Protein AF-0000000067174927 (afdb_homodimer)

Foldseek 3Di:
DDPCVVVLVVLLVLLLVLLLVQCLVPNLVPDDLVSSCVNSVHDSVSVCVPPVDSLRSPLVSVLVQADDPDAQDDPPALLVSLLVLLVRLQVRCVPPSNVRRVVRLVVVCVVPVSSVVSCCVRHVVVSLVSQLVSLVVCVVVVLADVQQPSVVLSCLSNPPSCCCCRVVVHHDDSVNSSVSSVVSSVSRRDHDD/DDPCVVVLVVLLVLLLVLLLVQCLVPNLVPDDLVSSCVNSVHDSVSVCVPPVDSLRSPLVSVLVLADDPDAQDDPPALLVSLLVLLVRLQVRCVPPSNVRRVVRLVVVCVVPVVSVVSCCVRHVVVSLVSQLVSLVVCVVVVLADVQQPSVVLSCLSNPPSCCCCRVVVHHDDSVNSSVSSVVSSVSRRDHDD

Solvent-accessible surface area (backbone atoms only — not comparable to full-atom values): 20349 Å² total; per-residue (Å²): 130,75,73,62,56,58,54,46,47,50,52,49,51,41,40,33,50,22,44,50,51,37,30,50,74,57,28,69,88,67,47,46,69,66,57,30,18,62,68,39,72,45,57,61,65,65,47,47,72,73,27,87,40,73,59,53,43,49,34,53,34,45,43,75,68,50,63,73,90,76,77,58,56,79,69,86,42,57,53,53,20,46,37,50,46,39,49,50,48,44,55,51,52,65,30,72,62,41,43,38,28,48,40,38,50,42,19,52,21,64,81,28,66,68,48,38,51,40,45,34,63,46,39,46,50,57,56,48,49,34,45,48,51,42,51,53,51,19,43,76,71,64,58,40,28,75,64,31,60,62,67,59,53,43,47,50,62,51,19,53,58,48,30,37,49,57,75,64,67,38,85,84,46,72,66,53,47,50,54,51,26,50,51,52,46,52,47,30,53,39,40,68,123,132,76,73,63,57,59,55,46,49,50,51,49,52,42,38,34,52,23,44,49,50,40,30,48,75,57,27,69,88,66,47,45,69,67,57,29,19,62,68,39,72,46,55,63,66,65,48,45,74,75,27,87,38,72,59,52,41,49,35,53,33,46,43,75,66,50,62,72,89,73,76,58,57,81,68,85,42,58,52,54,19,46,37,50,46,39,51,50,48,44,55,50,51,64,30,71,62,41,44,39,28,48,38,36,50,41,19,53,24,65,81,28,67,69,48,36,50,39,44,34,63,42,39,46,49,56,56,48,48,35,44,46,51,41,51,54,52,20,43,76,71,63,59,40,28,74,64,31,58,60,68,59,53,45,47,51,61,50,19,52,59,48,31,37,48,56,76,63,68,38,86,84,45,73,66,54,47,49,52,51,25,49,49,53,48,53,47,31,52,38,41,69,124

Structure (mmCIF, N/CA/C/O backbone):
data_AF-0000000067174927-model_v1
#
loop_
_entity.id
_entity.type
_entity.pdbx_description
1 polymer 'TetR-family protein transcriptional regulator'
#
loop_
_atom_site.group_PDB
_atom_site.id
_atom_site.type_symbol
_atom_site.label_atom_id
_atom_site.label_alt_id
_atom_site.label_comp_id
_atom_site.label_asym_id
_atom_site.label_entity_id
_atom_site.label_seq_id
_atom_site.pdbx_PDB_ins_code
_atom_site.Cartn_x
_atom_site.Cartn_y
_atom_site.Cartn_z
_atom_site.occupancy
_atom_site.B_iso_or_equiv
_atom_site.auth_seq_id
_atom_site.auth_comp_id
_atom_site.auth_asym_id
_atom_site.auth_atom_id
_atom_site.pdbx_PDB_model_num
ATOM 1 N N . MET A 1 1 ? -46.875 7.043 7.574 1 36.62 1 MET A N 1
ATOM 2 C CA . MET A 1 1 ? -45.625 6.684 6.906 1 36.62 1 MET A CA 1
ATOM 3 C C . MET A 1 1 ? -44.531 7.645 7.285 1 36.62 1 MET A C 1
ATOM 5 O O . MET A 1 1 ? -44.625 8.852 7.07 1 36.62 1 MET A O 1
ATOM 9 N N . THR A 1 2 ? -43.719 7.602 8.398 1 40.84 2 THR A N 1
ATOM 10 C CA . THR A 1 2 ? -43.094 8.562 9.305 1 40.84 2 THR A CA 1
ATOM 11 C C . THR A 1 2 ? -42.062 9.406 8.562 1 40.84 2 THR A C 1
ATOM 13 O O . THR A 1 2 ? -41.094 8.875 8 1 40.84 2 THR A O 1
ATOM 16 N N . ALA A 1 3 ? -42.375 10.508 8.039 1 46.25 3 ALA A N 1
ATOM 17 C CA . ALA A 1 3 ? -41.75 11.633 7.348 1 46.25 3 ALA A CA 1
ATOM 18 C C . ALA A 1 3 ? -40.312 11.828 7.797 1 46.25 3 ALA A C 1
ATOM 20 O O . ALA A 1 3 ? -39.5 12.453 7.094 1 46.25 3 ALA A O 1
ATOM 21 N N . GLY A 1 4 ? -39.812 11.5 9.008 1 48.56 4 GLY A N 1
ATOM 22 C CA . GLY A 1 4 ? -38.594 11.648 9.781 1 48.56 4 GLY A CA 1
ATOM 23 C C . GLY A 1 4 ? -37.438 10.828 9.242 1 48.56 4 GLY A C 1
ATOM 24 O O . GLY A 1 4 ? -36.312 11.281 9.25 1 48.56 4 GLY A O 1
ATOM 25 N N . ARG A 1 5 ? -37.812 9.633 8.734 1 55.19 5 ARG A N 1
ATOM 26 C CA . ARG A 1 5 ? -36.875 8.617 8.289 1 55.19 5 ARG A CA 1
ATOM 27 C C . ARG A 1 5 ? -36.156 9.055 7.012 1 55.19 5 ARG A C 1
ATOM 29 O O . ARG A 1 5 ? -34.938 8.984 6.918 1 55.19 5 ARG A O 1
ATOM 36 N N . PRO A 1 6 ? -36.938 9.516 6.168 1 54.03 6 PRO A N 1
ATOM 37 C CA . PRO A 1 6 ? -36.312 9.938 4.918 1 54.03 6 PRO A CA 1
ATOM 38 C C . PRO A 1 6 ? -35.406 11.164 5.098 1 54.03 6 PRO A C 1
ATOM 40 O O . PRO A 1 6 ? -34.344 11.258 4.48 1 54.03 6 PRO A O 1
ATOM 43 N N . GLN A 1 7 ? -35.938 12.125 5.785 1 55.72 7 GLN A N 1
ATOM 44 C CA . GLN A 1 7 ? -35.156 13.32 6.051 1 55.72 7 GLN A CA 1
ATOM 45 C C . GLN A 1 7 ? -33.875 12.984 6.801 1 55.72 7 GLN A C 1
ATOM 47 O O . GLN A 1 7 ? -32.812 13.531 6.508 1 55.72 7 GLN A O 1
ATOM 52 N N . GLU A 1 8 ? -34.062 11.977 7.598 1 72.69 8 GLU A N 1
ATOM 53 C CA . GLU A 1 8 ? -32.906 11.547 8.367 1 72.69 8 GLU A CA 1
ATOM 54 C C . GLU A 1 8 ? -31.875 10.875 7.473 1 72.69 8 GLU A C 1
ATOM 56 O O . GLU A 1 8 ? -30.672 11.086 7.645 1 72.69 8 GLU A O 1
ATOM 61 N N . ALA A 1 9 ? -32.531 10.25 6.543 1 78 9 ALA A N 1
ATOM 62 C CA . ALA A 1 9 ? -31.609 9.57 5.617 1 78 9 ALA A CA 1
ATOM 63 C C . ALA A 1 9 ? -30.906 10.57 4.715 1 78 9 ALA A C 1
ATOM 65 O O . ALA A 1 9 ? -29.719 10.414 4.414 1 78 9 ALA A O 1
ATOM 66 N N . ARG A 1 10 ? -31.562 11.57 4.383 1 86.38 10 ARG A N 1
ATOM 67 C CA . ARG A 1 10 ? -30.969 12.594 3.527 1 86.38 10 ARG A CA 1
ATOM 68 C C . ARG A 1 10 ? -29.875 13.352 4.266 1 86.38 10 ARG A C 1
ATOM 70 O O . ARG A 1 10 ? -28.797 13.586 3.719 1 86.38 10 ARG A O 1
ATOM 77 N N . VAL A 1 11 ? -30.156 13.695 5.484 1 89.88 11 VAL A N 1
ATOM 78 C CA . VAL A 1 11 ? -29.188 14.43 6.289 1 89.88 11 VAL A CA 1
ATOM 79 C C . VAL A 1 11 ? -27.953 13.562 6.527 1 89.88 11 VAL A C 1
ATOM 81 O O . VAL A 1 11 ? -26.828 14.055 6.461 1 89.88 11 VAL A O 1
ATOM 84 N N . THR A 1 12 ? -28.203 12.336 6.734 1 94 12 THR A N 1
ATOM 85 C CA . THR A 1 12 ? -27.109 11.406 6.957 1 94 12 THR A CA 1
ATOM 86 C C . THR A 1 12 ? -26.203 11.336 5.73 1 94 12 THR A C 1
ATOM 88 O O . THR A 1 12 ? -24.969 11.406 5.852 1 94 12 THR A O 1
ATOM 91 N N . THR A 1 13 ? -26.828 11.266 4.582 1 94.31 13 THR A N 1
ATOM 92 C CA . THR A 1 13 ? -26.078 11.18 3.336 1 94.31 13 THR A CA 1
ATOM 93 C C . THR A 1 13 ? -25.266 12.453 3.107 1 94.31 13 THR A C 1
ATOM 95 O O . THR A 1 13 ? -24.094 12.391 2.711 1 94.31 13 THR A O 1
ATOM 98 N N . VAL A 1 14 ? -25.828 13.516 3.416 1 95.19 14 VAL A N 1
ATOM 99 C CA . VAL A 1 14 ? -25.172 14.805 3.225 1 95.19 14 VAL A CA 1
ATOM 100 C C . VAL A 1 14 ? -23.984 14.93 4.164 1 95.19 14 VAL A C 1
ATOM 102 O O . VAL A 1 14 ? -22.906 15.391 3.76 1 95.19 14 VAL A O 1
ATOM 105 N N . ILE A 1 15 ? -24.156 14.477 5.316 1 96.25 15 ILE A N 1
ATOM 106 C CA . ILE A 1 15 ? -23.094 14.547 6.305 1 96.25 15 ILE A CA 1
ATOM 107 C C . ILE A 1 15 ? -21.953 13.609 5.898 1 96.25 15 ILE A C 1
ATOM 109 O O . ILE A 1 15 ? -20.781 14 5.926 1 96.25 15 ILE A O 1
ATOM 113 N N . LEU A 1 16 ? -22.312 12.461 5.5 1 96 16 LEU A N 1
ATOM 114 C CA . LEU A 1 16 ? -21.281 11.5 5.117 1 96 16 LEU A CA 1
ATOM 115 C C . LEU A 1 16 ? -20.531 11.977 3.883 1 96 16 LEU A C 1
ATOM 117 O O . LEU A 1 16 ? -19.312 11.781 3.781 1 96 16 LEU A O 1
ATOM 121 N N . ASP A 1 17 ? -21.234 12.617 3.006 1 95.69 17 ASP A N 1
ATOM 122 C CA . ASP A 1 17 ? -20.578 13.195 1.838 1 95.69 17 ASP A CA 1
ATOM 123 C C . ASP A 1 17 ? -19.609 14.312 2.244 1 95.69 17 ASP A C 1
ATOM 125 O O . ASP A 1 17 ? -18.531 14.438 1.68 1 95.69 17 ASP A O 1
ATOM 129 N N . ALA A 1 18 ? -20.016 15.055 3.174 1 96.69 18 ALA A N 1
ATOM 130 C CA . ALA A 1 18 ? -19.156 16.125 3.699 1 96.69 18 ALA A CA 1
ATOM 131 C C . ALA A 1 18 ? -17.906 15.539 4.359 1 96.69 18 ALA A C 1
ATOM 133 O O . ALA A 1 18 ? -16.812 16.078 4.211 1 96.69 18 ALA A O 1
ATOM 134 N N . VAL A 1 19 ? -18.078 14.461 5.113 1 96.38 19 VAL A N 1
ATOM 135 C CA . VAL A 1 19 ? -16.953 13.781 5.738 1 96.38 19 VAL A CA 1
ATOM 136 C C . VAL A 1 19 ? -15.945 13.367 4.672 1 96.38 19 VAL A C 1
ATOM 138 O O . VAL A 1 19 ? -14.75 13.648 4.789 1 96.38 19 VAL A O 1
ATOM 141 N N . LEU A 1 20 ? -16.422 12.758 3.639 1 94.88 20 LEU A N 1
ATOM 142 C CA . LEU A 1 20 ? -15.57 12.273 2.564 1 94.88 20 LEU A CA 1
ATOM 143 C C . LEU A 1 20 ? -14.844 13.422 1.879 1 94.88 20 LEU A C 1
ATOM 145 O O . LEU A 1 20 ? -13.656 13.312 1.567 1 94.88 20 LEU A O 1
ATOM 149 N N . SER A 1 21 ? -15.531 14.492 1.697 1 94.06 21 SER A N 1
ATOM 150 C CA . SER A 1 21 ? -14.93 15.664 1.065 1 94.06 21 SER A CA 1
ATOM 151 C C . SER A 1 21 ? -13.852 16.281 1.955 1 94.06 21 SER A C 1
ATOM 153 O O . SER A 1 21 ? -12.773 16.641 1.477 1 94.06 21 SER A O 1
ATOM 155 N N . GLU A 1 22 ? -14.156 16.359 3.252 1 93.38 22 GLU A N 1
ATOM 156 C CA . GLU A 1 22 ? -13.18 16.875 4.199 1 93.38 22 GLU A CA 1
ATOM 157 C C . GLU A 1 22 ? -11.945 15.992 4.262 1 93.38 22 GLU A C 1
ATOM 159 O O . GLU A 1 22 ? -10.812 16.484 4.297 1 93.38 22 GLU A O 1
ATOM 164 N N . LEU A 1 23 ? -12.156 14.75 4.258 1 93 23 LEU A N 1
ATOM 165 C CA . LEU A 1 23 ? -11.055 13.789 4.285 1 93 23 LEU A CA 1
ATOM 166 C C . LEU A 1 23 ? -10.195 13.914 3.025 1 93 23 LEU A C 1
ATOM 168 O O . LEU A 1 23 ? -8.969 13.922 3.104 1 93 23 LEU A O 1
ATOM 172 N N . ALA A 1 24 ? -10.812 14.016 1.896 1 89.19 24 ALA A N 1
ATOM 173 C CA . ALA A 1 24 ? -10.117 14.094 0.616 1 89.19 24 ALA A CA 1
ATOM 174 C C . ALA A 1 24 ? -9.297 15.375 0.516 1 89.19 24 ALA A C 1
ATOM 176 O O . ALA A 1 24 ? -8.195 15.375 -0.045 1 89.19 24 ALA A O 1
ATOM 177 N N . GLU A 1 25 ? -9.797 16.406 1.052 1 87.38 25 GLU A N 1
ATOM 178 C CA . GLU A 1 25 ? -9.18 17.719 0.904 1 87.38 25 GLU A CA 1
ATOM 179 C C . GLU A 1 25 ? -8.133 17.969 1.989 1 87.38 25 GLU A C 1
ATOM 181 O O . GLU A 1 25 ? -7.074 18.547 1.72 1 87.38 25 GLU A O 1
ATOM 186 N N . HIS A 1 26 ? -8.445 17.469 3.234 1 85.31 26 HIS A N 1
ATOM 187 C CA . HIS A 1 26 ? -7.625 17.906 4.355 1 85.31 26 HIS A CA 1
ATOM 188 C C . HIS A 1 26 ? -6.941 16.719 5.035 1 85.31 26 HIS A C 1
ATOM 190 O O . HIS A 1 26 ? -5.961 16.906 5.762 1 85.31 26 HIS A O 1
ATOM 196 N N . GLY A 1 27 ? -7.41 15.57 4.793 1 87.88 27 GLY A N 1
ATOM 197 C CA . GLY A 1 27 ? -6.906 14.406 5.508 1 87.88 27 GLY A CA 1
ATOM 198 C C . GLY A 1 27 ? -7.578 14.195 6.852 1 87.88 27 GLY A C 1
ATOM 199 O O . GLY A 1 27 ? -8.273 15.078 7.352 1 87.88 27 GLY A O 1
ATOM 200 N N . PHE A 1 28 ? -7.406 13.094 7.434 1 91.19 28 PHE A N 1
ATOM 201 C CA . PHE A 1 28 ? -8.055 12.695 8.68 1 91.19 28 PHE A CA 1
ATOM 202 C C . PHE A 1 28 ? -7.578 13.578 9.836 1 91.19 28 PHE A C 1
ATOM 204 O O . PHE A 1 28 ? -8.383 13.984 10.672 1 91.19 28 PHE A O 1
ATOM 211 N N . GLY A 1 29 ? -6.277 13.742 9.898 1 86 29 GLY A N 1
ATOM 212 C CA . GLY A 1 29 ? -5.715 14.523 10.992 1 86 29 GLY A CA 1
ATOM 213 C C . GLY A 1 29 ? -6.301 15.922 11.094 1 86 29 GLY A C 1
ATOM 214 O O . GLY A 1 29 ? -6.578 16.406 12.188 1 86 29 GLY A O 1
ATOM 215 N N . SER A 1 30 ? -6.559 16.531 10.023 1 87.31 30 SER A N 1
ATOM 216 C CA . SER A 1 30 ? -6.984 17.922 9.984 1 87.31 30 SER A CA 1
ATOM 217 C C . SER A 1 30 ? -8.508 18.031 9.953 1 87.31 30 SER A C 1
ATOM 219 O O . SER A 1 30 ? -9.062 19.109 10.18 1 87.31 30 SER A O 1
ATOM 221 N N . MET A 1 31 ? -9.156 16.984 9.648 1 92.5 31 MET A N 1
ATOM 222 C CA . MET A 1 31 ? -10.617 17.016 9.625 1 92.5 31 MET A CA 1
ATOM 223 C C . MET A 1 31 ? -11.18 17.234 11.023 1 92.5 31 MET A C 1
ATOM 225 O O . MET A 1 31 ? -10.695 16.641 11.992 1 92.5 31 MET A O 1
ATOM 229 N N . THR A 1 32 ? -12.211 18.125 11.102 1 93.5 32 THR A N 1
ATOM 230 C CA . THR A 1 32 ? -12.898 18.375 12.359 1 93.5 32 THR A CA 1
ATOM 231 C C . THR A 1 32 ? -14.406 18.219 12.203 1 93.5 32 THR A C 1
ATOM 233 O O . THR A 1 32 ? -14.93 18.344 11.094 1 93.5 32 THR A O 1
ATOM 236 N N . VAL A 1 33 ? -14.992 17.938 13.344 1 94.56 33 VAL A N 1
ATOM 237 C CA . VAL A 1 33 ? -16.453 17.859 13.344 1 94.56 33 VAL A CA 1
ATOM 238 C C . VAL A 1 33 ? -17.047 19.203 12.93 1 94.56 33 VAL A C 1
ATOM 240 O O . VAL A 1 33 ? -18.031 19.25 12.188 1 94.56 33 VAL A O 1
ATOM 243 N N . ASP A 1 34 ? -16.438 20.281 13.336 1 95.12 34 ASP A N 1
ATOM 244 C CA . ASP A 1 34 ? -16.875 21.625 12.953 1 95.12 34 ASP A CA 1
ATOM 245 C C . ASP A 1 34 ? -16.797 21.812 11.445 1 95.12 34 ASP A C 1
ATOM 247 O O . ASP A 1 34 ? -17.719 22.375 10.828 1 95.12 34 ASP A O 1
ATOM 251 N N . GLY A 1 35 ? -15.711 21.391 10.906 1 95.69 35 GLY A N 1
ATOM 252 C CA . GLY A 1 35 ? -15.555 21.484 9.461 1 95.69 35 GLY A CA 1
ATOM 253 C C . GLY A 1 35 ? -16.594 20.688 8.695 1 95.69 35 GLY A C 1
ATOM 254 O O . GLY A 1 35 ? -17.141 21.172 7.703 1 95.69 35 GLY A O 1
ATOM 255 N N . VAL A 1 36 ? -16.875 19.5 9.133 1 97.25 36 VAL A N 1
ATOM 256 C CA . VAL A 1 36 ? -17.891 18.641 8.523 1 97.25 36 VAL A CA 1
ATOM 257 C C . VAL A 1 36 ? -19.266 19.281 8.656 1 97.25 36 VAL A C 1
ATOM 259 O O . VAL A 1 36 ? -20.031 19.328 7.691 1 97.25 36 VAL A O 1
ATOM 262 N N . ALA A 1 37 ? -19.547 19.812 9.828 1 96.94 37 ALA A N 1
ATOM 263 C CA . ALA A 1 37 ? -20.828 20.469 10.086 1 96.94 37 ALA A CA 1
ATOM 264 C C . ALA A 1 37 ? -21.031 21.656 9.148 1 96.94 37 ALA A C 1
ATOM 266 O O . ALA A 1 37 ? -22.094 21.781 8.531 1 96.94 37 ALA A O 1
ATOM 267 N N . LYS A 1 38 ? -20.062 22.422 9.047 1 97.5 38 LYS A N 1
ATOM 268 C CA . LYS A 1 38 ? -20.125 23.594 8.172 1 97.5 38 LYS A CA 1
ATOM 269 C C . LYS A 1 38 ? -20.344 23.188 6.723 1 97.5 38 LYS A C 1
ATOM 271 O O . LYS A 1 38 ? -21.219 23.734 6.047 1 97.5 38 LYS A O 1
ATOM 276 N N . ARG A 1 39 ? -19.656 22.219 6.281 1 96.75 39 ARG A N 1
ATOM 277 C CA . ARG A 1 39 ? -19.75 21.781 4.898 1 96.75 39 ARG A CA 1
ATOM 278 C C . ARG A 1 39 ? -21.125 21.156 4.625 1 96.75 39 ARG A C 1
ATOM 280 O O . ARG A 1 39 ? -21.672 21.312 3.537 1 96.75 39 ARG A O 1
ATOM 287 N N . ALA A 1 40 ? -21.594 20.422 5.551 1 96.44 40 ALA A N 1
ATOM 288 C CA . ALA A 1 40 ? -22.844 19.703 5.391 1 96.44 40 ALA A CA 1
ATOM 289 C C . ALA A 1 40 ? -24.047 20.625 5.613 1 96.44 40 ALA A C 1
ATOM 291 O O . ALA A 1 40 ? -25.172 20.266 5.277 1 96.44 40 ALA A O 1
ATOM 292 N N . GLY A 1 41 ? -23.766 21.75 6.188 1 96.62 41 GLY A N 1
ATOM 293 C CA . GLY A 1 41 ? -24.875 22.578 6.598 1 96.62 41 GLY A CA 1
ATOM 294 C C . GLY A 1 41 ? -25.734 21.953 7.684 1 96.62 41 GLY A C 1
ATOM 295 O O . GLY A 1 41 ? -26.953 22.047 7.648 1 96.62 41 GLY A O 1
ATOM 296 N N . ALA A 1 42 ? -25.125 21.219 8.523 1 94.56 42 ALA A N 1
ATOM 297 C CA . ALA A 1 42 ? -25.797 20.547 9.625 1 94.56 42 ALA A CA 1
ATOM 298 C C . ALA A 1 42 ? -25.219 20.969 10.969 1 94.56 42 ALA A C 1
ATOM 300 O O . ALA A 1 42 ? -24.078 21.438 11.039 1 94.56 42 ALA A O 1
ATOM 301 N N . GLY A 1 43 ? -26.016 20.859 11.953 1 93.5 43 GLY A N 1
ATOM 302 C CA . GLY A 1 43 ? -25.516 21.141 13.297 1 93.5 43 GLY A CA 1
ATOM 303 C C . GLY A 1 43 ? -24.625 20.031 13.836 1 93.5 43 GLY A C 1
ATOM 304 O O . GLY A 1 43 ? -24.797 18.859 13.484 1 93.5 43 GLY A O 1
ATOM 305 N N . LYS A 1 44 ? -23.734 20.469 14.734 1 94.06 44 LYS A N 1
ATOM 306 C CA . LYS A 1 44 ? -22.859 19.484 15.383 1 94.06 44 LYS A CA 1
ATOM 307 C C . LYS A 1 44 ? -23.672 18.453 16.141 1 94.06 44 LYS A C 1
ATOM 309 O O . LYS A 1 44 ? -23.297 17.281 16.203 1 94.06 44 LYS A O 1
ATOM 314 N N . GLY A 1 45 ? -24.719 18.891 16.734 1 93.75 45 GLY A N 1
ATOM 315 C CA . GLY A 1 45 ? -25.578 17.969 17.453 1 93.75 45 GLY A CA 1
ATOM 316 C C . GLY A 1 45 ? -26.109 16.844 16.594 1 93.75 45 GLY A C 1
ATOM 317 O O . GLY A 1 45 ? -26.156 15.695 17.031 1 93.75 45 GLY A O 1
ATOM 318 N N . ALA A 1 46 ? -26.453 17.141 15.414 1 94.06 46 ALA A N 1
ATOM 319 C CA . ALA A 1 46 ? -26.953 16.141 14.469 1 94.06 46 ALA A CA 1
ATOM 320 C C . ALA A 1 46 ? -25.875 15.109 14.148 1 94.06 46 ALA A C 1
ATOM 322 O O . ALA A 1 46 ? -26.172 13.93 13.969 1 94.06 46 ALA A O 1
ATOM 323 N N . ILE A 1 47 ? -24.625 15.531 14.117 1 95.31 47 ILE A N 1
ATOM 324 C CA . ILE A 1 47 ? -23.5 14.656 13.82 1 95.31 47 ILE A CA 1
ATOM 325 C C . ILE A 1 47 ? -23.219 13.75 15.023 1 95.31 47 ILE A C 1
ATOM 327 O O . ILE A 1 47 ? -23.109 12.531 14.875 1 95.31 47 ILE A O 1
ATOM 331 N N . TYR A 1 48 ? -23.25 14.312 16.203 1 94.56 48 TYR A N 1
ATOM 332 C CA . TYR A 1 48 ? -22.891 13.57 17.406 1 94.56 48 TYR A CA 1
ATOM 333 C C . TYR A 1 48 ? -23.984 12.586 17.797 1 94.56 48 TYR A C 1
ATOM 335 O O . TYR A 1 48 ? -23.719 11.555 18.422 1 94.56 48 TYR A O 1
ATOM 343 N N . ARG A 1 49 ? -25.172 12.93 17.406 1 94.94 49 ARG A N 1
ATOM 344 C CA . ARG A 1 49 ? -26.266 11.984 17.625 1 94.94 49 ARG A CA 1
ATOM 345 C C . ARG A 1 49 ? -26.062 10.711 16.812 1 94.94 49 ARG A C 1
ATOM 347 O O . ARG A 1 49 ? -26.469 9.625 17.234 1 94.94 49 ARG A O 1
ATOM 354 N N . ARG A 1 50 ? -25.406 10.852 15.727 1 94.88 50 ARG A N 1
ATOM 355 C CA . ARG A 1 50 ? -25.219 9.734 14.82 1 94.88 50 ARG A CA 1
ATOM 356 C C . ARG A 1 50 ? -23.906 9.016 15.094 1 94.88 50 ARG A C 1
ATOM 358 O O . ARG A 1 50 ? -23.828 7.785 15.047 1 94.88 50 ARG A O 1
ATOM 365 N N . TRP A 1 51 ? -22.859 9.828 15.289 1 95.69 51 TRP A N 1
ATOM 366 C CA . TRP A 1 51 ? -21.516 9.297 15.492 1 95.69 51 TRP A CA 1
ATOM 367 C C . TRP A 1 51 ? -20.828 10.008 16.656 1 95.69 51 TRP A C 1
ATOM 369 O O . TRP A 1 51 ? -20.547 11.203 16.578 1 95.69 51 TRP A O 1
ATOM 379 N N . PRO A 1 52 ? -20.5 9.258 17.609 1 93 52 PRO A N 1
ATOM 380 C CA . PRO A 1 52 ? -19.953 9.867 18.828 1 93 52 PRO A CA 1
ATOM 381 C C . PRO A 1 52 ? -18.484 10.297 18.656 1 93 52 PRO A C 1
ATOM 383 O O . PRO A 1 52 ? -17.938 10.961 19.547 1 93 52 PRO A O 1
ATOM 386 N N . SER A 1 53 ? -17.906 9.875 17.5 1 93.06 53 SER A N 1
ATOM 387 C CA . SER A 1 53 ? -16.5 10.234 17.344 1 93.06 53 SER A CA 1
ATOM 388 C C . SER A 1 53 ? -16.156 10.445 15.875 1 93.06 53 SER A C 1
ATOM 390 O O . SER A 1 53 ? -16.875 9.984 14.984 1 93.06 53 SER A O 1
ATOM 392 N N . LYS A 1 54 ? -15.062 11.102 15.68 1 94.38 54 LYS A N 1
ATOM 393 C CA . LYS A 1 54 ? -14.477 11.328 14.359 1 94.38 54 LYS A CA 1
ATOM 394 C C . LYS A 1 54 ? -14.203 10.008 13.648 1 94.38 54 LYS A C 1
ATOM 396 O O . LYS A 1 54 ? -14.438 9.883 12.445 1 94.38 54 LYS A O 1
ATOM 401 N N . ILE A 1 55 ? -13.805 9 14.438 1 95.31 55 ILE A N 1
ATOM 402 C CA . ILE A 1 55 ? -13.477 7.688 13.891 1 95.31 55 ILE A CA 1
ATOM 403 C C . ILE A 1 55 ? -14.75 6.988 13.43 1 95.31 55 ILE A C 1
ATOM 405 O O . ILE A 1 55 ? -14.805 6.453 12.32 1 95.31 55 ILE A O 1
ATOM 409 N N . GLU A 1 56 ? -15.734 7.047 14.219 1 95.19 56 GLU A N 1
ATOM 410 C CA . GLU A 1 56 ? -16.984 6.398 13.859 1 95.19 56 GLU A CA 1
ATOM 411 C C . GLU A 1 56 ? -17.625 7.055 12.633 1 95.19 56 GLU A C 1
ATOM 413 O O . GLU A 1 56 ? -18.172 6.371 11.766 1 95.19 56 GLU A O 1
ATOM 418 N N . MET A 1 57 ? -17.5 8.312 12.625 1 95.75 57 MET A N 1
ATOM 419 C CA . MET A 1 57 ? -18.016 9.047 11.477 1 95.75 57 MET A CA 1
ATOM 420 C C . MET A 1 57 ? -17.25 8.695 10.211 1 95.75 57 MET A C 1
ATOM 422 O O . MET A 1 57 ? -17.844 8.477 9.156 1 95.75 57 MET A O 1
ATOM 426 N N . THR A 1 58 ? -15.984 8.641 10.328 1 96.5 58 THR A N 1
ATOM 427 C CA . THR A 1 58 ? -15.125 8.281 9.203 1 96.5 58 THR A CA 1
ATOM 428 C C . THR A 1 58 ? -15.422 6.863 8.734 1 96.5 58 THR A C 1
ATOM 430 O O . THR A 1 58 ? -15.57 6.621 7.531 1 96.5 58 THR A O 1
ATOM 433 N N . ALA A 1 59 ? -15.539 5.988 9.664 1 94.69 59 ALA A N 1
ATOM 434 C CA . ALA A 1 59 ? -15.852 4.602 9.336 1 94.69 59 ALA A CA 1
ATOM 435 C C . ALA A 1 59 ? -17.188 4.496 8.602 1 94.69 59 ALA A C 1
ATOM 437 O O . ALA A 1 59 ? -17.312 3.77 7.617 1 94.69 59 ALA A O 1
ATOM 438 N N . ALA A 1 60 ? -18.094 5.227 9.055 1 94.31 60 ALA A N 1
ATOM 439 C CA . ALA A 1 60 ? -19.422 5.234 8.422 1 94.31 60 ALA A CA 1
ATOM 440 C C . ALA A 1 60 ? -19.328 5.773 6.996 1 94.31 60 ALA A C 1
ATOM 442 O O . ALA A 1 60 ? -19.953 5.23 6.082 1 94.31 60 ALA A O 1
ATOM 443 N N . ALA A 1 61 ? -18.625 6.82 6.832 1 95.44 61 ALA A N 1
ATOM 444 C CA . ALA A 1 61 ? -18.453 7.398 5.504 1 95.44 61 ALA A CA 1
ATOM 445 C C . ALA A 1 61 ? -17.766 6.406 4.562 1 95.44 61 ALA A C 1
ATOM 447 O O . ALA A 1 61 ? -18.188 6.242 3.414 1 95.44 61 ALA A O 1
ATOM 448 N N . MET A 1 62 ? -16.797 5.684 5.066 1 94.31 62 MET A N 1
ATOM 449 C CA . MET A 1 62 ? -16.062 4.723 4.262 1 94.31 62 MET A CA 1
ATOM 450 C C . MET A 1 62 ? -16.938 3.545 3.863 1 94.31 62 MET A C 1
ATOM 452 O O . MET A 1 62 ? -16.797 2.99 2.773 1 94.31 62 MET A O 1
ATOM 456 N N . ARG A 1 63 ? -17.812 3.197 4.723 1 91.38 63 ARG A N 1
ATOM 457 C CA . ARG A 1 63 ? -18.734 2.102 4.438 1 91.38 63 ARG A CA 1
ATOM 458 C C . ARG A 1 63 ? -19.578 2.398 3.203 1 91.38 63 ARG A C 1
ATOM 460 O O . ARG A 1 63 ? -19.891 1.493 2.43 1 91.38 63 ARG A O 1
ATOM 467 N N . THR A 1 64 ? -19.828 3.66 3 1 89.5 64 THR A N 1
ATOM 468 C CA . THR A 1 64 ? -20.656 4.039 1.858 1 89.5 64 THR A CA 1
ATOM 469 C C . THR A 1 64 ? -19.891 3.85 0.551 1 89.5 64 THR A C 1
ATOM 471 O O . THR A 1 64 ? -20.5 3.766 -0.521 1 89.5 64 THR A O 1
ATOM 474 N N . LEU A 1 65 ? -18.594 3.736 0.598 1 88.44 65 LEU A N 1
ATOM 475 C CA . LEU A 1 65 ? -17.75 3.65 -0.591 1 88.44 65 LEU A CA 1
ATOM 476 C C . LEU A 1 65 ? -17.203 2.238 -0.765 1 88.44 65 LEU A C 1
ATOM 478 O O . LEU A 1 65 ? -16.688 1.893 -1.835 1 88.44 65 LEU A O 1
ATOM 482 N N . ALA A 1 66 ? -17.188 1.456 0.231 1 79.69 66 ALA A N 1
ATOM 483 C CA . ALA A 1 66 ? -16.344 0.269 0.328 1 79.69 66 ALA A CA 1
ATOM 484 C C . ALA A 1 66 ? -16.781 -0.799 -0.67 1 79.69 66 ALA A C 1
ATOM 486 O O . ALA A 1 66 ? -15.945 -1.454 -1.295 1 79.69 66 ALA A O 1
ATOM 487 N N . LEU A 1 67 ? -17.953 -1.289 -0.676 1 78 67 LEU A N 1
ATOM 488 C CA . LEU A 1 67 ? -18.266 -2.451 -1.496 1 78 67 LEU A CA 1
ATOM 489 C C . LEU A 1 67 ? -19.297 -2.098 -2.564 1 78 67 LEU A C 1
ATOM 491 O O . LEU A 1 67 ? -20.188 -1.273 -2.328 1 78 67 LEU A O 1
ATOM 495 N N . PRO A 1 68 ? -18.844 -2.664 -3.809 1 73.25 68 PRO A N 1
ATOM 496 C CA . PRO A 1 68 ? -19.969 -2.631 -4.758 1 73.25 68 PRO A CA 1
ATOM 497 C C . PRO A 1 68 ? -21.219 -3.314 -4.219 1 73.25 68 PRO A C 1
ATOM 499 O O . PRO A 1 68 ? -21.125 -4.152 -3.316 1 73.25 68 PRO A O 1
ATOM 502 N N . GLU A 1 69 ? -22.203 -2.764 -4.746 1 69.56 69 GLU A N 1
ATOM 503 C CA . GLU A 1 69 ? -23.469 -3.395 -4.391 1 69.56 69 GLU A CA 1
ATOM 504 C C . GLU A 1 69 ? -23.547 -4.816 -4.941 1 69.56 69 GLU A C 1
ATOM 506 O O . GLU A 1 69 ? -23.188 -5.062 -6.094 1 69.56 69 GLU A O 1
ATOM 511 N N . GLY A 1 70 ? -23.734 -5.789 -3.99 1 78.06 70 GLY A N 1
ATOM 512 C CA . GLY A 1 70 ? -24.016 -7.133 -4.465 1 78.06 70 GLY A CA 1
ATOM 513 C C . GLY A 1 70 ? -23.016 -8.164 -3.965 1 78.06 70 GLY A C 1
ATOM 514 O O . GLY A 1 70 ? -22.125 -7.84 -3.174 1 78.06 70 GLY A O 1
ATOM 515 N N . ALA A 1 71 ? -23.219 -9.406 -4.496 1 89.88 71 ALA A N 1
ATOM 516 C CA . ALA A 1 71 ? -22.438 -10.586 -4.137 1 89.88 71 ALA A CA 1
ATOM 517 C C . ALA A 1 71 ? -21.094 -10.586 -4.863 1 89.88 71 ALA A C 1
ATOM 519 O O . ALA A 1 71 ? -20.906 -9.859 -5.836 1 89.88 71 ALA A O 1
ATOM 520 N N . ALA A 1 72 ? -20.141 -11.383 -4.352 1 95.69 72 ALA A N 1
ATOM 521 C CA . ALA A 1 72 ? -18.875 -11.625 -5.062 1 95.69 72 ALA A CA 1
ATOM 522 C C . ALA A 1 72 ? -19.141 -12.094 -6.492 1 95.69 72 ALA A C 1
ATOM 524 O O . ALA A 1 72 ? -20.125 -12.789 -6.754 1 95.69 72 ALA A O 1
ATOM 525 N N . PRO A 1 73 ? -18.312 -11.656 -7.395 1 96.5 73 PRO A N 1
ATOM 526 C CA . PRO A 1 73 ? -18.5 -12.094 -8.773 1 96.5 73 PRO A CA 1
ATOM 527 C C . PRO A 1 73 ? -18.641 -13.617 -8.898 1 96.5 73 PRO A C 1
ATOM 529 O O . PRO A 1 73 ? -17.969 -14.352 -8.18 1 96.5 73 PRO A O 1
ATOM 532 N N . ASP A 1 74 ? -19.516 -14.023 -9.742 1 97.31 74 ASP A N 1
ATOM 533 C CA . ASP A 1 74 ? -19.734 -15.438 -10.062 1 97.31 74 ASP A CA 1
ATOM 534 C C . ASP A 1 74 ? -19.906 -15.641 -11.562 1 97.31 74 ASP A C 1
ATOM 536 O O . ASP A 1 74 ? -21.031 -15.578 -12.07 1 97.31 74 ASP A O 1
ATOM 540 N N . THR A 1 75 ? -18.828 -15.859 -12.25 1 98.06 75 THR A N 1
ATOM 541 C CA . THR A 1 75 ? -18.844 -16 -13.703 1 98.06 75 THR A CA 1
ATOM 542 C C . THR A 1 75 ? -18.781 -17.469 -14.102 1 98.06 75 THR A C 1
ATOM 544 O O . THR A 1 75 ? -18.828 -17.797 -15.289 1 98.06 75 THR A O 1
ATOM 547 N N . GLY A 1 76 ? -18.594 -18.297 -13.156 1 97.75 76 GLY A N 1
ATOM 548 C CA . GLY A 1 76 ? -18.547 -19.734 -13.422 1 97.75 76 GLY A CA 1
ATOM 549 C C . GLY A 1 76 ? -17.141 -20.266 -13.531 1 97.75 76 GLY A C 1
ATOM 550 O O . GLY A 1 76 ? -16.938 -21.453 -13.797 1 97.75 76 GLY A O 1
ATOM 551 N N . SER A 1 77 ? -16.109 -19.484 -13.328 1 98.31 77 SER A N 1
ATOM 552 C CA . SER A 1 77 ? -14.719 -19.906 -13.352 1 98.31 77 SER A CA 1
ATOM 553 C C . SER A 1 77 ? -13.875 -19.062 -12.398 1 98.31 77 SER A C 1
ATOM 555 O O . SER A 1 77 ? -14.18 -17.891 -12.148 1 98.31 77 SER A O 1
ATOM 557 N N . LEU A 1 78 ? -12.844 -19.672 -11.875 1 97.88 78 LEU A N 1
ATOM 558 C CA . LEU A 1 78 ? -11.938 -18.953 -10.992 1 97.88 78 LEU A CA 1
ATOM 559 C C . LEU A 1 78 ? -11.352 -17.734 -11.695 1 97.88 78 LEU A C 1
ATOM 561 O O . LEU A 1 78 ? -11.352 -16.625 -11.148 1 97.88 78 LEU A O 1
ATOM 565 N N . TYR A 1 79 ? -10.906 -17.953 -12.922 1 97.88 79 TYR A N 1
ATOM 566 C CA . TYR A 1 79 ? -10.32 -16.859 -13.68 1 97.88 79 TYR A CA 1
ATOM 567 C C . TYR A 1 79 ? -11.312 -15.711 -13.844 1 97.88 79 TYR A C 1
ATOM 569 O O . TYR A 1 79 ? -10.984 -14.555 -13.555 1 97.88 79 TYR A O 1
ATOM 577 N N . GLY A 1 80 ? -12.469 -16.047 -14.305 1 98.56 80 GLY A N 1
ATOM 578 C CA . GLY A 1 80 ? -13.477 -15.008 -14.5 1 98.56 80 GLY A CA 1
ATOM 579 C C . GLY A 1 80 ? -13.836 -14.281 -13.227 1 98.56 80 GLY A C 1
ATOM 580 O O . GLY A 1 80 ? -13.992 -13.055 -13.227 1 98.56 80 GLY A O 1
ATOM 581 N N . ASP A 1 81 ? -14.008 -15 -12.117 1 98.5 81 ASP A N 1
ATOM 582 C CA . ASP A 1 81 ? -14.352 -14.406 -10.82 1 98.5 81 ASP A CA 1
ATOM 583 C C . ASP A 1 81 ? -13.227 -13.492 -10.328 1 98.5 81 ASP A C 1
ATOM 585 O O . ASP A 1 81 ? -13.492 -12.383 -9.867 1 98.5 81 ASP A O 1
ATOM 589 N N . VAL A 1 82 ? -11.977 -13.984 -10.445 1 98.44 82 VAL A N 1
ATOM 590 C CA . VAL A 1 82 ? -10.82 -13.219 -9.992 1 98.44 82 VAL A CA 1
ATOM 591 C C . VAL A 1 82 ? -10.68 -11.945 -10.828 1 98.44 82 VAL A C 1
ATOM 593 O O . VAL A 1 82 ? -10.492 -10.859 -10.289 1 98.44 82 VAL A O 1
ATOM 596 N N . LEU A 1 83 ? -10.828 -12.094 -12.117 1 98.69 83 LEU A N 1
ATOM 597 C CA . LEU A 1 83 ? -10.703 -10.945 -13.016 1 98.69 83 LEU A CA 1
ATOM 598 C C . LEU A 1 83 ? -11.75 -9.883 -12.68 1 98.69 83 LEU A C 1
ATOM 600 O O . LEU A 1 83 ? -11.438 -8.695 -12.617 1 98.69 83 LEU A O 1
ATOM 604 N N . ALA A 1 84 ? -12.945 -10.297 -12.484 1 97.94 84 ALA A N 1
ATOM 605 C CA . ALA A 1 84 ? -14.023 -9.375 -12.141 1 97.94 84 ALA A CA 1
ATOM 606 C C . ALA A 1 84 ? -13.75 -8.688 -10.805 1 97.94 84 ALA A C 1
ATOM 608 O O . ALA A 1 84 ? -14.008 -7.492 -10.648 1 97.94 84 ALA A O 1
ATOM 609 N N . LEU A 1 85 ? -13.281 -9.453 -9.867 1 97.75 85 LEU A N 1
ATOM 610 C CA . LEU A 1 85 ? -12.961 -8.883 -8.562 1 97.75 85 LEU A CA 1
ATOM 611 C C . LEU A 1 85 ? -11.844 -7.848 -8.68 1 97.75 85 LEU A C 1
ATOM 613 O O . LEU A 1 85 ? -11.922 -6.773 -8.078 1 97.75 85 LEU A O 1
ATOM 617 N N . LEU A 1 86 ? -10.812 -8.203 -9.438 1 98.12 86 LEU A N 1
ATOM 618 C CA . LEU A 1 86 ? -9.703 -7.277 -9.648 1 98.12 86 LEU A CA 1
ATOM 619 C C . LEU A 1 86 ? -10.188 -5.984 -10.297 1 98.12 86 LEU A C 1
ATOM 621 O O . LEU A 1 86 ? -9.727 -4.898 -9.945 1 98.12 86 LEU A O 1
ATOM 625 N N . ALA A 1 87 ? -11.078 -6.102 -11.227 1 97.25 87 ALA A N 1
ATOM 626 C CA . ALA A 1 87 ? -11.656 -4.926 -11.883 1 97.25 87 ALA A CA 1
ATOM 627 C C . ALA A 1 87 ? -12.414 -4.059 -10.875 1 97.25 87 ALA A C 1
ATOM 629 O O . ALA A 1 87 ? -12.352 -2.828 -10.945 1 97.25 87 ALA A O 1
ATOM 630 N N . ASP A 1 88 ? -13.109 -4.684 -10 1 95.5 88 ASP A N 1
ATOM 631 C CA . ASP A 1 88 ? -13.805 -3.965 -8.938 1 95.5 88 ASP A CA 1
ATOM 632 C C . ASP A 1 88 ? -12.82 -3.209 -8.047 1 95.5 88 ASP A C 1
ATOM 634 O O . ASP A 1 88 ? -13.062 -2.053 -7.691 1 95.5 88 ASP A O 1
ATOM 638 N N . VAL A 1 89 ? -11.75 -3.863 -7.664 1 95.75 89 VAL A N 1
ATOM 639 C CA . VAL A 1 89 ? -10.719 -3.246 -6.84 1 95.75 89 VAL A CA 1
ATOM 640 C C . VAL A 1 89 ? -10.117 -2.049 -7.574 1 95.75 89 VAL A C 1
ATOM 642 O O . VAL A 1 89 ? -9.969 -0.968 -6.996 1 95.75 89 VAL A O 1
ATOM 645 N N . ASN A 1 90 ? -9.82 -2.281 -8.828 1 96.56 90 ASN A N 1
ATOM 646 C CA . ASN A 1 90 ? -9.25 -1.219 -9.648 1 96.56 90 ASN A CA 1
ATOM 647 C C . ASN A 1 90 ? -10.18 -0.014 -9.734 1 96.56 90 ASN A C 1
ATOM 649 O O . ASN A 1 90 ? -9.742 1.129 -9.609 1 96.56 90 ASN A O 1
ATOM 653 N N . ARG A 1 91 ? -11.438 -0.245 -9.938 1 94.38 91 ARG A N 1
ATOM 654 C CA . ARG A 1 91 ? -12.414 0.835 -10.023 1 94.38 91 ARG A CA 1
ATOM 655 C C . ARG A 1 91 ? -12.508 1.596 -8.703 1 94.38 91 ARG A C 1
ATOM 657 O O . ARG A 1 91 ? -12.578 2.826 -8.695 1 94.38 91 ARG A O 1
ATOM 664 N N . TRP A 1 92 ? -12.453 0.906 -7.695 1 93.5 92 TRP A N 1
ATOM 665 C CA . TRP A 1 92 ? -12.609 1.495 -6.367 1 93.5 92 TRP A CA 1
ATOM 666 C C . TRP A 1 92 ? -11.383 2.318 -5.992 1 93.5 92 TRP A C 1
ATOM 668 O O . TRP A 1 92 ? -11.492 3.516 -5.715 1 93.5 92 TRP A O 1
ATOM 678 N N . ILE A 1 93 ? -10.188 1.735 -6.004 1 93.31 93 ILE A N 1
ATOM 679 C CA . ILE A 1 93 ? -8.969 2.432 -5.594 1 93.31 93 ILE A CA 1
ATOM 680 C C . ILE A 1 93 ? -8.57 3.447 -6.664 1 93.31 93 ILE A C 1
ATOM 682 O O . ILE A 1 93 ? -7.945 4.465 -6.359 1 93.31 93 ILE A O 1
ATOM 686 N N . GLY A 1 94 ? -8.945 3.182 -7.883 1 92.5 94 GLY A N 1
ATOM 687 C CA . GLY A 1 94 ? -8.602 4.059 -8.992 1 92.5 94 GLY A CA 1
ATOM 688 C C . GLY A 1 94 ? -9.438 5.324 -9.039 1 92.5 94 GLY A C 1
ATOM 689 O O . GLY A 1 94 ? -9.102 6.273 -9.742 1 92.5 94 GLY A O 1
ATOM 690 N N . ASP A 1 95 ? -10.555 5.258 -8.336 1 91.06 95 ASP A N 1
ATOM 691 C CA . ASP A 1 95 ? -11.359 6.469 -8.195 1 91.06 95 ASP A CA 1
ATOM 692 C C . ASP A 1 95 ? -10.531 7.609 -7.605 1 91.06 95 ASP A C 1
ATOM 694 O O . ASP A 1 95 ? -9.781 7.406 -6.648 1 91.06 95 ASP A O 1
ATOM 698 N N . GLU A 1 96 ? -10.719 8.797 -8.141 1 86.5 96 GLU A N 1
ATOM 699 C CA . GLU A 1 96 ? -9.898 9.945 -7.777 1 86.5 96 GLU A CA 1
ATOM 700 C C . GLU A 1 96 ? -9.992 10.234 -6.281 1 86.5 96 GLU A C 1
ATOM 702 O O . GLU A 1 96 ? -8.977 10.5 -5.633 1 86.5 96 GLU A O 1
ATOM 707 N N . ARG A 1 97 ? -11.188 10.234 -5.809 1 87.12 97 ARG A N 1
ATOM 708 C CA . ARG A 1 97 ? -11.398 10.516 -4.391 1 87.12 97 ARG A CA 1
ATOM 709 C C . ARG A 1 97 ? -10.758 9.445 -3.514 1 87.12 97 ARG A C 1
ATOM 711 O O . ARG A 1 97 ? -10.047 9.766 -2.555 1 87.12 97 ARG A O 1
ATOM 718 N N . MET A 1 98 ? -10.945 8.188 -3.873 1 91.19 98 MET A N 1
ATOM 719 C CA . MET A 1 98 ? -10.43 7.082 -3.07 1 91.19 98 MET A CA 1
ATOM 720 C C . MET A 1 98 ? -8.906 7.031 -3.129 1 91.19 98 MET A C 1
ATOM 722 O O . MET A 1 98 ? -8.25 6.715 -2.133 1 91.19 98 MET A O 1
ATOM 726 N N . ARG A 1 99 ? -8.367 7.352 -4.227 1 88.94 99 ARG A N 1
ATOM 727 C CA . ARG A 1 99 ? -6.918 7.305 -4.426 1 88.94 99 ARG A CA 1
ATOM 728 C C . ARG A 1 99 ? -6.207 8.297 -3.51 1 88.94 99 ARG A C 1
ATOM 730 O O . ARG A 1 99 ? -5.062 8.07 -3.113 1 88.94 99 ARG A O 1
ATOM 737 N N . ARG A 1 100 ? -6.938 9.344 -3.16 1 84.69 100 ARG A N 1
ATOM 738 C CA . ARG A 1 100 ? -6.375 10.367 -2.287 1 84.69 100 ARG A CA 1
ATOM 739 C C . ARG A 1 100 ? -6.656 10.055 -0.822 1 84.69 100 ARG A C 1
ATOM 741 O O . ARG A 1 100 ? -5.773 10.18 0.027 1 84.69 100 ARG A O 1
ATOM 748 N N . LEU A 1 101 ? -7.824 9.602 -0.647 1 90.5 101 LEU A N 1
ATOM 749 C CA . LEU A 1 101 ? -8.352 9.492 0.708 1 90.5 101 LEU A CA 1
ATOM 750 C C . LEU A 1 101 ? -7.848 8.219 1.385 1 90.5 101 LEU A C 1
ATOM 752 O O . LEU A 1 101 ? -7.461 8.242 2.557 1 90.5 101 LEU A O 1
ATOM 756 N N . TYR A 1 102 ? -7.77 7.16 0.723 1 93.94 102 TYR A N 1
ATOM 757 C CA . TYR A 1 102 ? -7.59 5.875 1.387 1 93.94 102 TYR A CA 1
ATOM 758 C C . TYR A 1 102 ? -6.152 5.711 1.873 1 93.94 102 TYR A C 1
ATOM 760 O O . TYR A 1 102 ? -5.922 5.348 3.029 1 93.94 102 TYR A O 1
ATOM 768 N N . PRO A 1 103 ? -5.125 6.059 1.058 1 93.12 103 PRO A N 1
ATOM 769 C CA . PRO A 1 103 ? -3.76 5.984 1.58 1 93.12 103 PRO A CA 1
ATOM 770 C C . PRO A 1 103 ? -3.543 6.879 2.797 1 93.12 103 PRO A C 1
ATOM 772 O O . PRO A 1 103 ? -2.785 6.527 3.701 1 93.12 103 PRO A O 1
ATOM 775 N N . ASP A 1 104 ? -4.207 7.977 2.762 1 91.5 104 ASP A N 1
ATOM 776 C CA . ASP A 1 104 ? -4.117 8.883 3.9 1 91.5 104 ASP A CA 1
ATOM 777 C C . ASP A 1 104 ? -4.676 8.242 5.164 1 91.5 104 ASP A C 1
ATOM 779 O O . ASP A 1 104 ? -4.078 8.344 6.238 1 91.5 104 ASP A O 1
ATOM 783 N N . LEU A 1 105 ? -5.766 7.582 5.043 1 95 105 LEU A N 1
ATOM 784 C CA . LEU A 1 105 ? -6.375 6.914 6.188 1 95 105 LEU A CA 1
ATOM 785 C C . LEU A 1 105 ? -5.504 5.754 6.668 1 95 105 LEU A C 1
ATOM 787 O O . LEU A 1 105 ? -5.383 5.523 7.871 1 95 105 LEU A O 1
ATOM 791 N N . LEU A 1 106 ? -4.906 5.051 5.766 1 95.06 106 LEU A N 1
ATOM 792 C CA . LEU A 1 106 ? -4.012 3.957 6.133 1 95.06 106 LEU A CA 1
ATOM 793 C C . LEU A 1 106 ? -2.801 4.48 6.898 1 95.06 106 LEU A C 1
ATOM 795 O O . LEU A 1 106 ? -2.369 3.869 7.875 1 95.06 106 LEU A O 1
ATOM 799 N N . ALA A 1 107 ? -2.309 5.613 6.434 1 91.88 107 ALA A N 1
ATOM 800 C CA . ALA A 1 107 ? -1.189 6.238 7.129 1 91.88 107 ALA A CA 1
ATOM 801 C C . ALA A 1 107 ? -1.572 6.609 8.562 1 91.88 107 ALA A C 1
ATOM 803 O O . ALA A 1 107 ? -0.837 6.309 9.5 1 91.88 107 ALA A O 1
ATOM 804 N N . GLU A 1 108 ? -2.682 7.199 8.695 1 91.31 108 GLU A N 1
ATOM 805 C CA . GLU A 1 108 ? -3.156 7.598 10.016 1 91.31 108 GLU A CA 1
ATOM 806 C C . GLU A 1 108 ? -3.4 6.383 10.906 1 91.31 108 GLU A C 1
ATOM 808 O O . GLU A 1 108 ? -3.119 6.422 12.109 1 91.31 108 GLU A O 1
ATOM 813 N N . ALA A 1 109 ? -3.881 5.371 10.367 1 94.69 109 ALA A N 1
ATOM 814 C CA . ALA A 1 109 ? -4.25 4.16 11.102 1 94.69 109 ALA A CA 1
ATOM 815 C C . ALA A 1 109 ? -3.014 3.475 11.68 1 94.69 109 ALA A C 1
ATOM 817 O O . ALA A 1 109 ? -3.121 2.682 12.617 1 94.69 109 ALA A O 1
ATOM 818 N N . GLN A 1 110 ? -1.822 3.764 11.109 1 92.25 110 GLN A N 1
ATOM 819 C CA . GLN A 1 110 ? -0.596 3.176 11.633 1 92.25 110 GLN A CA 1
ATOM 820 C C . GLN A 1 110 ? -0.324 3.656 13.055 1 92.25 110 GLN A C 1
ATOM 822 O O . GLN A 1 110 ? 0.326 2.959 13.836 1 92.25 110 GLN A O 1
ATOM 827 N N . ARG A 1 111 ? -0.875 4.797 13.43 1 87.88 111 ARG A N 1
ATOM 828 C CA . ARG A 1 111 ? -0.65 5.344 14.766 1 87.88 111 ARG A CA 1
ATOM 829 C C . ARG A 1 111 ? -1.939 5.344 15.578 1 87.88 111 ARG A C 1
ATOM 831 O O . ARG A 1 111 ? -1.978 5.879 16.688 1 87.88 111 ARG A O 1
ATOM 838 N N . ASN A 1 112 ? -2.959 4.816 15.039 1 92.19 112 ASN A N 1
ATOM 839 C CA . ASN A 1 112 ? -4.273 4.805 15.672 1 92.19 112 ASN A CA 1
ATOM 840 C C . ASN A 1 112 ? -4.953 3.445 15.523 1 92.19 112 ASN A C 1
ATOM 842 O O . ASN A 1 112 ? -5.719 3.225 14.586 1 92.19 112 ASN A O 1
ATOM 846 N N . PRO A 1 113 ? -4.77 2.604 16.484 1 94.88 113 PRO A N 1
ATOM 847 C CA . PRO A 1 113 ? -5.297 1.243 16.375 1 94.88 113 PRO A CA 1
ATOM 848 C C . PRO A 1 113 ? -6.82 1.209 16.266 1 94.88 113 PRO A C 1
ATOM 850 O O . PRO A 1 113 ? -7.379 0.302 15.648 1 94.88 113 PRO A O 1
ATOM 853 N N . VAL A 1 114 ? -7.449 2.15 16.875 1 96.25 114 VAL A N 1
ATOM 854 C CA . VAL A 1 114 ? -8.906 2.197 16.797 1 96.25 114 VAL A CA 1
ATOM 855 C C . VAL A 1 114 ? -9.344 2.475 15.367 1 96.25 114 VAL A C 1
ATOM 857 O O . VAL A 1 114 ? -10.273 1.845 14.859 1 96.25 114 VAL A O 1
ATOM 860 N N . LEU A 1 115 ? -8.703 3.377 14.711 1 95.94 115 LEU A N 1
ATOM 861 C CA . LEU A 1 115 ? -8.992 3.654 13.305 1 95.94 115 LEU A CA 1
ATOM 862 C C . LEU A 1 115 ? -8.656 2.449 12.43 1 95.94 115 LEU A C 1
ATOM 864 O O . LEU A 1 115 ? -9.398 2.125 11.508 1 95.94 115 LEU A O 1
ATOM 868 N N . ALA A 1 116 ? -7.547 1.808 12.75 1 96.88 116 ALA A N 1
ATOM 869 C CA . ALA A 1 116 ? -7.156 0.611 12.008 1 96.88 116 ALA A CA 1
ATOM 870 C C . ALA A 1 116 ? -8.242 -0.456 12.078 1 96.88 116 ALA A C 1
ATOM 872 O O . ALA A 1 116 ? -8.625 -1.026 11.055 1 96.88 116 ALA A O 1
ATOM 873 N N . GLU A 1 117 ? -8.734 -0.68 13.211 1 97.44 117 GLU A N 1
ATOM 874 C CA . GLU A 1 117 ? -9.789 -1.669 13.414 1 97.44 117 GLU A CA 1
ATOM 875 C C . GLU A 1 117 ? -11.062 -1.271 12.68 1 97.44 117 GLU A C 1
ATOM 877 O O . GLU A 1 117 ? -11.719 -2.115 12.062 1 97.44 117 GLU A O 1
ATOM 882 N N . ALA A 1 118 ? -11.375 -0.032 12.758 1 96.25 118 ALA A N 1
ATOM 883 C CA . ALA A 1 118 ? -12.57 0.462 12.086 1 96.25 118 ALA A CA 1
ATOM 884 C C . ALA A 1 118 ? -12.469 0.281 10.57 1 96.25 118 ALA A C 1
ATOM 886 O O . ALA A 1 118 ? -13.43 -0.139 9.922 1 96.25 118 ALA A O 1
ATOM 887 N N . LEU A 1 119 ? -11.336 0.589 10.008 1 96.38 119 LEU A N 1
ATOM 888 C CA . LEU A 1 119 ? -11.125 0.435 8.578 1 96.38 119 LEU A CA 1
ATOM 889 C C . LEU A 1 119 ? -11.164 -1.036 8.172 1 96.38 119 LEU A C 1
ATOM 891 O O . LEU A 1 119 ? -11.727 -1.385 7.133 1 96.38 119 LEU A O 1
ATOM 895 N N . MET A 1 120 ? -10.562 -1.888 9 1 96.94 120 MET A N 1
ATOM 896 C CA . MET A 1 120 ? -10.617 -3.32 8.727 1 96.94 120 MET A CA 1
ATOM 897 C C . MET A 1 120 ? -12.062 -3.818 8.734 1 96.94 120 MET A C 1
ATOM 899 O O . MET A 1 120 ? -12.469 -4.551 7.832 1 96.94 120 MET A O 1
ATOM 903 N N . ASP A 1 121 ? -12.781 -3.402 9.656 1 95.62 121 ASP A N 1
ATOM 904 C CA . ASP A 1 121 ? -14.156 -3.863 9.812 1 95.62 121 ASP A CA 1
ATOM 905 C C . ASP A 1 121 ? -15.039 -3.363 8.664 1 95.62 121 ASP A C 1
ATOM 907 O O . ASP A 1 121 ? -15.922 -4.078 8.195 1 95.62 121 ASP A O 1
ATOM 911 N N . THR A 1 122 ? -14.758 -2.18 8.242 1 93.31 122 THR A N 1
ATOM 912 C CA . THR A 1 122 ? -15.664 -1.533 7.297 1 93.31 122 THR A CA 1
ATOM 913 C C . THR A 1 122 ? -15.219 -1.792 5.859 1 93.31 122 THR A C 1
ATOM 915 O O . THR A 1 122 ? -16.062 -1.876 4.953 1 93.31 122 THR A O 1
ATOM 918 N N . VAL A 1 123 ? -13.953 -1.935 5.645 1 94.56 123 VAL A N 1
ATOM 919 C CA . VAL A 1 123 ? -13.445 -2.064 4.285 1 94.56 123 VAL A CA 1
ATOM 920 C C . VAL A 1 123 ? -12.75 -3.414 4.121 1 94.56 123 VAL A C 1
ATOM 922 O O . VAL A 1 123 ? -13.164 -4.238 3.299 1 94.56 123 VAL A O 1
ATOM 925 N N . GLY A 1 124 ? -11.781 -3.699 5.012 1 95.44 124 GLY A N 1
ATOM 926 C CA . GLY A 1 124 ? -10.906 -4.852 4.867 1 95.44 124 GLY A CA 1
ATOM 927 C C . GLY A 1 124 ? -11.648 -6.176 4.91 1 95.44 124 GLY A C 1
ATOM 928 O O . GLY A 1 124 ? -11.609 -6.945 3.945 1 95.44 124 GLY A O 1
ATOM 929 N N . THR A 1 125 ? -12.367 -6.371 5.957 1 95.81 125 THR A N 1
ATOM 930 C CA . THR A 1 125 ? -13.008 -7.66 6.219 1 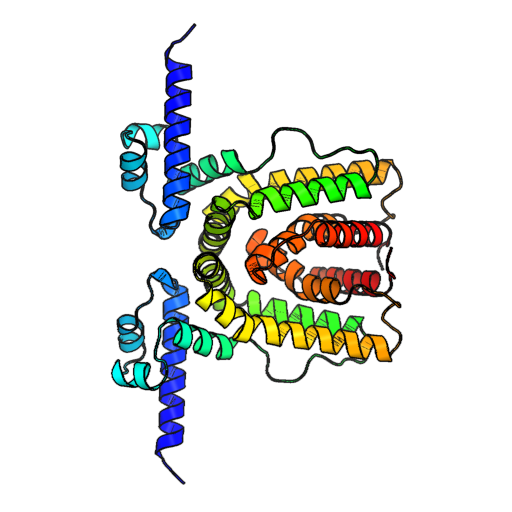95.81 125 THR A CA 1
ATOM 931 C C . THR A 1 125 ? -14.055 -7.965 5.156 1 95.81 125 THR A C 1
ATOM 933 O O . THR A 1 125 ? -14.055 -9.055 4.57 1 95.81 125 THR A O 1
ATOM 936 N N . PRO A 1 126 ? -14.883 -7.008 4.812 1 94.75 126 PRO A N 1
ATOM 937 C CA . PRO A 1 126 ? -15.883 -7.324 3.791 1 94.75 126 PRO A CA 1
ATOM 938 C C . PRO A 1 126 ? -15.266 -7.602 2.424 1 94.75 126 PRO A C 1
ATOM 940 O O . PRO A 1 126 ? -15.727 -8.484 1.7 1 94.75 126 PRO A O 1
ATOM 943 N N . ARG A 1 127 ? -14.289 -6.895 2.02 1 94.94 127 ARG A N 1
ATOM 944 C CA . ARG A 1 127 ? -13.656 -7.117 0.725 1 94.94 127 ARG A CA 1
ATOM 945 C C . ARG A 1 127 ? -12.938 -8.461 0.692 1 94.94 127 ARG A C 1
ATOM 947 O O . ARG A 1 127 ? -13 -9.18 -0.309 1 94.94 127 ARG A O 1
ATOM 954 N N . ARG A 1 128 ? -12.336 -8.82 1.769 1 96.62 128 ARG A N 1
ATOM 955 C CA . ARG A 1 128 ? -11.664 -10.117 1.856 1 96.62 128 ARG A CA 1
ATOM 956 C C . ARG A 1 128 ? -12.672 -11.258 1.839 1 96.62 128 ARG A C 1
ATOM 958 O O . ARG A 1 128 ? -12.406 -12.32 1.277 1 96.62 128 ARG A O 1
ATOM 965 N N . ALA A 1 129 ? -13.781 -11.031 2.451 1 96.25 129 ALA A N 1
ATOM 966 C CA . ALA A 1 129 ? -14.828 -12.047 2.447 1 96.25 129 ALA A CA 1
ATOM 967 C C . ALA A 1 129 ? -15.289 -12.359 1.025 1 96.25 129 ALA A C 1
ATOM 969 O O . ALA A 1 129 ? -15.539 -13.516 0.687 1 96.25 129 ALA A O 1
ATOM 970 N N . ARG A 1 130 ? -15.367 -11.336 0.219 1 96.75 130 ARG A N 1
ATOM 971 C CA . ARG A 1 130 ? -15.734 -11.539 -1.178 1 96.75 130 ARG A CA 1
ATOM 972 C C . ARG A 1 130 ? -14.703 -12.406 -1.896 1 96.75 130 ARG A C 1
ATOM 974 O O . ARG A 1 130 ? -15.07 -13.297 -2.666 1 96.75 130 ARG A O 1
ATOM 981 N N . ALA A 1 131 ? -13.492 -12.141 -1.666 1 97.69 131 ALA A N 1
ATOM 982 C CA . ALA A 1 131 ? -12.422 -12.938 -2.26 1 97.69 131 ALA A CA 1
ATOM 983 C C . ALA A 1 131 ? -12.484 -14.383 -1.777 1 97.69 131 ALA A C 1
ATOM 985 O O . ALA A 1 131 ? -12.281 -15.312 -2.561 1 97.69 131 ALA A O 1
ATOM 986 N N . ARG A 1 132 ? -12.742 -14.547 -0.505 1 97.5 132 ARG A N 1
ATOM 987 C CA . ARG A 1 132 ? -12.844 -15.883 0.057 1 97.5 132 ARG A CA 1
ATOM 988 C C . ARG A 1 132 ? -14.016 -16.656 -0.549 1 97.5 132 ARG A C 1
ATOM 990 O O . ARG A 1 132 ? -13.922 -17.859 -0.791 1 97.5 132 ARG A O 1
ATOM 997 N N . ASP A 1 133 ? -15.086 -15.938 -0.75 1 97.75 133 ASP A N 1
ATOM 998 C CA . ASP A 1 133 ? -16.234 -16.562 -1.403 1 97.75 133 ASP A CA 1
ATOM 999 C C . ASP A 1 133 ? -15.859 -17.109 -2.779 1 97.75 133 ASP A C 1
ATOM 1001 O O . ASP A 1 133 ? -16.281 -18.203 -3.154 1 97.75 133 ASP A O 1
ATOM 1005 N N . ILE A 1 134 ? -15.125 -16.328 -3.496 1 98 134 ILE A N 1
ATOM 1006 C CA . ILE A 1 134 ? -14.656 -16.719 -4.82 1 98 134 ILE A CA 1
ATOM 1007 C C . ILE A 1 134 ? -13.812 -18 -4.715 1 98 134 ILE A C 1
ATOM 1009 O O . ILE A 1 134 ? -13.992 -18.938 -5.496 1 98 134 ILE A O 1
ATOM 1013 N N . LEU A 1 135 ? -12.922 -18.062 -3.729 1 97.69 135 LEU A N 1
ATOM 1014 C CA . LEU A 1 135 ? -12.031 -19.203 -3.57 1 97.69 135 LEU A CA 1
ATOM 1015 C C . LEU A 1 135 ? -12.812 -20.438 -3.109 1 97.69 135 LEU A C 1
ATOM 1017 O O . LEU A 1 135 ? -12.508 -21.547 -3.516 1 97.69 135 LEU A O 1
ATOM 1021 N N . ASP A 1 136 ? -13.766 -20.219 -2.234 1 97 136 ASP A N 1
ATOM 1022 C CA . ASP A 1 136 ? -14.609 -21.312 -1.789 1 97 136 ASP A CA 1
ATOM 1023 C C . ASP A 1 136 ? -15.344 -21.953 -2.965 1 97 136 ASP A C 1
ATOM 1025 O O . ASP A 1 136 ? -15.406 -23.188 -3.076 1 97 136 ASP A O 1
ATOM 1029 N N . ARG A 1 137 ? -15.906 -21.188 -3.852 1 97.25 137 ARG A N 1
ATOM 1030 C CA . ARG A 1 137 ? -16.578 -21.688 -5.043 1 97.25 137 ARG A CA 1
ATOM 1031 C C . ARG A 1 137 ? -15.594 -22.406 -5.961 1 97.25 137 ARG A C 1
ATOM 1033 O O . ARG A 1 137 ? -15.93 -23.453 -6.531 1 97.25 137 ARG A O 1
ATOM 1040 N N . ALA A 1 138 ? -14.461 -21.812 -6.137 1 97.44 138 ALA A N 1
ATOM 1041 C CA . ALA A 1 138 ? -13.422 -22.422 -6.957 1 97.44 138 ALA A CA 1
ATOM 1042 C C . ALA A 1 138 ? -13.055 -23.812 -6.418 1 97.44 138 ALA A C 1
ATOM 1044 O O . ALA A 1 138 ? -12.805 -24.734 -7.195 1 97.44 138 ALA A O 1
ATOM 1045 N N . ALA A 1 139 ? -12.93 -23.891 -5.098 1 96.38 139 ALA A N 1
ATOM 1046 C CA . ALA A 1 139 ? -12.648 -25.188 -4.473 1 96.38 139 ALA A CA 1
ATOM 1047 C C . ALA A 1 139 ? -13.727 -26.203 -4.816 1 96.38 139 ALA A C 1
ATOM 1049 O O . ALA A 1 139 ? -13.422 -27.344 -5.156 1 96.38 139 ALA A O 1
ATOM 1050 N N . THR A 1 140 ? -14.938 -25.781 -4.762 1 96.19 140 THR A N 1
ATOM 1051 C CA . THR A 1 140 ? -16.078 -26.656 -5.074 1 96.19 140 THR A CA 1
ATOM 1052 C C . THR A 1 140 ? -16.016 -27.109 -6.531 1 96.19 140 THR A C 1
ATOM 1054 O O . THR A 1 140 ? -16.438 -28.219 -6.855 1 96.19 140 THR A O 1
ATOM 1057 N N . ARG A 1 141 ? -15.516 -26.266 -7.387 1 96.38 141 ARG A N 1
ATOM 1058 C CA . ARG A 1 141 ? -15.414 -26.547 -8.812 1 96.38 141 ARG A CA 1
ATOM 1059 C C . ARG A 1 141 ? -14.148 -27.344 -9.117 1 96.38 141 ARG A C 1
ATOM 1061 O O . ARG A 1 141 ? -13.875 -27.672 -10.281 1 96.38 141 ARG A O 1
ATOM 1068 N N . GLY A 1 142 ? -13.289 -27.531 -8.156 1 95.56 142 GLY A N 1
ATOM 1069 C CA . GLY A 1 142 ? -12.047 -28.266 -8.344 1 95.56 142 GLY A CA 1
ATOM 1070 C C . GLY A 1 142 ? -10.953 -27.422 -8.984 1 95.56 142 GLY A C 1
ATOM 1071 O O . GLY A 1 142 ? -10.016 -27.953 -9.578 1 95.56 142 GLY A O 1
ATOM 1072 N N . GLU A 1 143 ? -11.07 -26.109 -8.859 1 95.62 143 GLU A N 1
ATOM 1073 C CA . GLU A 1 143 ? -10.133 -25.203 -9.5 1 95.62 143 GLU A CA 1
ATOM 1074 C C . GLU A 1 143 ? -9.039 -24.766 -8.531 1 95.62 143 GLU A C 1
ATOM 1076 O O . GLU A 1 143 ? -8.109 -24.047 -8.914 1 95.62 143 GLU A O 1
ATOM 1081 N N . LEU A 1 144 ? -9.172 -25.141 -7.355 1 94.62 144 LEU A N 1
ATOM 1082 C CA . LEU A 1 144 ? -8.18 -24.828 -6.332 1 94.62 144 LEU A CA 1
ATOM 1083 C C . LEU A 1 144 ? -7.438 -26.094 -5.906 1 94.62 144 LEU A C 1
ATOM 1085 O O . LEU A 1 144 ? -8.062 -27.109 -5.578 1 94.62 144 LEU A O 1
ATOM 1089 N N . ALA A 1 145 ? -6.098 -26.062 -6.039 1 92.56 145 ALA A N 1
ATOM 1090 C CA . ALA A 1 145 ? -5.309 -27.203 -5.578 1 92.56 145 ALA A CA 1
ATOM 1091 C C . ALA A 1 145 ? -5.512 -27.438 -4.086 1 92.56 145 ALA A C 1
ATOM 1093 O O . ALA A 1 145 ? -5.668 -26.484 -3.314 1 92.56 145 ALA A O 1
ATOM 1094 N N . PRO A 1 146 ? -5.383 -28.781 -3.756 1 87.38 146 PRO A N 1
ATOM 1095 C CA . PRO A 1 146 ? -5.398 -29.062 -2.316 1 87.38 146 PRO A CA 1
ATOM 1096 C C . PRO A 1 146 ? -4.254 -28.375 -1.572 1 87.38 146 PRO A C 1
ATOM 1098 O O . PRO A 1 146 ? -3.115 -28.375 -2.045 1 87.38 146 PRO A O 1
ATOM 1101 N N . GLY A 1 147 ? -4.469 -27.641 -0.645 1 86.69 147 GLY A N 1
ATOM 1102 C CA . GLY A 1 147 ? -3.445 -27.016 0.167 1 86.69 147 GLY A CA 1
ATOM 1103 C C . GLY A 1 147 ? -3.076 -25.625 -0.32 1 86.69 147 GLY A C 1
ATOM 1104 O O . GLY A 1 147 ? -2.129 -25.016 0.183 1 86.69 147 GLY A O 1
ATOM 1105 N N . ALA A 1 148 ? -3.746 -25.219 -1.471 1 91.62 148 ALA A N 1
ATOM 1106 C CA . ALA A 1 148 ? -3.518 -23.844 -1.926 1 91.62 148 ALA A CA 1
ATOM 1107 C C . ALA A 1 148 ? -3.607 -22.859 -0.765 1 91.62 148 ALA A C 1
ATOM 1109 O O . ALA A 1 148 ? -4.441 -23.016 0.131 1 91.62 148 ALA A O 1
ATOM 1110 N N . ASP A 1 149 ? -2.721 -21.906 -0.767 1 93.94 149 ASP A N 1
ATOM 1111 C CA . ASP A 1 149 ? -2.699 -20.891 0.28 1 93.94 149 ASP A CA 1
ATOM 1112 C C . ASP A 1 149 ? -3.773 -19.828 0.042 1 93.94 149 ASP A C 1
ATOM 1114 O O . ASP A 1 149 ? -3.504 -18.781 -0.554 1 93.94 149 ASP A O 1
ATOM 1118 N N . SER A 1 150 ? -4.973 -20.094 0.561 1 95.38 150 SER A N 1
ATOM 1119 C CA . SER A 1 150 ? -6.117 -19.219 0.326 1 95.38 150 SER A CA 1
ATOM 1120 C C . SER A 1 150 ? -5.859 -17.828 0.868 1 95.38 150 SER A C 1
ATOM 1122 O O . SER A 1 150 ? -6.273 -16.828 0.262 1 95.38 150 SER A O 1
ATOM 1124 N N . GLU A 1 151 ? -5.195 -17.734 1.977 1 95.62 151 GLU A N 1
ATOM 1125 C CA . GLU A 1 151 ? -4.918 -16.422 2.562 1 95.62 151 GLU A CA 1
ATOM 1126 C C . GLU A 1 151 ? -4.027 -15.586 1.646 1 95.62 151 GLU A C 1
ATOM 1128 O O . GLU A 1 151 ? -4.289 -14.398 1.434 1 95.62 151 GLU A O 1
ATOM 1133 N N . LEU A 1 152 ? -3.025 -16.219 1.137 1 95.94 152 LEU A N 1
ATOM 1134 C CA . LEU A 1 152 ? -2.117 -15.508 0.248 1 95.94 152 LEU A CA 1
ATOM 1135 C C . LEU A 1 152 ? -2.811 -15.148 -1.063 1 95.94 152 LEU A C 1
ATOM 1137 O O . LEU A 1 152 ? -2.562 -14.086 -1.632 1 95.94 152 LEU A O 1
ATOM 1141 N N . LEU A 1 153 ? -3.684 -16.047 -1.503 1 96.75 153 LEU A N 1
ATOM 1142 C CA . LEU A 1 153 ? -4.449 -15.75 -2.711 1 96.75 153 LEU A CA 1
ATOM 1143 C C . LEU A 1 153 ? -5.352 -14.539 -2.506 1 96.75 153 LEU A C 1
ATOM 1145 O O . LEU A 1 153 ? -5.418 -13.656 -3.365 1 96.75 153 LEU A O 1
ATOM 1149 N N . VAL A 1 154 ? -6.004 -14.469 -1.381 1 97.81 154 VAL A N 1
ATOM 1150 C CA . VAL A 1 154 ? -6.863 -13.344 -1.037 1 97.81 154 VAL A CA 1
ATOM 1151 C C . VAL A 1 154 ? -6.031 -12.062 -0.976 1 97.81 154 VAL A C 1
ATOM 1153 O O . VAL A 1 154 ? -6.426 -11.031 -1.532 1 97.81 154 VAL A O 1
ATOM 1156 N N . ASP A 1 155 ? -4.891 -12.109 -0.335 1 97.69 155 ASP A N 1
ATOM 1157 C CA . ASP A 1 155 ? -4.016 -10.945 -0.225 1 97.69 155 ASP A CA 1
ATOM 1158 C C . ASP A 1 155 ? -3.578 -10.453 -1.604 1 97.69 155 ASP A C 1
ATOM 1160 O O . ASP A 1 155 ? -3.582 -9.25 -1.869 1 97.69 155 ASP A O 1
ATOM 1164 N N . ALA A 1 156 ? -3.23 -11.375 -2.451 1 97.31 156 ALA A N 1
ATOM 1165 C CA . ALA A 1 156 ? -2.74 -11.023 -3.781 1 97.31 156 ALA A CA 1
ATOM 1166 C C . ALA A 1 156 ? -3.805 -10.273 -4.578 1 97.31 156 ALA A C 1
ATOM 1168 O O . ALA A 1 156 ? -3.486 -9.375 -5.359 1 97.31 156 ALA A O 1
ATOM 1169 N N . MET A 1 157 ? -5.09 -10.594 -4.371 1 97.94 157 MET A N 1
ATOM 1170 C CA . MET A 1 157 ? -6.191 -10.008 -5.129 1 97.94 157 MET A CA 1
ATOM 1171 C C . MET A 1 157 ? -6.371 -8.531 -4.766 1 97.94 157 MET A C 1
ATOM 1173 O O . MET A 1 157 ? -6.941 -7.766 -5.543 1 97.94 157 MET A O 1
ATOM 1177 N N . GLY A 1 158 ? -5.934 -8.148 -3.662 1 97.44 158 GLY A N 1
ATOM 1178 C CA . GLY A 1 158 ? -5.957 -6.75 -3.275 1 97.44 158 GLY A CA 1
ATOM 1179 C C . GLY A 1 158 ? -4.613 -6.062 -3.443 1 97.44 158 GLY A C 1
ATOM 1180 O O . GLY A 1 158 ? -4.547 -4.934 -3.93 1 97.44 158 GLY A O 1
ATOM 1181 N N . ALA A 1 159 ? -3.551 -6.766 -3.17 1 98.19 159 ALA A N 1
ATOM 1182 C CA . ALA A 1 159 ? -2.217 -6.203 -2.977 1 98.19 159 ALA A CA 1
ATOM 1183 C C . ALA A 1 159 ? -1.643 -5.691 -4.293 1 98.19 159 ALA A C 1
ATOM 1185 O O . ALA A 1 159 ? -1.048 -4.613 -4.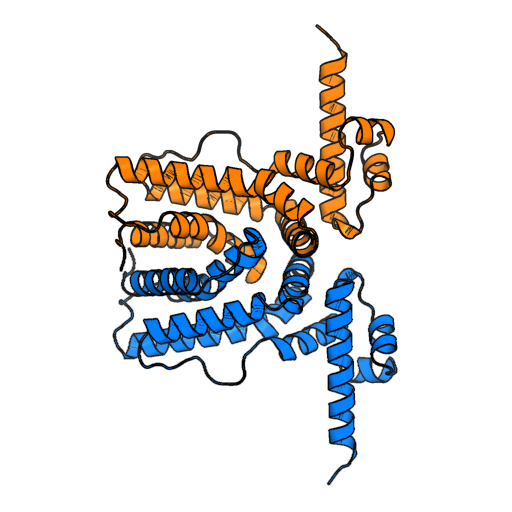34 1 98.19 159 ALA A O 1
ATOM 1186 N N . LEU A 1 160 ? -1.82 -6.438 -5.344 1 98.31 160 LEU A N 1
ATOM 1187 C CA . LEU A 1 160 ? -1.087 -6.152 -6.57 1 98.31 160 LEU A CA 1
ATOM 1188 C C . LEU A 1 160 ? -1.669 -4.934 -7.281 1 98.31 160 LEU A C 1
ATOM 1190 O O . LEU A 1 160 ? -0.925 -4.082 -7.773 1 98.31 160 LEU A O 1
ATOM 1194 N N . VAL A 1 161 ? -2.979 -4.828 -7.281 1 98.06 161 VAL A N 1
ATOM 1195 C CA . VAL A 1 161 ? -3.619 -3.66 -7.871 1 98.06 161 VAL A CA 1
ATOM 1196 C C . VAL A 1 161 ? -3.33 -2.426 -7.016 1 98.06 161 VAL A C 1
ATOM 1198 O O . VAL A 1 161 ? -2.973 -1.37 -7.543 1 98.06 161 VAL A O 1
ATOM 1201 N N . PHE A 1 162 ? -3.482 -2.59 -5.707 1 97.56 162 PHE A N 1
ATOM 1202 C CA . PHE A 1 162 ? -3.166 -1.506 -4.785 1 97.56 162 PHE A CA 1
ATOM 1203 C C . PHE A 1 162 ? -1.735 -1.021 -4.988 1 97.56 162 PHE A C 1
ATOM 1205 O O . PHE A 1 162 ? -1.493 0.181 -5.113 1 97.56 162 PHE A O 1
ATOM 1212 N N . TRP A 1 163 ? -0.829 -1.928 -5.066 1 98 163 TRP A N 1
ATOM 1213 C CA . TRP A 1 163 ? 0.594 -1.654 -5.238 1 98 163 TRP A CA 1
ATOM 1214 C C . TRP A 1 163 ? 0.842 -0.856 -6.516 1 98 163 TRP A C 1
ATOM 1216 O O . TRP A 1 163 ? 1.514 0.178 -6.484 1 98 163 TRP A O 1
ATOM 1226 N N . ARG A 1 164 ? 0.318 -1.295 -7.57 1 97.75 164 ARG A N 1
ATOM 1227 C CA . ARG A 1 164 ? 0.557 -0.645 -8.852 1 97.75 164 ARG A CA 1
ATOM 1228 C C . ARG A 1 164 ? 0.023 0.784 -8.852 1 97.75 164 ARG A C 1
ATOM 1230 O O . ARG A 1 164 ? 0.698 1.705 -9.32 1 97.75 164 ARG A O 1
ATOM 1237 N N . LEU A 1 165 ? -1.145 1.036 -8.266 1 97.12 165 LEU A N 1
ATOM 1238 C CA . LEU A 1 165 ? -1.785 2.346 -8.297 1 97.12 165 LEU A CA 1
ATOM 1239 C C . LEU A 1 165 ? -1.144 3.287 -7.281 1 97.12 165 LEU A C 1
ATOM 1241 O O . LEU A 1 165 ? -0.908 4.461 -7.578 1 97.12 165 LEU A O 1
ATOM 1245 N N . ILE A 1 166 ? -0.833 2.746 -6.102 1 96.31 166 ILE A N 1
ATOM 1246 C CA . ILE A 1 166 ? -0.529 3.627 -4.977 1 96.31 166 ILE A CA 1
ATOM 1247 C C . ILE A 1 166 ? 0.983 3.717 -4.785 1 96.31 166 ILE A C 1
ATOM 1249 O O . ILE A 1 166 ? 1.517 4.789 -4.5 1 96.31 166 ILE A O 1
ATOM 1253 N N . ALA A 1 167 ? 1.694 2.629 -4.891 1 96.5 167 ALA A N 1
ATOM 1254 C CA . ALA A 1 167 ? 3.129 2.609 -4.617 1 96.5 167 ALA A CA 1
ATOM 1255 C C . ALA A 1 167 ? 3.932 2.898 -5.883 1 96.5 167 ALA A C 1
ATOM 1257 O O . ALA A 1 167 ? 5.012 3.49 -5.82 1 96.5 167 ALA A O 1
ATOM 1258 N N . LEU A 1 168 ? 3.416 2.459 -7.07 1 97.25 168 LEU A N 1
ATOM 1259 C CA . LEU A 1 168 ? 4.164 2.635 -8.312 1 97.25 168 LEU A CA 1
ATOM 1260 C C . LEU A 1 168 ? 3.619 3.811 -9.109 1 97.25 168 LEU A C 1
ATOM 1262 O O . LEU A 1 168 ? 4.246 4.254 -10.078 1 97.25 168 LEU A O 1
ATOM 1266 N N . PHE A 1 169 ? 2.453 4.289 -8.781 1 96.06 169 PHE A N 1
ATOM 1267 C CA . PHE A 1 169 ? 1.831 5.426 -9.453 1 96.06 169 PHE A CA 1
ATOM 1268 C C . PHE A 1 169 ? 1.614 5.133 -10.93 1 96.06 169 PHE A C 1
ATOM 1270 O O . PHE A 1 169 ? 1.828 6 -11.781 1 96.06 169 PHE A O 1
ATOM 1277 N N . ARG A 1 170 ? 1.229 3.895 -11.234 1 96.06 170 ARG A N 1
ATOM 1278 C CA . ARG A 1 170 ? 0.994 3.469 -12.609 1 96.06 170 ARG A CA 1
ATOM 1279 C C . ARG A 1 170 ? -0.463 3.072 -12.82 1 96.06 170 ARG A C 1
ATOM 1281 O O . ARG A 1 170 ? -1.109 2.555 -11.906 1 96.06 170 ARG A O 1
ATOM 1288 N N . PRO A 1 171 ? -0.928 3.307 -13.992 1 95.31 171 PRO A N 1
ATOM 1289 C CA . PRO A 1 171 ? -2.303 2.879 -14.266 1 95.31 171 PRO A CA 1
ATOM 1290 C C . PRO A 1 171 ? -2.443 1.361 -14.344 1 95.31 171 PRO A C 1
ATOM 1292 O O . PRO A 1 171 ? -1.479 0.663 -14.664 1 95.31 171 PRO A O 1
ATOM 1295 N N . VAL A 1 172 ? -3.623 0.942 -14 1 97.5 172 VAL A N 1
ATOM 1296 C CA . VAL A 1 172 ? -3.973 -0.468 -14.133 1 97.5 172 VAL A CA 1
ATOM 1297 C C . VAL A 1 172 ? -4.777 -0.681 -15.414 1 97.5 172 VAL A C 1
ATOM 1299 O O . VAL A 1 172 ? -5.938 -0.266 -15.5 1 97.5 172 VAL A O 1
ATOM 1302 N N . THR A 1 173 ? -4.129 -1.298 -16.359 1 97.38 173 THR A N 1
ATOM 1303 C CA . THR A 1 173 ? -4.766 -1.567 -17.641 1 97.38 173 THR A CA 1
ATOM 1304 C C . THR A 1 173 ? -5.488 -2.91 -17.609 1 97.38 173 THR A C 1
ATOM 1306 O O . THR A 1 173 ? -5.301 -3.705 -16.688 1 97.38 173 THR A O 1
ATOM 1309 N N . SER A 1 174 ? -6.367 -3.098 -18.641 1 97.81 174 SER A N 1
ATOM 1310 C CA . SER A 1 174 ? -7.035 -4.391 -18.766 1 97.81 174 SER A CA 1
ATOM 1311 C C . SER A 1 174 ? -6.023 -5.516 -18.969 1 97.81 174 SER A C 1
ATOM 1313 O O . SER A 1 174 ? -6.223 -6.625 -18.469 1 97.81 174 SER A O 1
ATOM 1315 N N . GLU A 1 175 ? -4.988 -5.23 -19.656 1 97.19 175 GLU A N 1
ATOM 1316 C CA . GLU A 1 175 ? -3.93 -6.219 -19.859 1 97.19 175 GLU A CA 1
ATOM 1317 C C . GLU A 1 175 ? -3.258 -6.59 -18.547 1 97.19 175 GLU A C 1
ATOM 1319 O O . GLU A 1 175 ? -2.977 -7.766 -18.297 1 97.19 175 GLU A O 1
ATOM 1324 N N . TYR A 1 176 ? -2.988 -5.617 -17.766 1 97.44 176 TYR A N 1
ATOM 1325 C CA . TYR A 1 176 ? -2.383 -5.883 -16.453 1 97.44 176 TYR A CA 1
ATOM 1326 C C . TYR A 1 176 ? -3.301 -6.738 -15.594 1 97.44 176 TYR A C 1
ATOM 1328 O O . TYR A 1 176 ? -2.848 -7.691 -14.953 1 97.44 176 TYR A O 1
ATOM 1336 N N . LEU A 1 177 ? -4.602 -6.371 -15.586 1 98.31 177 LEU A N 1
ATOM 1337 C CA . LEU A 1 177 ? -5.559 -7.148 -14.805 1 98.31 177 LEU A CA 1
ATOM 1338 C C . LEU A 1 177 ? -5.586 -8.602 -15.266 1 98.31 177 LEU A C 1
ATOM 1340 O O . LEU A 1 177 ? -5.672 -9.516 -14.445 1 98.31 177 LEU A O 1
ATOM 1344 N N . ASP A 1 178 ? -5.527 -8.742 -16.547 1 97.69 178 ASP A N 1
ATOM 1345 C CA . ASP A 1 178 ? -5.504 -10.094 -17.109 1 97.69 178 ASP A CA 1
ATOM 1346 C C . ASP A 1 178 ? -4.277 -10.867 -16.625 1 97.69 178 ASP A C 1
ATOM 1348 O O . ASP A 1 178 ? -4.391 -12.023 -16.219 1 97.69 178 ASP A O 1
ATOM 1352 N N . ARG A 1 179 ? -3.135 -10.219 -16.641 1 95.19 179 ARG A N 1
ATOM 1353 C CA . ARG A 1 179 ? -1.895 -10.844 -16.203 1 95.19 179 ARG A CA 1
ATOM 1354 C C . ARG A 1 179 ? -1.974 -11.234 -14.727 1 95.19 179 ARG A C 1
ATOM 1356 O O . ARG A 1 179 ? -1.568 -12.328 -14.344 1 95.19 179 ARG A O 1
ATOM 1363 N N . VAL A 1 180 ? -2.494 -10.375 -13.906 1 97.12 180 VAL A N 1
ATOM 1364 C CA . VAL A 1 180 ? -2.619 -10.633 -12.477 1 97.12 180 VAL A CA 1
ATOM 1365 C C . VAL A 1 180 ? -3.574 -11.805 -12.242 1 97.12 180 VAL A C 1
ATOM 1367 O O . VAL A 1 180 ? -3.285 -12.703 -11.453 1 97.12 180 VAL A O 1
ATOM 1370 N N . ALA A 1 181 ? -4.691 -11.758 -12.977 1 97.5 181 ALA A N 1
ATOM 1371 C CA . ALA A 1 181 ? -5.68 -12.82 -12.828 1 97.5 181 ALA A CA 1
ATOM 1372 C C . ALA A 1 181 ? -5.086 -14.18 -13.195 1 97.5 181 ALA A C 1
ATOM 1374 O O . ALA A 1 181 ? -5.285 -15.164 -12.484 1 97.5 181 ALA A O 1
ATOM 1375 N N . ARG A 1 182 ? -4.398 -14.242 -14.25 1 94.44 182 ARG A N 1
ATOM 1376 C CA . ARG A 1 182 ? -3.773 -15.484 -14.688 1 94.44 182 ARG A CA 1
ATOM 1377 C C . ARG A 1 182 ? -2.746 -15.969 -13.664 1 94.44 182 ARG A C 1
ATOM 1379 O O . ARG A 1 182 ? -2.65 -17.172 -13.391 1 94.44 182 ARG A O 1
ATOM 1386 N N . ALA A 1 183 ? -1.993 -15.055 -13.148 1 93.25 183 ALA A N 1
ATOM 1387 C CA . ALA A 1 183 ? -0.997 -15.414 -12.141 1 93.25 183 ALA A CA 1
ATOM 1388 C C . ALA A 1 183 ? -1.659 -15.992 -10.891 1 93.25 183 ALA A C 1
ATOM 1390 O O . ALA A 1 183 ? -1.2 -17 -10.352 1 93.25 183 ALA A O 1
ATOM 1391 N N . ILE A 1 184 ? -2.703 -15.344 -10.445 1 95.06 184 ILE A N 1
ATOM 1392 C CA . ILE A 1 184 ? -3.42 -15.805 -9.258 1 95.06 184 ILE A CA 1
ATOM 1393 C C . ILE A 1 184 ? -4 -17.188 -9.516 1 95.06 184 ILE A C 1
ATOM 1395 O O . ILE A 1 184 ? -3.922 -18.062 -8.656 1 95.06 184 ILE A O 1
ATOM 1399 N N . CYS A 1 185 ? -4.52 -17.406 -10.695 1 94.12 185 CYS A N 1
ATOM 1400 C CA . CYS A 1 185 ? -5.074 -18.703 -11.039 1 94.12 185 CYS A CA 1
ATOM 1401 C C . CYS A 1 185 ? -3.984 -19.766 -11.078 1 94.12 185 CYS A C 1
ATOM 1403 O O . CYS A 1 185 ? -4.195 -20.906 -10.641 1 94.12 185 CYS A O 1
ATOM 1405 N N . ALA A 1 186 ? -2.893 -19.391 -11.641 1 89.44 186 ALA A N 1
ATOM 1406 C CA . ALA A 1 186 ? -1.77 -20.328 -11.664 1 89.44 186 ALA A CA 1
ATOM 1407 C C . ALA A 1 186 ? -1.331 -20.703 -10.25 1 89.44 186 ALA A C 1
ATOM 1409 O O . ALA A 1 186 ? -1.055 -21.875 -9.961 1 89.44 186 ALA A O 1
ATOM 1410 N N . PHE A 1 187 ? -1.264 -19.688 -9.438 1 89.69 187 PHE A N 1
ATOM 1411 C CA . PHE A 1 187 ? -0.894 -19.922 -8.047 1 89.69 187 PHE A CA 1
ATOM 1412 C C . PHE A 1 187 ? -1.922 -20.797 -7.348 1 89.69 187 PHE A C 1
ATOM 1414 O O . PHE A 1 187 ? -1.563 -21.641 -6.527 1 89.69 187 PHE A O 1
ATOM 1421 N N . ALA A 1 188 ? -3.146 -20.609 -7.637 1 92.5 188 ALA A N 1
ATOM 1422 C CA . ALA A 1 188 ? -4.23 -21.375 -7.035 1 92.5 188 ALA A CA 1
ATOM 1423 C C . ALA A 1 188 ? -4.102 -22.859 -7.391 1 92.5 188 ALA A C 1
ATOM 1425 O O . ALA A 1 188 ? -4.559 -23.719 -6.637 1 92.5 188 ALA A O 1
ATOM 1426 N N . ARG A 1 189 ? -3.498 -23.047 -8.484 1 87.25 189 ARG A N 1
ATOM 1427 C CA . ARG A 1 189 ? -3.375 -24.422 -8.969 1 87.25 189 ARG A CA 1
ATOM 1428 C C . ARG A 1 189 ? -2.115 -25.094 -8.422 1 87.25 189 ARG A C 1
ATOM 1430 O O . ARG A 1 189 ? -1.878 -26.266 -8.656 1 87.25 189 ARG A O 1
ATOM 1437 N N . THR A 1 190 ? -1.315 -24.234 -7.836 1 79.75 190 THR A N 1
ATOM 1438 C CA . THR A 1 190 ? -0.081 -24.766 -7.273 1 79.75 190 THR A CA 1
ATOM 1439 C C . THR A 1 190 ? -0.277 -25.156 -5.812 1 79.75 190 THR A C 1
ATOM 1441 O O . THR A 1 190 ? -0.907 -24.422 -5.047 1 79.75 190 THR A O 1
ATOM 1444 N N . GLY A 1 191 ? -0.331 -26.422 -5.477 1 63.75 191 GLY A N 1
ATOM 1445 C CA . GLY A 1 191 ? -0.401 -26.875 -4.094 1 63.75 191 GLY A CA 1
ATOM 1446 C C . GLY A 1 191 ? 0.742 -26.344 -3.242 1 63.75 191 GLY A C 1
ATOM 1447 O O . GLY A 1 191 ? 1.533 -25.516 -3.693 1 63.75 191 GLY A O 1
ATOM 1448 N N . PRO A 1 192 ? 0.683 -26.609 -1.896 1 58.59 192 PRO A N 1
ATOM 1449 C CA . PRO A 1 192 ? 1.787 -26.219 -1.013 1 58.59 192 PRO A CA 1
ATOM 1450 C C . PRO A 1 192 ? 3.152 -26.641 -1.562 1 58.59 192 PRO A C 1
ATOM 1452 O O . PRO A 1 192 ? 3.271 -27.688 -2.207 1 58.59 192 PRO A O 1
ATOM 1455 N N . VAL A 1 193 ? 3.922 -25.641 -2.168 1 53.03 193 VAL A N 1
ATOM 1456 C CA . VAL A 1 193 ? 5.273 -26.047 -2.535 1 53.03 193 VAL A CA 1
ATOM 1457 C C . VAL A 1 193 ? 6.047 -26.453 -1.284 1 53.03 193 VAL A C 1
ATOM 1459 O O . VAL A 1 193 ? 5.832 -25.906 -0.203 1 53.03 193 VAL A O 1
ATOM 1462 N N . MET B 1 1 ? 44 18.281 4.531 1 37.62 1 MET B N 1
ATOM 1463 C CA . MET B 1 1 ? 42.875 17.344 4.465 1 37.62 1 MET B CA 1
ATOM 1464 C C . MET B 1 1 ? 41.562 18.016 4.832 1 37.62 1 MET B C 1
ATOM 1466 O O . MET B 1 1 ? 41.438 18.562 5.934 1 37.62 1 MET B O 1
ATOM 1470 N N . THR B 1 2 ? 40.75 18.766 4.051 1 41.66 2 THR B N 1
ATOM 1471 C CA . THR B 1 2 ? 39.906 19.953 4.18 1 41.66 2 THR B CA 1
ATOM 1472 C C . THR B 1 2 ? 38.781 19.719 5.176 1 41.66 2 THR B C 1
ATOM 1474 O O . THR B 1 2 ? 37.969 18.812 5 1 41.66 2 THR B O 1
ATOM 1477 N N . ALA B 1 3 ? 38.938 20.062 6.398 1 47.09 3 ALA B N 1
ATOM 1478 C CA . ALA B 1 3 ? 38.156 20.125 7.637 1 47.09 3 ALA B CA 1
ATOM 1479 C C . ALA B 1 3 ? 36.688 20.328 7.352 1 47.09 3 ALA B C 1
ATOM 1481 O O . ALA B 1 3 ? 35.844 20.172 8.234 1 47.09 3 ALA B O 1
ATOM 1482 N N . GLY B 1 4 ? 36.188 20.984 6.285 1 49.28 4 GLY B N 1
ATOM 1483 C CA . GLY B 1 4 ? 34.906 21.453 5.777 1 49.28 4 GLY B CA 1
ATOM 1484 C C . GLY B 1 4 ? 33.969 20.344 5.375 1 49.28 4 GLY B C 1
ATOM 1485 O O . GLY B 1 4 ? 32.75 20.422 5.605 1 49.28 4 GLY B O 1
ATOM 1486 N N . ARG B 1 5 ? 34.594 19.297 4.781 1 55.75 5 ARG B N 1
ATOM 1487 C CA . ARG B 1 5 ? 33.875 18.172 4.195 1 55.75 5 ARG B CA 1
ATOM 1488 C C . ARG B 1 5 ? 33.188 17.328 5.277 1 55.75 5 ARG B C 1
ATOM 1490 O O . ARG B 1 5 ? 32.031 16.984 5.164 1 55.75 5 ARG B O 1
ATOM 1497 N N . PRO B 1 6 ? 33.969 17.078 6.234 1 54.53 6 PRO B N 1
ATOM 1498 C CA . PRO B 1 6 ? 33.375 16.266 7.293 1 54.53 6 PRO B CA 1
ATOM 1499 C C . PRO B 1 6 ? 32.25 17 8.039 1 54.53 6 PRO B C 1
ATOM 1501 O O . PRO B 1 6 ? 31.25 16.391 8.406 1 54.53 6 PRO B O 1
ATOM 1504 N N . GLN B 1 7 ? 32.531 18.219 8.391 1 56.5 7 GLN B N 1
ATOM 1505 C CA . GLN B 1 7 ? 31.516 19.031 9.078 1 56.5 7 GLN B CA 1
ATOM 1506 C C . GLN B 1 7 ? 30.266 19.172 8.227 1 56.5 7 GLN B C 1
ATOM 1508 O O . GLN B 1 7 ? 29.141 19.109 8.75 1 56.5 7 GLN B O 1
ATOM 1513 N N .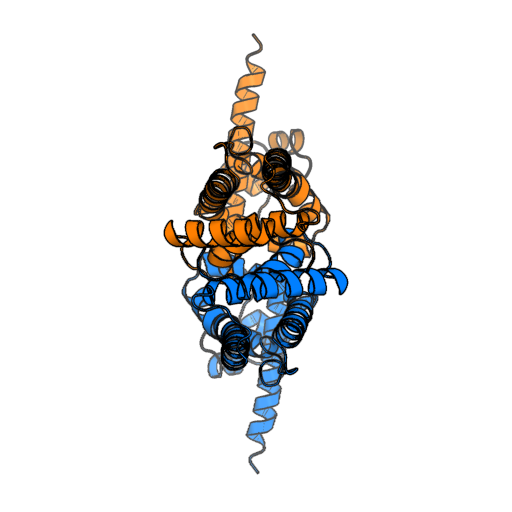 GLU B 1 8 ? 30.594 19.188 6.969 1 73.19 8 GLU B N 1
ATOM 1514 C CA . GLU B 1 8 ? 29.469 19.312 6.043 1 73.19 8 GLU B CA 1
ATOM 1515 C C . GLU B 1 8 ? 28.641 18.031 6.008 1 73.19 8 GLU B C 1
ATOM 1517 O O . GLU B 1 8 ? 27.406 18.094 5.965 1 73.19 8 GLU B O 1
ATOM 1522 N N . ALA B 1 9 ? 29.438 17.047 6.176 1 77.94 9 ALA B N 1
ATOM 1523 C CA . ALA B 1 9 ? 28.75 15.766 6.164 1 77.94 9 ALA B CA 1
ATOM 1524 C C . ALA B 1 9 ? 27.938 15.562 7.445 1 77.94 9 ALA B C 1
ATOM 1526 O O . ALA B 1 9 ? 26.828 15.031 7.41 1 77.94 9 ALA B O 1
ATOM 1527 N N . ARG B 1 10 ? 28.453 16.047 8.484 1 86.44 10 ARG B N 1
ATOM 1528 C CA . ARG B 1 10 ? 27.75 15.914 9.758 1 86.44 10 ARG B CA 1
ATOM 1529 C C . ARG B 1 10 ? 26.484 16.75 9.773 1 86.44 10 ARG B C 1
ATOM 1531 O O . ARG B 1 10 ? 25.422 16.297 10.211 1 86.44 10 ARG B O 1
ATOM 1538 N N . VAL B 1 11 ? 26.625 17.953 9.297 1 90 11 VAL B N 1
ATOM 1539 C CA . VAL B 1 11 ? 25.484 18.844 9.273 1 90 11 VAL B CA 1
ATOM 1540 C C . VAL B 1 11 ? 24.406 18.281 8.352 1 90 11 VAL B C 1
ATOM 1542 O O . VAL B 1 11 ? 23.219 18.328 8.68 1 90 11 VAL B O 1
ATOM 1545 N N . THR B 1 12 ? 24.844 17.719 7.301 1 94 12 THR B N 1
ATOM 1546 C CA . THR B 1 12 ? 23.906 17.125 6.355 1 94 12 THR B CA 1
ATOM 1547 C C . THR B 1 12 ? 23.125 15.984 7.004 1 94 12 THR B C 1
ATOM 1549 O O . THR B 1 12 ? 21.906 15.906 6.883 1 94 12 THR B O 1
ATOM 1552 N N . THR B 1 13 ? 23.844 15.18 7.723 1 94.25 13 THR B N 1
ATOM 1553 C CA . THR B 1 13 ? 23.234 14.039 8.383 1 94.25 13 THR B CA 1
ATOM 1554 C C . THR B 1 13 ? 22.234 14.5 9.438 1 94.25 13 THR B C 1
ATOM 1556 O O . THR B 1 13 ? 21.141 13.953 9.547 1 94.25 13 THR B O 1
ATOM 1559 N N . VAL B 1 14 ? 22.578 15.492 10.109 1 95.12 14 VAL B N 1
ATOM 1560 C CA . VAL B 1 14 ? 21.734 16.031 11.172 1 95.12 14 VAL B CA 1
ATOM 1561 C C . VAL B 1 14 ? 20.453 16.609 10.57 1 95.12 14 VAL B C 1
ATOM 1563 O O . VAL B 1 14 ? 19.359 16.391 11.094 1 95.12 14 VAL B O 1
ATOM 1566 N N . ILE B 1 15 ? 20.625 17.25 9.508 1 96.19 15 ILE B N 1
ATOM 1567 C CA . ILE B 1 15 ? 19.469 17.859 8.844 1 96.19 15 ILE B CA 1
ATOM 1568 C C . ILE B 1 15 ? 18.547 16.766 8.289 1 96.19 15 ILE B C 1
ATOM 1570 O O . ILE B 1 15 ? 17.344 16.828 8.477 1 96.19 15 ILE B O 1
ATOM 1574 N N . LEU B 1 16 ? 19.125 15.828 7.695 1 96 16 LEU B N 1
ATOM 1575 C CA . LEU B 1 16 ? 18.328 14.75 7.117 1 96 16 LEU B CA 1
ATOM 1576 C C . LEU B 1 16 ? 17.609 13.969 8.203 1 96 16 LEU B C 1
ATOM 1578 O O . LEU B 1 16 ? 16.453 13.562 8.016 1 96 16 LEU B O 1
ATOM 1582 N N . ASP B 1 17 ? 18.266 13.812 9.305 1 95.56 17 ASP B N 1
ATOM 1583 C CA . ASP B 1 17 ? 17.609 13.156 10.438 1 95.56 17 ASP B CA 1
ATOM 1584 C C . ASP B 1 17 ? 16.438 13.992 10.961 1 95.56 17 ASP B C 1
ATOM 1586 O O . ASP B 1 17 ? 15.398 13.445 11.32 1 95.56 17 ASP B O 1
ATOM 1590 N N . ALA B 1 18 ? 16.625 15.227 10.969 1 96.62 18 ALA B N 1
ATOM 1591 C CA . ALA B 1 18 ? 15.562 16.141 11.383 1 96.62 18 ALA B CA 1
ATOM 1592 C C . ALA B 1 18 ? 14.383 16.078 10.414 1 96.62 18 ALA B C 1
ATOM 1594 O O . ALA B 1 18 ? 13.227 16.094 10.836 1 96.62 18 ALA B O 1
ATOM 1595 N N . VAL B 1 19 ? 14.68 16.016 9.125 1 96.38 19 VAL B N 1
ATOM 1596 C CA . VAL B 1 19 ? 13.633 15.891 8.109 1 96.38 19 VAL B CA 1
ATOM 1597 C C . VAL B 1 19 ? 12.805 14.633 8.383 1 96.38 19 VAL B C 1
ATOM 1599 O O . VAL B 1 19 ? 11.578 14.695 8.43 1 96.38 19 VAL B O 1
ATOM 1602 N N . LEU B 1 20 ? 13.469 13.555 8.617 1 94.81 20 LEU B N 1
ATOM 1603 C CA . LEU B 1 20 ? 12.805 12.273 8.844 1 94.81 20 LEU B CA 1
ATOM 1604 C C . LEU B 1 20 ? 11.945 12.328 10.109 1 94.81 20 LEU B C 1
ATOM 1606 O O . LEU B 1 20 ? 10.828 11.82 10.125 1 94.81 20 LEU B O 1
ATOM 1610 N N . SER B 1 21 ? 12.461 12.977 11.102 1 94 21 SER B N 1
ATOM 1611 C CA . SER B 1 21 ? 11.719 13.102 12.344 1 94 21 SER B CA 1
ATOM 1612 C C . SER B 1 21 ? 10.484 13.977 12.172 1 94 21 SER B C 1
ATOM 1614 O O . SER B 1 21 ? 9.406 13.648 12.664 1 94 21 SER B O 1
ATOM 1616 N N . GLU B 1 22 ? 10.656 15.07 11.445 1 93.38 22 GLU B N 1
ATOM 1617 C CA . GLU B 1 22 ? 9.531 15.953 11.172 1 93.38 22 GLU B CA 1
ATOM 1618 C C . GLU B 1 22 ? 8.461 15.242 10.344 1 93.38 22 GLU B C 1
ATOM 1620 O O . GLU B 1 22 ? 7.266 15.375 10.617 1 93.38 22 GLU B O 1
ATOM 1625 N N . LEU B 1 23 ? 8.891 14.523 9.398 1 93 23 LEU B N 1
ATOM 1626 C CA . LEU B 1 23 ? 7.969 13.773 8.555 1 93 23 LEU B CA 1
ATOM 1627 C C . LEU B 1 23 ? 7.211 12.727 9.367 1 93 23 LEU B C 1
ATOM 1629 O O . LEU B 1 23 ? 5.996 12.578 9.227 1 93 23 LEU B O 1
ATOM 1633 N N . ALA B 1 24 ? 7.906 12.016 10.203 1 89.25 24 ALA B N 1
ATOM 1634 C CA . ALA B 1 24 ? 7.312 10.953 11.008 1 89.25 24 ALA B CA 1
ATOM 1635 C C . ALA B 1 24 ? 6.297 11.516 12 1 89.25 24 ALA B C 1
ATOM 1637 O O . ALA B 1 24 ? 5.266 10.898 12.258 1 89.25 24 ALA B O 1
ATOM 1638 N N . GLU B 1 25 ? 6.566 12.648 12.5 1 87.06 25 GLU B N 1
ATOM 1639 C CA . GLU B 1 25 ? 5.75 13.227 13.562 1 87.06 25 GLU B CA 1
ATOM 1640 C C . GLU B 1 25 ? 4.59 14.039 12.984 1 87.06 25 GLU B C 1
ATOM 1642 O O . GLU B 1 25 ? 3.475 13.992 13.508 1 87.06 25 GLU B O 1
ATOM 1647 N N . HIS B 1 26 ? 4.867 14.758 11.852 1 84.94 26 HIS B N 1
ATOM 1648 C CA . HIS B 1 26 ? 3.889 15.75 11.414 1 84.94 26 HIS B CA 1
ATOM 1649 C C . HIS B 1 26 ? 3.361 15.43 10.023 1 84.94 26 HIS B C 1
ATOM 1651 O O . HIS B 1 26 ? 2.309 15.93 9.617 1 84.94 26 HIS B O 1
ATOM 1657 N N . GLY B 1 27 ? 4.031 14.609 9.312 1 87.56 27 GLY B N 1
ATOM 1658 C CA . GLY B 1 27 ? 3.676 14.359 7.926 1 87.56 27 GLY B CA 1
ATOM 1659 C C . GLY B 1 27 ? 4.258 15.375 6.969 1 87.56 27 GLY B C 1
ATOM 1660 O O . GLY B 1 27 ? 4.738 16.438 7.391 1 87.56 27 GLY B O 1
ATOM 1661 N N . PHE B 1 28 ? 4.234 15.125 5.742 1 90.88 28 PHE B N 1
ATOM 1662 C CA . PHE B 1 28 ? 4.832 15.953 4.699 1 90.88 28 PHE B CA 1
ATOM 1663 C C . PHE B 1 28 ? 4.125 17.297 4.602 1 90.88 28 PHE B C 1
ATOM 1665 O O . PHE B 1 28 ? 4.773 18.344 4.445 1 90.88 28 PHE B O 1
ATOM 1672 N N . GLY B 1 29 ? 2.812 17.234 4.578 1 85.5 29 GLY B N 1
ATOM 1673 C CA . GLY B 1 29 ? 2.043 18.453 4.438 1 85.5 29 GLY B CA 1
ATOM 1674 C C . GLY B 1 29 ? 2.369 19.484 5.496 1 85.5 29 GLY B C 1
ATOM 1675 O O . GLY B 1 29 ? 2.469 20.688 5.195 1 85.5 29 GLY B O 1
ATOM 1676 N N . SER B 1 30 ? 2.6 19.094 6.66 1 86.75 30 SER B N 1
ATOM 1677 C CA . SER B 1 30 ? 2.789 19.984 7.797 1 86.75 30 SER B CA 1
ATOM 1678 C C . SER B 1 30 ? 4.266 20.297 8.016 1 86.75 30 SER B C 1
ATOM 1680 O O . SER B 1 30 ? 4.609 21.234 8.742 1 86.75 30 SER B O 1
ATOM 1682 N N . MET B 1 31 ? 5.102 19.516 7.473 1 92.38 31 MET B N 1
ATOM 1683 C CA . MET B 1 31 ? 6.535 19.766 7.617 1 92.38 31 MET B CA 1
ATOM 1684 C C . MET B 1 31 ? 6.934 21.078 6.945 1 92.38 31 MET B C 1
ATOM 1686 O O . MET B 1 31 ? 6.48 21.375 5.84 1 92.38 31 MET B O 1
ATOM 1690 N N . THR B 1 32 ? 7.773 21.875 7.672 1 93.38 32 THR B N 1
ATOM 1691 C CA . THR B 1 32 ? 8.297 23.109 7.121 1 93.38 32 THR B CA 1
ATOM 1692 C C . THR B 1 32 ? 9.82 23.156 7.227 1 93.38 32 THR B C 1
ATOM 1694 O O . THR B 1 32 ? 10.406 22.469 8.07 1 93.38 32 THR B O 1
ATOM 1697 N N . VAL B 1 33 ? 10.336 23.953 6.324 1 94.5 33 VAL B N 1
ATOM 1698 C CA . VAL B 1 33 ? 11.781 24.156 6.379 1 94.5 33 VAL B CA 1
ATOM 1699 C C . VAL B 1 33 ? 12.172 24.766 7.723 1 94.5 33 VAL B C 1
ATOM 1701 O O . VAL B 1 33 ? 13.195 24.391 8.305 1 94.5 33 VAL B O 1
ATOM 1704 N N . ASP B 1 34 ? 11.367 25.641 8.25 1 95 34 ASP B N 1
ATOM 1705 C CA . ASP B 1 34 ? 11.609 26.234 9.555 1 95 34 ASP B CA 1
ATOM 1706 C C . ASP B 1 34 ? 11.617 25.188 10.656 1 95 34 ASP B C 1
ATOM 1708 O O . ASP B 1 34 ? 12.477 25.219 11.547 1 95 34 ASP B O 1
ATOM 1712 N N . GLY B 1 35 ? 10.664 24.328 10.594 1 95.56 35 GLY B N 1
ATOM 1713 C CA . GLY B 1 35 ? 10.617 23.25 11.57 1 95.56 35 GLY B CA 1
ATOM 1714 C C . GLY B 1 35 ? 11.844 22.344 11.523 1 95.56 35 GLY B C 1
ATOM 1715 O O . GLY B 1 35 ? 12.383 21.969 12.57 1 95.56 35 GLY B O 1
ATOM 1716 N N . VAL B 1 36 ? 12.281 22 10.359 1 97.19 36 VAL B N 1
ATOM 1717 C CA . VAL B 1 36 ? 13.469 21.172 10.164 1 97.19 36 VAL B CA 1
ATOM 1718 C C . VAL B 1 36 ? 14.703 21.906 10.688 1 97.19 36 VAL B C 1
ATOM 1720 O O . VAL B 1 36 ? 15.531 21.328 11.391 1 97.19 36 VAL B O 1
ATOM 1723 N N . ALA B 1 37 ? 14.781 23.188 10.367 1 96.94 37 ALA B N 1
ATOM 1724 C CA . ALA B 1 37 ? 15.906 24.016 10.805 1 96.94 37 ALA B CA 1
ATOM 1725 C C . ALA B 1 37 ? 15.992 24.062 12.328 1 96.94 37 ALA B C 1
ATOM 1727 O O . ALA B 1 37 ? 17.062 23.859 12.898 1 96.94 37 ALA B O 1
ATOM 1728 N N . LYS B 1 38 ? 14.914 24.281 12.898 1 97.5 38 LYS B N 1
ATOM 1729 C CA . LYS B 1 38 ? 14.836 24.344 14.352 1 97.5 38 LYS B CA 1
ATOM 1730 C C . LYS B 1 38 ? 15.258 23.016 14.984 1 97.5 38 LYS B C 1
ATOM 1732 O O . LYS B 1 38 ? 16.078 23 15.906 1 97.5 38 LYS B O 1
ATOM 1737 N N . ARG B 1 39 ? 14.766 21.953 14.469 1 96.69 39 ARG B N 1
ATOM 1738 C CA . ARG B 1 39 ? 15.062 20.641 15.016 1 96.69 39 ARG B CA 1
ATOM 1739 C C . ARG B 1 39 ? 16.531 20.281 14.812 1 96.69 39 ARG B C 1
ATOM 1741 O O . ARG B 1 39 ? 17.141 19.641 15.68 1 96.69 39 ARG B O 1
ATOM 1748 N N . ALA B 1 40 ? 17.047 20.641 13.719 1 96.38 40 ALA B N 1
ATOM 1749 C CA . ALA B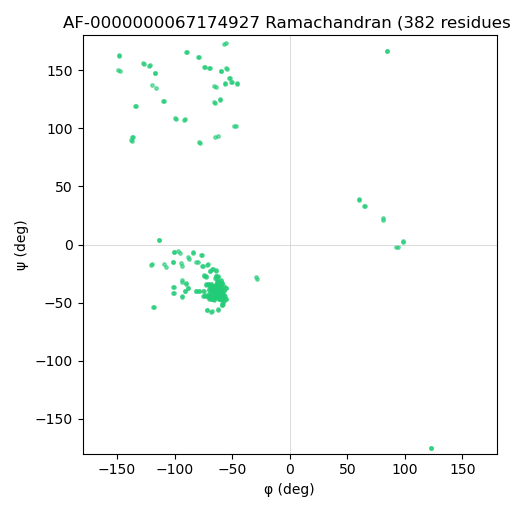 1 40 ? 18.422 20.281 13.367 1 96.38 40 ALA B CA 1
ATOM 1750 C C . ALA B 1 40 ? 19.422 21.234 14.023 1 96.38 40 ALA B C 1
ATOM 1752 O O . ALA B 1 40 ? 20.625 20.953 14.055 1 96.38 40 ALA B O 1
ATOM 1753 N N . GLY B 1 41 ? 18.891 22.328 14.5 1 96.56 41 GLY B N 1
ATOM 1754 C CA . GLY B 1 41 ? 19.812 23.344 14.977 1 96.56 41 GLY B CA 1
ATOM 1755 C C . GLY B 1 41 ? 20.656 23.938 13.875 1 96.56 41 GLY B C 1
ATOM 1756 O O . GLY B 1 41 ? 21.859 24.188 14.07 1 96.56 41 GLY B O 1
ATOM 1757 N N . ALA B 1 42 ? 20.125 24.031 12.734 1 94.5 42 ALA B N 1
ATOM 1758 C CA . ALA B 1 42 ? 20.812 24.578 11.562 1 94.5 42 ALA B CA 1
ATOM 1759 C C . ALA B 1 42 ? 20.047 25.766 10.984 1 94.5 42 ALA B C 1
ATOM 1761 O O . ALA B 1 42 ? 18.844 25.906 11.219 1 94.5 42 ALA B O 1
ATOM 1762 N N . GLY B 1 43 ? 20.766 26.609 10.336 1 93.56 43 GLY B N 1
ATOM 1763 C CA . GLY B 1 43 ? 20.109 27.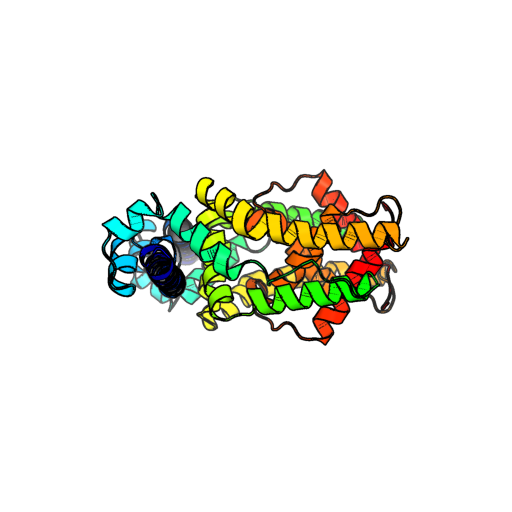719 9.656 1 93.56 43 GLY B CA 1
ATOM 1764 C C . GLY B 1 43 ? 19.375 27.297 8.398 1 93.56 43 GLY B C 1
ATOM 1765 O O . GLY B 1 43 ? 19.781 26.328 7.734 1 93.56 43 GLY B O 1
ATOM 1766 N N . LYS B 1 44 ? 18.359 28.078 8.086 1 94.19 44 LYS B N 1
ATOM 1767 C CA . LYS B 1 44 ? 17.609 27.812 6.852 1 94.19 44 LYS B CA 1
ATOM 1768 C C . LYS B 1 44 ? 18.531 27.906 5.633 1 94.19 44 LYS B C 1
ATOM 1770 O O . LYS B 1 44 ? 18.359 27.172 4.664 1 94.19 44 LYS B O 1
ATOM 1775 N N . GLY B 1 45 ? 19.438 28.828 5.691 1 93.69 45 GLY B N 1
ATOM 1776 C CA . GLY B 1 45 ? 20.375 28.969 4.598 1 93.69 45 GLY B CA 1
ATOM 1777 C C . GLY B 1 45 ? 21.172 27.688 4.32 1 93.69 45 GLY B C 1
ATOM 1778 O O . GLY B 1 45 ? 21.375 27.328 3.164 1 93.69 45 GLY B O 1
ATOM 1779 N N . ALA B 1 46 ? 21.547 27.031 5.332 1 94.06 46 ALA B N 1
ATOM 1780 C CA . ALA B 1 46 ? 22.281 25.781 5.211 1 94.06 46 ALA B CA 1
ATOM 1781 C C . ALA B 1 46 ? 21.438 24.719 4.527 1 94.06 46 ALA B C 1
ATOM 1783 O O . ALA B 1 46 ? 21.953 23.906 3.758 1 94.06 46 ALA B O 1
ATOM 1784 N N . ILE B 1 47 ? 20.141 24.719 4.773 1 95.19 47 ILE B N 1
ATOM 1785 C CA . ILE B 1 47 ? 19.203 23.75 4.191 1 95.19 47 ILE B CA 1
ATOM 1786 C C . ILE B 1 47 ? 19 24.078 2.711 1 95.19 47 ILE B C 1
ATOM 1788 O O . ILE B 1 47 ? 19.109 23.188 1.857 1 95.19 47 ILE B O 1
ATOM 1792 N N . TYR B 1 48 ? 18.828 25.344 2.396 1 94.5 48 TYR B N 1
ATOM 1793 C CA . TYR B 1 48 ? 18.5 25.75 1.032 1 94.5 48 TYR B CA 1
ATOM 1794 C C . TYR B 1 48 ? 19.719 25.641 0.125 1 94.5 48 TYR B C 1
ATOM 1796 O O . TYR B 1 48 ? 19.594 25.438 -1.084 1 94.5 48 TYR B O 1
ATOM 1804 N N . ARG B 1 49 ? 20.859 25.75 0.719 1 94.88 49 ARG B N 1
ATOM 1805 C CA . ARG B 1 49 ? 22.078 25.516 -0.052 1 94.88 49 ARG B CA 1
ATOM 1806 C C . ARG B 1 49 ? 22.156 24.078 -0.537 1 94.88 49 ARG B C 1
ATOM 1808 O O . ARG B 1 49 ? 22.719 23.812 -1.603 1 94.88 49 ARG B O 1
ATOM 1815 N N . ARG B 1 50 ? 21.578 23.234 0.21 1 94.81 50 ARG B N 1
ATOM 1816 C CA . ARG B 1 50 ? 21.672 21.797 -0.088 1 94.81 50 ARG B CA 1
ATOM 1817 C C . ARG B 1 50 ? 20.484 21.344 -0.923 1 94.81 50 ARG B C 1
ATOM 1819 O O . ARG B 1 50 ? 20.641 20.531 -1.839 1 94.81 50 ARG B O 1
ATOM 1826 N N . TRP B 1 51 ? 19.297 21.797 -0.503 1 95.56 51 TRP B N 1
ATOM 1827 C CA . TRP B 1 51 ? 18.062 21.406 -1.152 1 95.56 51 TRP B CA 1
ATOM 1828 C C . TRP B 1 51 ? 17.156 22.609 -1.401 1 95.56 51 TRP B C 1
ATOM 1830 O O . TRP B 1 51 ? 16.672 23.234 -0.455 1 95.56 51 TRP B O 1
ATOM 1840 N N . PRO B 1 52 ? 16.891 22.828 -2.615 1 92.88 52 PRO B N 1
ATOM 1841 C CA . PRO B 1 52 ? 16.141 24.031 -2.961 1 92.88 52 PRO B CA 1
ATOM 1842 C C . PRO B 1 52 ? 14.648 23.922 -2.645 1 92.88 52 PRO B C 1
ATOM 1844 O O . PRO B 1 52 ? 13.914 24.906 -2.742 1 92.88 52 PRO B O 1
ATOM 1847 N N . SER B 1 53 ? 14.242 22.672 -2.279 1 92.81 53 SER B N 1
ATOM 1848 C CA . SER B 1 53 ? 12.82 22.531 -2.018 1 92.81 53 SER B CA 1
ATOM 1849 C C . SER B 1 53 ? 12.562 21.469 -0.949 1 92.81 53 SER B C 1
ATOM 1851 O O . SER B 1 53 ? 13.422 20.625 -0.675 1 92.81 53 SER B O 1
ATOM 1853 N N . LYS B 1 54 ? 11.383 21.516 -0.414 1 94.12 54 LYS B N 1
ATOM 1854 C CA . LYS B 1 54 ? 10.883 20.547 0.549 1 94.12 54 LYS B CA 1
ATOM 1855 C C . LYS B 1 54 ? 10.914 19.125 -0.032 1 94.12 54 LYS B C 1
ATOM 1857 O O . LYS B 1 54 ? 11.258 18.172 0.662 1 94.12 54 LYS B O 1
ATOM 1862 N N . ILE B 1 55 ? 10.625 19.047 -1.339 1 95.12 55 ILE B N 1
ATOM 1863 C CA . ILE B 1 55 ? 10.578 17.766 -2.021 1 95.12 55 ILE B CA 1
ATOM 1864 C C . ILE B 1 55 ? 11.992 17.203 -2.16 1 95.12 55 ILE B C 1
ATOM 1866 O O . ILE B 1 55 ? 12.234 16.031 -1.858 1 95.12 55 ILE B O 1
ATOM 1870 N N . GLU B 1 56 ? 12.875 18.016 -2.543 1 94.94 56 GLU B N 1
ATOM 1871 C CA . GLU B 1 56 ? 14.25 17.562 -2.709 1 94.94 56 GLU B CA 1
ATOM 1872 C C . GLU B 1 56 ? 14.859 17.141 -1.374 1 94.94 56 GLU B C 1
ATOM 1874 O O . GLU B 1 56 ? 15.602 16.156 -1.306 1 94.94 56 GLU B O 1
ATOM 1879 N N . MET B 1 57 ? 14.523 17.891 -0.416 1 95.62 57 MET B N 1
ATOM 1880 C CA . MET B 1 57 ? 15.008 17.547 0.921 1 95.62 57 MET B CA 1
ATOM 1881 C C . MET B 1 57 ? 14.422 16.234 1.396 1 95.62 57 MET B C 1
ATOM 1883 O O . MET B 1 57 ? 15.133 15.391 1.95 1 95.62 57 MET B O 1
ATOM 1887 N N . THR B 1 58 ? 13.188 16.062 1.182 1 96.38 58 THR B N 1
ATOM 1888 C CA . THR B 1 58 ? 12.508 14.82 1.553 1 96.38 58 THR B CA 1
ATOM 1889 C C . THR B 1 58 ? 13.086 13.633 0.786 1 96.38 58 THR B C 1
ATOM 1891 O O . THR B 1 58 ? 13.375 12.594 1.374 1 96.38 58 THR B O 1
ATOM 1894 N N . ALA B 1 59 ? 13.273 13.836 -0.477 1 94.5 59 ALA B N 1
ATOM 1895 C CA . ALA B 1 59 ? 13.852 12.781 -1.309 1 94.5 59 ALA B CA 1
ATOM 1896 C C . ALA B 1 59 ? 15.242 12.398 -0.817 1 94.5 59 ALA B C 1
ATOM 1898 O O . ALA B 1 59 ? 15.578 11.211 -0.739 1 94.5 59 ALA B O 1
ATOM 1899 N N . ALA B 1 60 ? 15.969 13.352 -0.469 1 94.19 60 ALA B N 1
ATOM 1900 C CA . ALA B 1 60 ? 17.312 13.109 0.044 1 94.19 60 ALA B CA 1
ATOM 1901 C C . ALA B 1 60 ? 17.266 12.336 1.359 1 94.19 60 ALA B C 1
ATOM 1903 O O . ALA B 1 60 ? 18.047 11.406 1.57 1 94.19 60 ALA B O 1
ATOM 1904 N N . ALA B 1 61 ? 16.406 12.727 2.209 1 95.38 61 ALA B N 1
ATOM 1905 C CA . ALA B 1 61 ? 16.25 12.031 3.484 1 95.38 61 ALA B CA 1
ATOM 1906 C C . ALA B 1 61 ? 15.828 10.578 3.27 1 95.38 61 ALA B C 1
ATOM 1908 O O . ALA B 1 61 ? 16.375 9.672 3.904 1 95.38 61 ALA B O 1
ATOM 1909 N N . MET B 1 62 ? 14.961 10.336 2.322 1 94.19 62 MET B N 1
ATOM 1910 C CA . MET B 1 62 ? 14.469 8.992 2.041 1 94.19 62 MET B CA 1
ATOM 1911 C C . MET B 1 62 ? 15.57 8.117 1.458 1 94.19 62 MET B C 1
ATOM 1913 O O . MET B 1 62 ? 15.617 6.914 1.715 1 94.19 62 MET B O 1
ATOM 1917 N N . ARG B 1 63 ? 16.406 8.719 0.716 1 91.31 63 ARG B N 1
ATOM 1918 C CA . ARG B 1 63 ? 17.516 7.984 0.123 1 91.31 63 ARG B CA 1
ATOM 1919 C C . ARG B 1 63 ? 18.391 7.363 1.2 1 91.31 63 ARG B C 1
ATOM 1921 O O . ARG B 1 63 ? 18.922 6.266 1.019 1 91.31 63 ARG B O 1
ATOM 1928 N N . THR B 1 64 ? 18.453 8.031 2.32 1 89.25 64 THR B N 1
ATOM 1929 C CA . THR B 1 64 ? 19.297 7.531 3.402 1 89.25 64 THR B CA 1
ATOM 1930 C C . THR B 1 64 ? 18.703 6.273 4.02 1 89.25 64 THR B C 1
ATOM 1932 O O . THR B 1 64 ? 19.406 5.504 4.684 1 89.25 64 THR B O 1
ATOM 1935 N N . LEU B 1 65 ? 17.453 6.004 3.795 1 87.94 65 LEU B N 1
ATOM 1936 C CA . LEU B 1 65 ? 16.734 4.891 4.418 1 87.94 65 LEU B CA 1
ATOM 1937 C C . LEU B 1 65 ? 16.438 3.793 3.398 1 87.94 65 LEU B C 1
ATOM 1939 O O . LEU B 1 65 ? 16.062 2.68 3.771 1 87.94 65 LEU B O 1
ATOM 1943 N N . ALA B 1 66 ? 16.531 4.086 2.168 1 79.06 66 ALA B N 1
ATOM 1944 C CA . ALA B 1 66 ? 15.898 3.287 1.121 1 79.06 66 ALA B CA 1
ATOM 1945 C C . ALA B 1 66 ? 16.547 1.907 1.023 1 79.06 66 ALA B C 1
ATOM 1947 O O . ALA B 1 66 ? 15.844 0.897 0.898 1 79.06 66 ALA B O 1
ATOM 1948 N N . LEU B 1 67 ? 17.781 1.779 0.812 1 78.19 67 LEU B N 1
ATOM 1949 C CA . LEU B 1 67 ? 18.344 0.462 0.532 1 78.19 67 LEU B CA 1
ATOM 1950 C C . LEU B 1 67 ? 19.391 0.086 1.575 1 78.19 67 LEU B C 1
ATOM 1952 O O . LEU B 1 67 ? 20.094 0.955 2.098 1 78.19 67 LEU B O 1
ATOM 1956 N N . PRO B 1 68 ? 19.203 -1.279 1.93 1 74 68 PRO B N 1
ATOM 1957 C CA . PRO B 1 68 ? 20.391 -1.746 2.645 1 74 68 PRO B CA 1
ATOM 1958 C C . PRO B 1 68 ? 21.672 -1.528 1.852 1 74 68 PRO B C 1
ATOM 1960 O O . PRO B 1 68 ? 21.641 -1.384 0.627 1 74 68 PRO B O 1
ATOM 1963 N N . GLU B 1 69 ? 22.609 -1.396 2.68 1 71.44 69 GLU B N 1
ATOM 1964 C CA . GLU B 1 69 ? 23.922 -1.29 2.039 1 71.44 69 GLU B CA 1
ATOM 1965 C C . GLU B 1 69 ? 24.297 -2.588 1.33 1 71.44 69 GLU B C 1
ATOM 1967 O O . GLU B 1 69 ? 24.062 -3.678 1.857 1 71.44 69 GLU B O 1
ATOM 1972 N N . GLY B 1 70 ? 24.562 -2.451 0.004 1 78.38 70 GLY B N 1
ATOM 1973 C CA . GLY B 1 70 ? 25.109 -3.613 -0.688 1 78.38 70 GLY B CA 1
ATOM 1974 C C . GLY B 1 70 ? 24.25 -4.051 -1.867 1 78.38 70 GLY B C 1
ATOM 1975 O O . GLY B 1 70 ? 23.266 -3.395 -2.205 1 78.38 70 GLY B O 1
ATOM 1976 N N . ALA B 1 71 ? 24.703 -5.195 -2.457 1 89.94 71 ALA B N 1
ATOM 1977 C CA . ALA B 1 71 ? 24.094 -5.797 -3.641 1 89.94 71 ALA B CA 1
ATOM 1978 C C . ALA B 1 71 ? 22.844 -6.582 -3.275 1 89.94 71 ALA B C 1
ATOM 1980 O O . ALA B 1 71 ? 22.609 -6.887 -2.104 1 89.94 71 ALA B O 1
ATOM 1981 N N . ALA B 1 72 ? 21.984 -6.852 -4.277 1 95.81 72 ALA B N 1
ATOM 1982 C CA . ALA B 1 72 ? 20.859 -7.762 -4.098 1 95.81 72 ALA B CA 1
ATOM 1983 C C . ALA B 1 72 ? 21.312 -9.094 -3.514 1 95.81 72 ALA B C 1
ATOM 1985 O O . ALA B 1 72 ? 22.422 -9.562 -3.801 1 95.81 72 ALA B O 1
ATOM 1986 N N . PRO B 1 73 ? 20.5 -9.648 -2.67 1 96.69 73 PRO B N 1
ATOM 1987 C CA . PRO B 1 73 ? 20.875 -10.953 -2.104 1 96.69 73 PRO B CA 1
ATOM 1988 C C . PRO B 1 73 ? 21.266 -11.969 -3.17 1 96.69 73 PRO B C 1
ATOM 1990 O O . PRO B 1 73 ? 20.688 -12 -4.254 1 96.69 73 PRO B O 1
ATOM 1993 N N . ASP B 1 74 ? 22.266 -12.719 -2.869 1 97.44 74 ASP B N 1
ATOM 1994 C CA . ASP B 1 74 ? 22.75 -13.797 -3.723 1 97.44 74 ASP B CA 1
ATOM 1995 C C . ASP B 1 74 ? 23.094 -15.039 -2.9 1 97.44 74 ASP B C 1
ATOM 1997 O O . ASP B 1 74 ? 24.234 -15.188 -2.443 1 97.44 74 ASP B O 1
ATOM 2001 N N . THR B 1 75 ? 22.141 -15.898 -2.715 1 98.06 75 THR B N 1
ATOM 2002 C CA . THR B 1 75 ? 22.297 -17.094 -1.889 1 98.06 75 THR B CA 1
ATOM 2003 C C . THR B 1 75 ? 22.531 -18.328 -2.756 1 98.06 75 THR B C 1
ATOM 2005 O O . THR B 1 75 ? 22.75 -19.422 -2.238 1 98.06 75 THR B O 1
ATOM 2008 N N . GLY B 1 76 ? 22.422 -18.156 -4.004 1 97.75 76 GLY B N 1
ATOM 2009 C CA . GLY B 1 76 ? 22.641 -19.266 -4.922 1 97.75 76 GLY B CA 1
ATOM 2010 C C . GLY B 1 76 ? 21.359 -19.922 -5.375 1 97.75 76 GLY B C 1
ATOM 2011 O O . GLY B 1 76 ? 21.391 -20.906 -6.125 1 97.75 76 GLY B O 1
ATOM 2012 N N . SER B 1 77 ? 20.188 -19.469 -4.98 1 98.31 77 SER B N 1
ATOM 2013 C CA . SER B 1 77 ? 18.891 -19.984 -5.398 1 98.31 77 SER B CA 1
ATOM 2014 C C . SER B 1 77 ? 17.844 -18.891 -5.445 1 98.31 77 SER B C 1
ATOM 2016 O O . SER B 1 77 ? 17.922 -17.906 -4.699 1 98.31 77 SER B O 1
ATOM 2018 N N . LEU B 1 78 ? 16.891 -19.047 -6.34 1 97.88 78 LEU B N 1
ATOM 2019 C CA . LEU B 1 78 ? 15.812 -18.078 -6.426 1 97.88 78 LEU B CA 1
ATOM 2020 C C . LEU B 1 78 ? 15.086 -17.953 -5.094 1 97.88 78 LEU B C 1
ATOM 2022 O O . LEU B 1 78 ? 14.844 -16.844 -4.613 1 97.88 78 LEU B O 1
ATOM 2026 N N . TYR B 1 79 ? 14.781 -19.094 -4.5 1 97.88 79 TYR B N 1
ATOM 2027 C CA . TYR B 1 79 ? 14.078 -19.094 -3.225 1 97.88 79 TYR B CA 1
ATOM 2028 C C . TYR B 1 79 ? 14.867 -18.328 -2.166 1 97.88 79 TYR B C 1
ATOM 2030 O O . TYR B 1 79 ? 14.328 -17.438 -1.501 1 97.88 79 TYR B O 1
ATOM 2038 N N . GLY B 1 80 ? 16.094 -18.688 -2.023 1 98.62 80 GLY B N 1
ATOM 2039 C CA . GLY B 1 80 ? 16.922 -18.016 -1.033 1 98.62 80 GLY B CA 1
ATOM 2040 C C . GLY B 1 80 ? 17.047 -16.531 -1.27 1 98.62 80 GLY B C 1
ATOM 2041 O O . GLY B 1 80 ? 16.984 -15.734 -0.326 1 98.62 80 GLY B O 1
ATOM 2042 N N . ASP B 1 81 ? 17.234 -16.094 -2.521 1 98.5 81 ASP B N 1
ATOM 2043 C CA . ASP B 1 81 ? 17.359 -14.688 -2.879 1 98.5 81 ASP B CA 1
ATOM 2044 C C . ASP B 1 81 ? 16.062 -13.93 -2.598 1 98.5 81 ASP B C 1
ATOM 2046 O O . ASP B 1 81 ? 16.094 -12.836 -2.023 1 98.5 81 ASP B O 1
ATOM 2050 N N . VAL B 1 82 ? 14.93 -14.555 -2.994 1 98.44 82 VAL B N 1
ATOM 2051 C CA . VAL B 1 82 ? 13.625 -13.922 -2.797 1 98.44 82 VAL B CA 1
ATOM 2052 C C . VAL B 1 82 ? 13.336 -13.797 -1.304 1 98.44 82 VAL B C 1
ATOM 2054 O O . VAL B 1 82 ? 12.914 -12.734 -0.835 1 98.44 82 VAL B O 1
ATOM 2057 N N . LEU B 1 83 ? 13.602 -14.844 -0.569 1 98.75 83 LEU B N 1
ATOM 2058 C CA . LEU B 1 83 ? 13.359 -14.828 0.869 1 98.75 83 LEU B CA 1
ATOM 2059 C C . LEU B 1 83 ? 14.172 -13.727 1.545 1 98.75 83 LEU B C 1
ATOM 2061 O O . LEU B 1 83 ? 13.648 -12.992 2.389 1 98.75 83 LEU B O 1
ATOM 2065 N N . ALA B 1 84 ? 15.406 -13.625 1.206 1 98.06 84 ALA B N 1
ATOM 2066 C CA . ALA B 1 84 ? 16.281 -12.602 1.773 1 98.06 84 ALA B CA 1
ATOM 2067 C C . ALA B 1 84 ? 15.781 -11.203 1.41 1 98.06 84 ALA B C 1
ATOM 2069 O O . ALA B 1 84 ? 15.812 -10.297 2.242 1 98.06 84 ALA B O 1
ATOM 2070 N N . LEU B 1 85 ? 15.375 -11.047 0.188 1 97.88 85 LEU B N 1
ATOM 2071 C CA . LEU B 1 85 ? 14.852 -9.758 -0.242 1 97.88 85 LEU B CA 1
ATOM 2072 C C . LEU B 1 85 ? 13.586 -9.398 0.529 1 97.88 85 LEU B C 1
ATOM 2074 O O . LEU B 1 85 ? 13.422 -8.258 0.967 1 97.88 85 LEU B O 1
ATOM 2078 N N . LEU B 1 86 ? 12.703 -10.367 0.657 1 98.19 86 LEU B N 1
ATOM 2079 C CA . LEU B 1 86 ? 11.469 -10.141 1.405 1 98.19 86 LEU B CA 1
ATOM 2080 C C . LEU B 1 86 ? 11.773 -9.75 2.846 1 98.19 86 LEU B C 1
ATOM 2082 O O . LEU B 1 86 ? 11.094 -8.883 3.412 1 98.19 86 LEU B O 1
ATOM 2086 N N . ALA B 1 87 ? 12.742 -10.375 3.436 1 97.38 87 ALA B N 1
ATOM 2087 C CA . ALA B 1 87 ? 13.156 -10.031 4.793 1 97.38 87 ALA B CA 1
ATOM 2088 C C . ALA B 1 87 ? 13.664 -8.594 4.871 1 97.38 87 ALA B C 1
ATOM 2090 O O . ALA B 1 87 ? 13.391 -7.887 5.844 1 97.38 87 ALA B O 1
ATOM 2091 N N . ASP B 1 88 ? 14.383 -8.203 3.887 1 95.69 88 ASP B N 1
ATOM 2092 C CA . ASP B 1 88 ? 14.852 -6.82 3.807 1 95.69 88 ASP B CA 1
ATOM 2093 C C . ASP B 1 88 ? 13.68 -5.844 3.725 1 95.69 88 ASP B C 1
ATOM 2095 O O . ASP B 1 88 ? 13.68 -4.809 4.391 1 95.69 88 ASP B O 1
ATOM 2099 N N . VAL B 1 89 ? 12.711 -6.148 2.895 1 95.88 89 VAL B N 1
ATOM 2100 C CA . VAL B 1 89 ? 11.523 -5.32 2.746 1 95.88 89 VAL B CA 1
ATOM 2101 C C . VAL B 1 89 ? 10.781 -5.234 4.078 1 95.88 89 VAL B C 1
ATOM 2103 O O . VAL B 1 89 ? 10.391 -4.145 4.512 1 95.88 89 VAL B O 1
ATOM 2106 N N . ASN B 1 90 ? 10.633 -6.379 4.684 1 96.69 90 ASN B N 1
ATOM 2107 C CA . ASN B 1 90 ? 9.953 -6.441 5.977 1 96.69 90 ASN B CA 1
ATOM 2108 C C . ASN B 1 90 ? 10.664 -5.586 7.023 1 96.69 90 ASN B C 1
ATOM 2110 O O . ASN B 1 90 ? 10.016 -4.855 7.773 1 96.69 90 ASN B O 1
ATOM 2114 N N . ARG B 1 91 ? 11.961 -5.672 7.09 1 94.56 91 ARG B N 1
ATOM 2115 C CA . ARG B 1 91 ? 12.734 -4.891 8.047 1 94.56 91 ARG B CA 1
ATOM 2116 C C . ARG B 1 91 ? 12.586 -3.395 7.781 1 94.56 91 ARG B C 1
ATOM 2118 O O . ARG B 1 91 ? 12.43 -2.607 8.719 1 94.56 91 ARG B O 1
ATOM 2125 N N . TRP B 1 92 ? 12.578 -3.064 6.602 1 93.69 92 TRP B N 1
ATOM 2126 C CA . TRP B 1 92 ? 12.516 -1.661 6.207 1 93.69 92 TRP B CA 1
ATOM 2127 C C . TRP B 1 92 ? 11.133 -1.078 6.484 1 93.69 92 TRP B C 1
ATOM 2129 O O . TRP B 1 92 ? 11 -0.107 7.234 1 93.69 92 TRP B O 1
ATOM 2139 N N . ILE B 1 93 ? 10.062 -1.664 5.941 1 93.44 93 ILE B N 1
ATOM 2140 C CA . ILE B 1 93 ? 8.711 -1.141 6.109 1 93.44 93 ILE B CA 1
ATOM 2141 C C . ILE B 1 93 ? 8.227 -1.396 7.535 1 93.44 93 ILE B C 1
ATOM 2143 O O . ILE B 1 93 ? 7.414 -0.639 8.07 1 93.44 93 ILE B O 1
ATOM 2147 N N . GLY B 1 94 ? 8.727 -2.42 8.148 1 92.62 94 GLY B N 1
ATOM 2148 C CA . GLY B 1 94 ? 8.328 -2.785 9.5 1 92.62 94 GLY B CA 1
ATOM 2149 C C . GLY B 1 94 ? 8.922 -1.883 10.562 1 92.62 94 GLY B C 1
ATOM 2150 O O . GLY B 1 94 ? 8.477 -1.89 11.711 1 92.62 94 GLY B O 1
ATOM 2151 N N . ASP B 1 95 ? 9.977 -1.195 10.156 1 91.19 95 ASP B N 1
ATOM 2152 C CA . ASP B 1 95 ? 10.531 -0.193 11.062 1 91.19 95 ASP B CA 1
ATOM 2153 C C . ASP B 1 95 ? 9.469 0.824 11.469 1 91.19 95 ASP B C 1
ATOM 2155 O O . ASP B 1 95 ? 8.695 1.294 10.641 1 91.19 95 ASP B O 1
ATOM 2159 N N . GLU B 1 96 ? 9.469 1.181 12.75 1 86.69 96 GLU B N 1
ATOM 2160 C CA . GLU B 1 96 ? 8.422 2.033 13.312 1 86.69 96 GLU B CA 1
ATOM 2161 C C . GLU B 1 96 ? 8.344 3.369 12.578 1 86.69 96 GLU B C 1
ATOM 2163 O O . GLU B 1 96 ? 7.254 3.848 12.266 1 86.69 96 GLU B O 1
ATOM 2168 N N . ARG B 1 97 ? 9.5 3.93 12.375 1 87.31 97 ARG B N 1
ATOM 2169 C CA . ARG B 1 97 ? 9.547 5.223 11.703 1 87.31 97 ARG B CA 1
ATOM 2170 C C . ARG B 1 97 ? 9.039 5.113 10.266 1 87.31 97 ARG B C 1
ATOM 2172 O O . ARG B 1 97 ? 8.211 5.918 9.836 1 87.31 97 ARG B O 1
ATOM 2179 N N . MET B 1 98 ? 9.469 4.09 9.555 1 91.31 98 MET B N 1
ATOM 2180 C CA . MET B 1 98 ? 9.094 3.93 8.156 1 91.31 98 MET B CA 1
ATOM 2181 C C . MET B 1 98 ? 7.617 3.578 8.016 1 91.31 98 MET B C 1
ATOM 2183 O O . MET B 1 98 ? 6.953 4.02 7.078 1 91.31 98 MET B O 1
ATOM 2187 N N . ARG B 1 99 ? 7.125 2.848 8.922 1 88.88 99 ARG B N 1
ATOM 2188 C CA . ARG B 1 99 ? 5.73 2.408 8.891 1 88.88 99 ARG B CA 1
ATOM 2189 C C . ARG B 1 99 ? 4.781 3.596 8.992 1 88.88 99 ARG B C 1
ATOM 2191 O O . ARG B 1 99 ? 3.664 3.549 8.469 1 88.88 99 ARG B O 1
ATOM 2198 N N . ARG B 1 100 ? 5.27 4.664 9.625 1 85.12 100 ARG B N 1
ATOM 2199 C CA . ARG B 1 100 ? 4.461 5.867 9.789 1 85.12 100 ARG B CA 1
ATOM 2200 C C . ARG B 1 100 ? 4.68 6.836 8.633 1 85.12 100 ARG B C 1
ATOM 2202 O O . ARG B 1 100 ? 3.723 7.406 8.109 1 85.12 100 ARG B O 1
ATOM 2209 N N . LEU B 1 101 ? 5.891 6.902 8.281 1 90.62 101 LEU B N 1
ATOM 2210 C CA . LEU B 1 101 ? 6.305 7.965 7.375 1 90.62 101 LEU B CA 1
ATOM 2211 C C . LEU B 1 101 ? 5.992 7.594 5.93 1 90.62 101 LEU B C 1
ATOM 2213 O O . LEU B 1 101 ? 5.512 8.43 5.16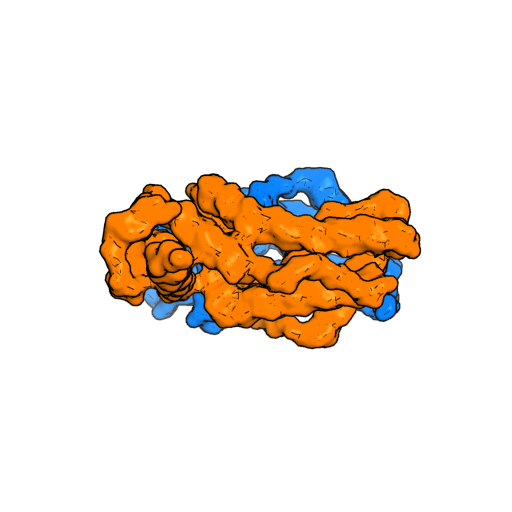 1 90.62 101 LEU B O 1
ATOM 2217 N N . TYR B 1 102 ? 6.176 6.387 5.531 1 94 102 TYR B N 1
ATOM 2218 C CA . TYR B 1 102 ? 6.168 6.055 4.109 1 94 102 TYR B CA 1
ATOM 2219 C C . TYR B 1 102 ? 4.75 6.074 3.555 1 94 102 TYR B C 1
ATOM 2221 O O . TYR B 1 102 ? 4.492 6.691 2.52 1 94 102 TYR B O 1
ATOM 2229 N N . PRO B 1 103 ? 3.75 5.492 4.258 1 93.06 103 PRO B N 1
ATOM 2230 C CA . PRO B 1 103 ? 2.379 5.609 3.754 1 93.06 103 PRO B CA 1
ATOM 2231 C C . PRO B 1 103 ? 1.913 7.059 3.641 1 93.06 103 PRO B C 1
ATOM 2233 O O . PRO B 1 103 ? 1.158 7.398 2.727 1 93.06 103 PRO B O 1
ATOM 2236 N N . ASP B 1 104 ? 2.375 7.832 4.551 1 91.38 104 ASP B N 1
ATOM 2237 C CA . ASP B 1 104 ? 2.033 9.25 4.508 1 91.38 104 ASP B CA 1
ATOM 2238 C C . ASP B 1 104 ? 2.588 9.914 3.248 1 91.38 104 ASP B C 1
ATOM 2240 O O . ASP B 1 104 ? 1.896 10.695 2.596 1 91.38 104 ASP B O 1
ATOM 2244 N N . LEU B 1 105 ? 3.785 9.602 2.912 1 94.94 105 LEU B N 1
ATOM 2245 C CA . LEU B 1 105 ? 4.406 10.164 1.718 1 94.94 105 LEU B CA 1
ATOM 2246 C C . LEU B 1 105 ? 3.715 9.656 0.456 1 94.94 105 LEU B C 1
ATOM 2248 O O . LEU B 1 105 ? 3.533 10.406 -0.503 1 94.94 105 LEU B O 1
ATOM 2252 N N . LEU B 1 106 ? 3.318 8.414 0.448 1 95 106 LEU B N 1
ATOM 2253 C CA . LEU B 1 106 ? 2.6 7.859 -0.693 1 95 106 LEU B CA 1
ATOM 2254 C C . LEU B 1 106 ? 1.258 8.562 -0.884 1 95 106 LEU B C 1
ATOM 2256 O O . LEU B 1 106 ? 0.858 8.852 -2.014 1 95 106 LEU B O 1
ATOM 2260 N N . ALA B 1 107 ? 0.622 8.828 0.236 1 91.69 107 ALA B N 1
ATOM 2261 C CA . ALA B 1 107 ? -0.644 9.555 0.175 1 91.69 107 ALA B CA 1
ATOM 2262 C C . ALA B 1 107 ? -0.452 10.938 -0.433 1 91.69 107 ALA B C 1
ATOM 2264 O O . ALA B 1 107 ? -1.2 11.344 -1.327 1 91.69 107 ALA B O 1
ATOM 2265 N N . GLU B 1 108 ? 0.523 11.609 0.026 1 91.06 108 GLU B N 1
ATOM 2266 C CA . GLU B 1 108 ? 0.809 12.945 -0.479 1 91.06 108 GLU B CA 1
ATOM 2267 C C . GLU B 1 108 ? 1.184 12.914 -1.958 1 91.06 108 GLU B C 1
ATOM 2269 O O . GLU B 1 108 ? 0.804 13.805 -2.721 1 91.06 108 GLU B O 1
ATOM 2274 N N . ALA B 1 109 ? 1.874 11.938 -2.346 1 94.62 109 ALA B N 1
ATOM 2275 C CA . ALA B 1 109 ? 2.383 11.812 -3.709 1 94.62 109 ALA B CA 1
ATOM 2276 C C . ALA B 1 109 ? 1.242 11.609 -4.703 1 94.62 109 ALA B C 1
ATOM 2278 O O . ALA B 1 109 ? 1.405 11.844 -5.902 1 94.62 109 ALA B O 1
ATOM 2279 N N . GLN B 1 110 ? 0.074 11.141 -4.203 1 92.19 110 GLN B N 1
ATOM 2280 C CA . GLN B 1 110 ? -1.071 10.953 -5.09 1 92.19 110 GLN B CA 1
ATOM 2281 C C . GLN B 1 110 ? -1.543 12.289 -5.66 1 92.19 110 GLN B C 1
ATOM 2283 O O . GLN B 1 110 ? -2.123 12.336 -6.75 1 92.19 110 GLN B O 1
ATOM 2288 N N . ARG B 1 111 ? -1.228 13.383 -5 1 87.69 111 ARG B N 1
ATOM 2289 C CA . ARG B 1 111 ? -1.659 14.695 -5.457 1 87.69 111 ARG B CA 1
ATOM 2290 C C . ARG B 1 111 ? -0.467 15.547 -5.883 1 87.69 111 ARG B C 1
ATOM 2292 O O . ARG B 1 111 ? -0.621 16.734 -6.199 1 87.69 111 ARG B O 1
ATOM 2299 N N . ASN B 1 112 ? 0.671 14.992 -5.852 1 92 112 ASN B N 1
ATOM 2300 C CA . ASN B 1 112 ? 1.908 15.703 -6.164 1 92 112 ASN B CA 1
ATOM 2301 C C . ASN B 1 112 ? 2.824 14.867 -7.055 1 92 112 ASN B C 1
ATOM 2303 O O . ASN B 1 112 ? 3.693 14.148 -6.555 1 92 112 ASN B O 1
ATOM 2307 N N . PRO B 1 113 ? 2.711 15.047 -8.32 1 94.69 113 PRO B N 1
ATOM 2308 C CA . PRO B 1 113 ? 3.48 14.211 -9.242 1 94.69 113 PRO B CA 1
ATOM 2309 C C . PRO B 1 113 ? 4.988 14.375 -9.07 1 94.69 113 PRO B C 1
ATOM 2311 O O . PRO B 1 113 ? 5.75 13.438 -9.312 1 94.69 113 PRO B O 1
ATOM 2314 N N . VAL B 1 114 ? 5.383 15.531 -8.688 1 95.94 114 VAL B N 1
ATOM 2315 C CA . VAL B 1 114 ? 6.809 15.766 -8.484 1 95.94 114 VAL B CA 1
ATOM 2316 C C . VAL B 1 114 ? 7.309 14.922 -7.316 1 95.94 114 VAL B C 1
ATOM 2318 O O . VAL B 1 114 ? 8.375 14.312 -7.391 1 95.94 114 VAL B O 1
ATOM 2321 N N . LEU B 1 115 ? 6.578 14.867 -6.258 1 95.69 115 LEU B N 1
ATOM 2322 C CA . LEU B 1 115 ? 6.926 14.023 -5.121 1 95.69 115 LEU B CA 1
ATOM 2323 C C . LEU B 1 115 ? 6.879 12.547 -5.508 1 95.69 115 LEU B C 1
ATOM 2325 O O . LEU B 1 115 ? 7.742 11.766 -5.094 1 95.69 115 LEU B O 1
ATOM 2329 N N . ALA B 1 116 ? 5.887 12.188 -6.293 1 96.75 116 ALA B N 1
ATOM 2330 C CA . ALA B 1 116 ? 5.777 10.812 -6.762 1 96.75 116 ALA B CA 1
ATOM 2331 C C . ALA B 1 116 ? 7.027 10.391 -7.527 1 96.75 116 ALA B C 1
ATOM 2333 O O . ALA B 1 116 ? 7.586 9.32 -7.273 1 96.75 116 ALA B O 1
ATOM 2334 N N . GLU B 1 117 ? 7.453 11.203 -8.375 1 97.31 117 GLU B N 1
ATOM 2335 C CA . GLU B 1 117 ? 8.648 10.93 -9.172 1 97.31 117 GLU B CA 1
ATOM 2336 C C . GLU B 1 117 ? 9.883 10.836 -8.289 1 97.31 117 GLU B C 1
ATOM 2338 O O . GLU B 1 117 ? 10.727 9.953 -8.484 1 97.31 117 GLU B O 1
ATOM 2343 N N . ALA B 1 118 ? 9.961 11.719 -7.375 1 96.06 118 ALA B N 1
ATOM 2344 C CA . ALA B 1 118 ? 11.102 11.727 -6.465 1 96.06 118 A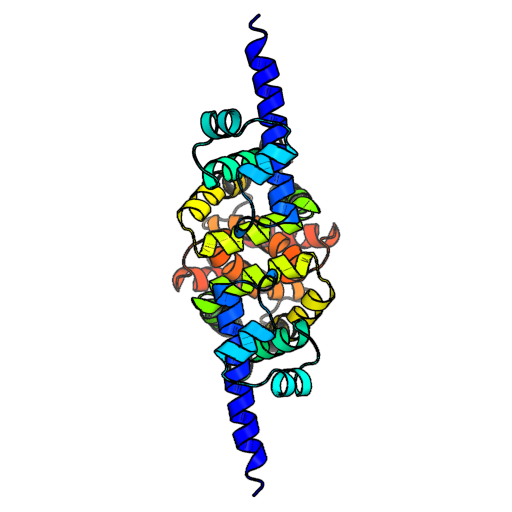LA B CA 1
ATOM 2345 C C . ALA B 1 118 ? 11.156 10.445 -5.645 1 96.06 118 ALA B C 1
ATOM 2347 O O . ALA B 1 118 ? 12.227 9.852 -5.465 1 96.06 118 ALA B O 1
ATOM 2348 N N . LEU B 1 119 ? 10.039 10.008 -5.148 1 96.25 119 LEU B N 1
ATOM 2349 C CA . LEU B 1 119 ? 9.977 8.781 -4.359 1 96.25 119 LEU B CA 1
ATOM 2350 C C . LEU B 1 119 ? 10.305 7.566 -5.219 1 96.25 119 LEU B C 1
ATOM 2352 O O . LEU B 1 119 ? 11 6.652 -4.77 1 96.25 119 LEU B O 1
ATOM 2356 N N . MET B 1 120 ? 9.805 7.562 -6.449 1 96.88 120 MET B N 1
ATOM 2357 C CA . MET B 1 120 ? 10.133 6.469 -7.359 1 96.88 120 MET B CA 1
ATOM 2358 C C . MET B 1 120 ? 11.633 6.414 -7.625 1 96.88 120 MET B C 1
ATOM 2360 O O . MET B 1 120 ? 12.242 5.344 -7.57 1 96.88 120 MET B O 1
ATOM 2364 N N . ASP B 1 121 ? 12.195 7.508 -7.844 1 95.62 121 ASP B N 1
ATOM 2365 C CA . ASP B 1 121 ? 13.609 7.574 -8.18 1 95.62 121 ASP B CA 1
ATOM 2366 C C . ASP B 1 121 ? 14.477 7.168 -6.988 1 95.62 121 ASP B C 1
ATOM 2368 O O . ASP B 1 121 ? 15.516 6.523 -7.16 1 95.62 121 ASP B O 1
ATOM 2372 N N . THR B 1 122 ? 14.023 7.523 -5.836 1 93.31 122 THR B N 1
ATOM 2373 C CA . THR B 1 122 ? 14.875 7.371 -4.66 1 93.31 122 THR B CA 1
ATOM 2374 C C . THR B 1 122 ? 14.609 6.035 -3.973 1 93.31 122 THR B C 1
ATOM 2376 O O . THR B 1 122 ? 15.523 5.438 -3.395 1 93.31 122 THR B O 1
ATOM 2379 N N . VAL B 1 123 ? 13.406 5.57 -4.035 1 94.62 123 VAL B N 1
ATOM 2380 C CA . VAL B 1 123 ? 13.039 4.363 -3.301 1 94.62 123 VAL B CA 1
ATOM 2381 C C . VAL B 1 123 ? 12.609 3.271 -4.281 1 94.62 123 VAL B C 1
ATOM 2383 O O . VAL B 1 123 ? 13.227 2.203 -4.336 1 94.62 123 VAL B O 1
ATOM 2386 N N . GLY B 1 124 ? 11.648 3.596 -5.16 1 95.44 124 GLY B N 1
ATOM 2387 C CA . GLY B 1 124 ? 11 2.617 -6.02 1 95.44 124 GLY B CA 1
ATOM 2388 C C . GLY B 1 124 ? 11.961 1.948 -6.988 1 95.44 124 GLY B C 1
ATOM 2389 O O . GLY B 1 124 ? 12.133 0.729 -6.957 1 95.44 124 GLY B O 1
ATOM 2390 N N . THR B 1 125 ? 12.609 2.756 -7.75 1 95.88 125 THR B N 1
ATOM 2391 C CA . THR B 1 125 ? 13.438 2.262 -8.844 1 95.88 125 THR B CA 1
ATOM 2392 C C . THR B 1 125 ? 14.617 1.45 -8.305 1 95.88 125 THR B C 1
ATOM 2394 O O . THR B 1 125 ? 14.859 0.326 -8.75 1 95.88 125 THR B O 1
ATOM 2397 N N . PRO B 1 126 ? 15.281 1.931 -7.285 1 94.81 126 PRO B N 1
ATOM 2398 C CA . PRO B 1 126 ? 16.406 1.138 -6.781 1 94.81 126 PRO B CA 1
ATOM 2399 C C . PRO B 1 126 ? 15.961 -0.184 -6.16 1 94.81 126 PRO B C 1
ATOM 2401 O O . PRO B 1 126 ? 16.625 -1.206 -6.328 1 94.81 126 PRO B O 1
ATOM 2404 N N . ARG B 1 127 ? 14.914 -0.231 -5.449 1 95.12 127 ARG B N 1
ATOM 2405 C CA . ARG B 1 127 ? 14.438 -1.466 -4.832 1 95.12 127 ARG B CA 1
ATOM 2406 C C . ARG B 1 127 ? 13.969 -2.461 -5.891 1 95.12 127 ARG B C 1
ATOM 2408 O O . ARG B 1 127 ? 14.242 -3.658 -5.785 1 95.12 127 ARG B O 1
ATOM 2415 N N . ARG B 1 128 ? 13.359 -1.969 -6.91 1 96.75 128 ARG B N 1
ATOM 2416 C CA . ARG B 1 128 ? 12.922 -2.832 -8.008 1 96.75 128 ARG B CA 1
ATOM 2417 C C . ARG B 1 128 ? 14.117 -3.383 -8.773 1 96.75 128 ARG B C 1
ATOM 2419 O O . ARG B 1 128 ? 14.086 -4.523 -9.242 1 96.75 128 ARG B O 1
ATOM 2426 N N . ALA B 1 129 ? 15.117 -2.584 -8.906 1 96.38 129 ALA B N 1
ATOM 2427 C CA . ALA B 1 129 ? 16.328 -3.033 -9.586 1 96.38 129 ALA B CA 1
ATOM 2428 C C . ALA B 1 129 ? 16.953 -4.227 -8.867 1 96.38 129 ALA B C 1
ATOM 2430 O O . ALA B 1 129 ? 17.438 -5.164 -9.508 1 96.38 129 ALA B O 1
ATOM 2431 N N . ARG B 1 130 ? 16.906 -4.188 -7.562 1 96.94 130 ARG B N 1
ATOM 2432 C CA . ARG B 1 130 ? 17.422 -5.312 -6.785 1 96.94 130 ARG B CA 1
ATOM 2433 C C . ARG B 1 130 ? 16.625 -6.582 -7.07 1 96.94 130 ARG B C 1
ATOM 2435 O O . ARG B 1 130 ? 17.203 -7.664 -7.223 1 96.94 130 ARG B O 1
ATOM 2442 N N . ALA B 1 131 ? 15.375 -6.457 -7.129 1 97.75 131 ALA B N 1
ATOM 2443 C CA . ALA B 1 131 ? 14.516 -7.594 -7.441 1 97.75 131 ALA B CA 1
ATOM 2444 C C . ALA B 1 131 ? 14.789 -8.117 -8.852 1 97.75 131 ALA B C 1
ATOM 2446 O O . ALA B 1 131 ? 14.82 -9.328 -9.07 1 97.75 131 ALA B O 1
ATOM 2447 N N . ARG B 1 132 ? 14.969 -7.207 -9.766 1 97.56 132 ARG B N 1
ATOM 2448 C CA . ARG B 1 132 ? 15.258 -7.602 -11.141 1 97.56 132 ARG B CA 1
ATOM 2449 C C . ARG B 1 132 ? 16.594 -8.328 -11.234 1 97.56 132 ARG B C 1
ATOM 2451 O O . ARG B 1 132 ? 16.734 -9.289 -12 1 97.56 132 ARG B O 1
ATOM 2458 N N . ASP B 1 133 ? 17.531 -7.848 -10.477 1 97.81 133 ASP B N 1
ATOM 2459 C CA . ASP B 1 133 ? 18.812 -8.531 -10.438 1 97.81 133 ASP B CA 1
ATOM 2460 C C . ASP B 1 133 ? 18.656 -9.984 -10 1 97.81 133 ASP B C 1
ATOM 2462 O O . ASP B 1 133 ? 19.297 -10.875 -10.555 1 97.81 133 ASP B O 1
ATOM 2466 N N . ILE B 1 134 ? 17.859 -10.18 -9.008 1 98.06 134 ILE B N 1
ATOM 2467 C CA . ILE B 1 134 ? 17.578 -11.516 -8.492 1 98.06 134 ILE B CA 1
ATOM 2468 C C . ILE B 1 134 ? 16.969 -12.375 -9.594 1 98.06 134 ILE B C 1
ATOM 2470 O O . ILE B 1 134 ? 17.375 -13.523 -9.789 1 98.06 134 ILE B O 1
ATOM 2474 N N . LEU B 1 135 ? 16.016 -11.828 -10.352 1 97.75 135 LEU B N 1
ATOM 2475 C CA . LEU B 1 135 ? 15.344 -12.578 -11.398 1 97.75 135 LEU B CA 1
ATOM 2476 C C . LEU B 1 135 ? 16.281 -12.859 -12.562 1 97.75 135 LEU B C 1
ATOM 2478 O O . LEU B 1 135 ? 16.219 -13.93 -13.18 1 97.75 135 LEU B O 1
ATOM 2482 N N . ASP B 1 136 ? 17.109 -11.891 -12.883 1 97 136 ASP B N 1
ATOM 2483 C CA . ASP B 1 136 ? 18.094 -12.094 -13.938 1 97 136 ASP B CA 1
ATOM 2484 C C . ASP B 1 136 ? 19.031 -13.258 -13.602 1 97 136 ASP B C 1
ATOM 2486 O O . ASP B 1 136 ? 19.297 -14.102 -14.461 1 97 136 ASP B O 1
ATOM 2490 N N . ARG B 1 137 ? 19.516 -13.352 -12.391 1 97.31 137 ARG B N 1
ATOM 2491 C CA . ARG B 1 137 ? 20.359 -14.453 -11.953 1 97.31 137 ARG B CA 1
ATOM 2492 C C . ARG B 1 137 ? 19.594 -15.773 -11.992 1 97.31 137 ARG B C 1
ATOM 2494 O O . ARG B 1 137 ? 20.156 -16.797 -12.391 1 97.31 137 ARG B O 1
ATOM 2501 N N . ALA B 1 138 ? 18.391 -15.727 -11.523 1 97.44 138 ALA B N 1
ATOM 2502 C CA . ALA B 1 138 ? 17.547 -16.922 -11.547 1 97.44 138 ALA B CA 1
ATOM 2503 C C . ALA B 1 138 ? 17.391 -17.438 -12.977 1 97.44 138 ALA B C 1
ATOM 2505 O O . ALA B 1 138 ? 17.375 -18.656 -13.195 1 97.44 138 ALA B O 1
ATOM 2506 N N . ALA B 1 139 ? 17.156 -16.516 -13.898 1 96.38 139 ALA B N 1
ATOM 2507 C CA . ALA B 1 139 ? 17.062 -16.891 -15.297 1 96.38 139 ALA B CA 1
ATOM 2508 C C . ALA B 1 139 ? 18.328 -17.609 -15.766 1 96.38 139 ALA B C 1
ATOM 2510 O O . ALA B 1 139 ? 18.25 -18.641 -16.453 1 96.38 139 ALA B O 1
ATOM 2511 N N . THR B 1 140 ? 19.438 -17.094 -15.398 1 96.25 140 THR B N 1
ATOM 2512 C CA . THR B 1 140 ? 20.719 -17.672 -15.766 1 96.25 140 THR B CA 1
ATOM 2513 C C . THR B 1 140 ? 20.875 -19.078 -15.172 1 96.25 140 THR B C 1
ATOM 2515 O O . THR B 1 140 ? 21.5 -19.953 -15.773 1 96.25 140 THR B O 1
ATOM 2518 N N . ARG B 1 141 ? 20.297 -19.281 -14.016 1 96.31 141 ARG B N 1
ATOM 2519 C CA . ARG B 1 141 ? 20.359 -20.562 -13.328 1 96.31 141 ARG B CA 1
ATOM 2520 C C . ARG B 1 141 ? 19.281 -21.516 -13.836 1 96.31 141 ARG B C 1
ATOM 2522 O O . ARG B 1 141 ? 19.172 -22.641 -13.352 1 96.31 141 ARG B O 1
ATOM 2529 N N . GLY B 1 142 ? 18.406 -21.047 -14.672 1 95.5 142 GLY B N 1
ATOM 2530 C CA . GLY B 1 142 ? 17.328 -21.875 -15.203 1 95.5 142 GLY B CA 1
ATOM 2531 C C . GLY B 1 142 ? 16.156 -22.016 -14.242 1 95.5 142 GLY B C 1
ATOM 2532 O O . GLY B 1 142 ? 15.391 -22.969 -14.336 1 95.5 142 GLY B O 1
ATOM 2533 N N . GLU B 1 143 ? 16.047 -21.094 -13.305 1 95.62 143 GLU B N 1
ATOM 2534 C CA . GLU B 1 143 ? 15.016 -21.172 -12.273 1 95.62 143 GLU B CA 1
ATOM 2535 C C . GLU B 1 143 ? 13.781 -20.359 -12.656 1 95.62 143 GLU B C 1
ATOM 2537 O O . GLU B 1 143 ? 12.781 -20.359 -11.938 1 95.62 143 GLU B O 1
ATOM 2542 N N . LEU B 1 144 ? 13.883 -19.656 -13.695 1 94.5 144 LEU B N 1
ATOM 2543 C CA . LEU B 1 144 ? 12.766 -18.875 -14.211 1 94.5 144 LEU B CA 1
ATOM 2544 C C . LEU B 1 144 ? 12.227 -19.484 -15.5 1 94.5 144 LEU B C 1
ATOM 2546 O O . LEU B 1 144 ? 12.992 -19.75 -16.438 1 94.5 144 LEU B O 1
ATOM 2550 N N . ALA B 1 145 ? 10.906 -19.797 -15.492 1 92.5 145 ALA B N 1
ATOM 2551 C CA . ALA B 1 145 ? 10.297 -20.297 -16.719 1 92.5 145 ALA B CA 1
ATOM 2552 C C . ALA B 1 145 ? 10.414 -19.281 -17.844 1 92.5 145 ALA B C 1
ATOM 2554 O O . ALA B 1 145 ? 10.344 -18.078 -17.609 1 92.5 145 ALA B O 1
ATOM 2555 N N . PRO B 1 146 ? 10.5 -19.906 -19.094 1 87.38 146 PRO B N 1
ATOM 2556 C CA . PRO B 1 146 ? 10.438 -18.969 -20.234 1 87.38 146 PRO B CA 1
ATOM 2557 C C . PRO B 1 146 ? 9.133 -18.188 -20.281 1 87.38 146 PRO B C 1
ATOM 2559 O O . PRO B 1 146 ? 8.055 -18.75 -20.062 1 87.38 146 PRO B O 1
ATOM 2562 N N . GLY B 1 147 ? 9.141 -17 -20.312 1 86.62 147 GLY B N 1
ATOM 2563 C CA . GLY B 1 147 ? 7.953 -16.156 -20.422 1 86.62 147 GLY B CA 1
ATOM 2564 C C . GLY B 1 147 ? 7.395 -15.727 -19.094 1 86.62 147 GLY B C 1
ATOM 2565 O O . GLY B 1 147 ? 6.316 -15.125 -19.031 1 86.62 147 GLY B O 1
ATOM 2566 N N . ALA B 1 148 ? 8.078 -16.234 -17.984 1 91.56 148 ALA B N 1
ATOM 2567 C CA . ALA B 1 148 ? 7.656 -15.75 -16.672 1 91.56 148 ALA B CA 1
ATOM 2568 C C . ALA B 1 148 ? 7.48 -14.234 -16.656 1 91.56 148 ALA B C 1
ATOM 2570 O O . ALA B 1 148 ? 8.25 -13.516 -17.297 1 91.56 148 ALA B O 1
ATOM 2571 N N . ASP B 1 149 ? 6.441 -13.789 -16.016 1 93.88 149 ASP B N 1
ATOM 2572 C CA . ASP B 1 149 ? 6.16 -12.359 -15.922 1 93.88 149 ASP B CA 1
ATOM 2573 C C . ASP B 1 149 ? 7.047 -11.688 -14.883 1 93.88 149 ASP B C 1
ATOM 2575 O O . ASP B 1 149 ? 6.648 -11.531 -13.727 1 93.88 149 ASP B O 1
ATOM 2579 N N . SER B 1 150 ? 8.227 -11.258 -15.32 1 95.44 150 SER B N 1
ATOM 2580 C CA . SER B 1 150 ? 9.219 -10.688 -14.414 1 95.44 150 SER B CA 1
ATOM 2581 C C . SER B 1 150 ? 8.68 -9.438 -13.719 1 95.44 150 SER B C 1
ATOM 2583 O O . SER B 1 150 ? 8.961 -9.211 -12.539 1 95.44 150 SER B O 1
ATOM 2585 N N . GLU B 1 151 ? 7.902 -8.664 -14.414 1 95.62 151 GLU B N 1
ATOM 2586 C CA . GLU B 1 151 ? 7.352 -7.449 -13.82 1 95.62 151 GLU B CA 1
ATOM 2587 C C . GLU B 1 151 ? 6.41 -7.777 -12.672 1 95.62 151 GLU B C 1
ATOM 2589 O O . GLU B 1 151 ? 6.469 -7.148 -11.609 1 95.62 151 GLU B O 1
ATOM 2594 N N . LEU B 1 152 ? 5.59 -8.734 -12.898 1 96 152 LEU B N 1
ATOM 2595 C CA . LEU B 1 152 ? 4.648 -9.125 -11.859 1 96 152 LEU B CA 1
ATOM 2596 C C . LEU B 1 152 ? 5.379 -9.773 -10.688 1 96 152 LEU B C 1
ATOM 2598 O O . LEU B 1 152 ? 4.996 -9.578 -9.531 1 96 152 LEU B O 1
ATOM 2602 N N . LEU B 1 153 ? 6.426 -10.516 -11.008 1 96.81 153 LEU B N 1
ATOM 2603 C CA . LEU B 1 153 ? 7.234 -11.109 -9.945 1 96.81 153 LEU B CA 1
ATOM 2604 C C . LEU B 1 153 ? 7.887 -10.039 -9.086 1 96.81 153 LEU B C 1
ATOM 2606 O O . LEU B 1 153 ? 7.863 -10.125 -7.855 1 96.81 153 LEU B O 1
ATOM 2610 N N . VAL B 1 154 ? 8.414 -9.023 -9.703 1 97.81 154 VAL B N 1
ATOM 2611 C CA . VAL B 1 154 ? 9.031 -7.902 -9 1 97.81 154 VAL B CA 1
ATOM 2612 C C . VAL B 1 154 ? 7.984 -7.199 -8.133 1 97.81 154 VAL B C 1
ATOM 2614 O O . VAL B 1 154 ? 8.234 -6.91 -6.961 1 97.81 154 VAL B O 1
ATOM 2617 N N . ASP B 1 155 ? 6.824 -6.949 -8.672 1 97.69 155 ASP B N 1
ATOM 2618 C CA . ASP B 1 155 ? 5.75 -6.293 -7.934 1 97.69 155 ASP B CA 1
ATOM 2619 C C . ASP B 1 155 ? 5.352 -7.109 -6.703 1 97.69 155 ASP B C 1
ATOM 2621 O O . ASP B 1 155 ? 5.168 -6.559 -5.617 1 97.69 155 ASP B O 1
ATOM 2625 N N . ALA B 1 156 ? 5.246 -8.383 -6.883 1 97.31 156 ALA B N 1
ATOM 2626 C CA . ALA B 1 156 ? 4.812 -9.258 -5.793 1 97.31 156 ALA B CA 1
ATOM 2627 C C . ALA B 1 156 ? 5.793 -9.211 -4.625 1 97.31 156 ALA B C 1
ATOM 2629 O O . ALA B 1 156 ? 5.387 -9.289 -3.465 1 97.31 156 ALA B O 1
ATOM 2630 N N . MET B 1 157 ? 7.094 -9.031 -4.898 1 97.94 157 MET B N 1
ATOM 2631 C CA . MET B 1 157 ? 8.133 -9.039 -3.873 1 97.94 157 MET B CA 1
ATOM 2632 C C . MET B 1 157 ? 8.023 -7.816 -2.973 1 97.94 157 MET B C 1
ATOM 2634 O O . MET B 1 157 ? 8.523 -7.824 -1.845 1 97.94 157 MET B O 1
ATOM 2638 N N . GLY B 1 158 ? 7.426 -6.812 -3.432 1 97.5 158 GLY B N 1
ATOM 2639 C CA . GLY B 1 158 ? 7.168 -5.641 -2.611 1 97.5 158 GLY B CA 1
ATOM 2640 C C . GLY B 1 158 ? 5.746 -5.574 -2.094 1 97.5 158 GLY B C 1
ATOM 2641 O O . GLY B 1 158 ? 5.52 -5.25 -0.925 1 97.5 158 GLY B O 1
ATOM 2642 N N . ALA B 1 159 ? 4.809 -5.992 -2.891 1 98.25 159 ALA B N 1
ATOM 2643 C CA . ALA B 1 159 ? 3.387 -5.727 -2.699 1 98.25 159 ALA B CA 1
ATOM 2644 C C . ALA B 1 159 ? 2.836 -6.508 -1.51 1 98.25 159 ALA B C 1
ATOM 2646 O O . ALA B 1 159 ? 2.066 -5.973 -0.709 1 98.25 159 ALA B O 1
ATOM 2647 N N . LEU B 1 160 ? 3.229 -7.742 -1.391 1 98.31 160 LEU B N 1
ATOM 2648 C CA . LEU B 1 160 ? 2.557 -8.625 -0.442 1 98.31 160 LEU B CA 1
ATOM 2649 C C . LEU B 1 160 ? 2.971 -8.297 0.989 1 98.31 160 LEU B C 1
ATOM 2651 O O . LEU B 1 160 ? 2.131 -8.266 1.891 1 98.31 160 LEU B O 1
ATOM 2655 N N . VAL B 1 161 ? 4.238 -8 1.176 1 98.06 161 VAL B N 1
ATOM 2656 C CA . VAL B 1 161 ? 4.707 -7.605 2.498 1 98.06 161 VAL B CA 1
ATOM 2657 C C . VAL B 1 161 ? 4.137 -6.238 2.861 1 98.06 161 VAL B C 1
ATOM 2659 O O . VAL B 1 161 ? 3.645 -6.039 3.975 1 98.06 161 VAL B O 1
ATOM 2662 N N . PHE B 1 162 ? 4.207 -5.316 1.908 1 97.56 162 PHE B N 1
ATOM 2663 C CA . PHE B 1 162 ? 3.631 -3.992 2.113 1 97.56 162 PHE B CA 1
ATOM 2664 C C . PHE B 1 162 ? 2.16 -4.098 2.494 1 97.56 162 PHE B C 1
ATOM 2666 O O . PHE B 1 162 ? 1.722 -3.484 3.471 1 97.56 162 PHE B O 1
ATOM 2673 N N . TRP B 1 163 ? 1.432 -4.879 1.785 1 98 163 TRP B N 1
ATOM 2674 C CA . TRP B 1 163 ? 0.002 -5.094 1.99 1 98 163 TRP B CA 1
ATOM 2675 C C . TRP B 1 163 ? -0.276 -5.605 3.398 1 98 163 TRP B C 1
ATOM 2677 O O . TRP B 1 163 ? -1.121 -5.059 4.109 1 98 163 TRP B O 1
ATOM 2687 N N . ARG B 1 164 ? 0.4 -6.594 3.779 1 97.75 164 ARG B N 1
ATOM 2688 C CA . ARG B 1 164 ? 0.16 -7.203 5.082 1 97.75 164 ARG B CA 1
ATOM 2689 C C . ARG B 1 164 ? 0.432 -6.211 6.211 1 97.75 164 ARG B C 1
ATOM 2691 O O . ARG B 1 164 ? -0.353 -6.105 7.152 1 97.75 164 ARG B O 1
ATOM 2698 N N . LEU B 1 165 ? 1.489 -5.402 6.121 1 97.19 165 LEU B N 1
ATOM 2699 C CA . LEU B 1 165 ? 1.891 -4.492 7.188 1 97.19 165 LEU B CA 1
ATOM 2700 C C . LEU B 1 165 ? 1.013 -3.242 7.191 1 97.19 165 LEU B C 1
ATOM 2702 O O . LEU B 1 165 ? 0.604 -2.771 8.258 1 97.19 165 LEU B O 1
ATOM 2706 N N . ILE B 1 166 ? 0.702 -2.74 6 1 96.44 166 ILE B N 1
ATOM 2707 C CA . ILE B 1 166 ? 0.155 -1.391 5.918 1 96.44 166 ILE B CA 1
ATOM 2708 C C . ILE B 1 166 ? -1.359 -1.458 5.734 1 96.44 166 ILE B C 1
ATOM 2710 O O . ILE B 1 166 ? -2.096 -0.659 6.316 1 96.44 166 ILE B O 1
ATOM 2714 N N . ALA B 1 167 ? -1.856 -2.346 4.918 1 96.56 167 ALA B N 1
ATOM 2715 C CA . ALA B 1 167 ? -3.283 -2.406 4.605 1 96.56 167 ALA B CA 1
ATOM 2716 C C . ALA B 1 167 ? -4.016 -3.326 5.578 1 96.56 167 ALA B C 1
ATOM 2718 O O . ALA B 1 167 ? -5.188 -3.1 5.891 1 96.56 167 ALA B O 1
ATOM 2719 N N . LEU B 1 168 ? -3.34 -4.414 6.051 1 97.25 168 LEU B N 1
ATOM 2720 C CA . LEU B 1 168 ? -4 -5.379 6.922 1 97.25 168 LEU B CA 1
ATOM 2721 C C . LEU B 1 168 ? -3.607 -5.156 8.375 1 97.25 168 LEU B C 1
ATOM 2723 O O . LEU B 1 168 ? -4.219 -5.727 9.281 1 97.25 168 LEU B O 1
ATOM 2727 N N . PHE B 1 169 ? -2.574 -4.402 8.625 1 96.19 169 PHE B N 1
ATOM 2728 C CA . PHE B 1 169 ? -2.107 -4.082 9.969 1 96.19 169 PHE B CA 1
ATOM 2729 C C . PHE B 1 169 ? -1.72 -5.352 10.727 1 96.19 169 PHE B C 1
ATOM 2731 O O . PHE B 1 169 ? -2.016 -5.488 11.914 1 96.19 169 PHE B O 1
ATOM 2738 N N . ARG B 1 170 ? -1.091 -6.293 10.016 1 96.06 170 ARG B N 1
ATOM 2739 C CA . ARG B 1 170 ? -0.673 -7.562 10.602 1 96.06 170 ARG B CA 1
ATOM 2740 C C . ARG B 1 170 ? 0.844 -7.715 10.555 1 96.06 170 ARG B C 1
ATOM 2742 O O . ARG B 1 170 ? 1.493 -7.227 9.625 1 96.06 170 ARG B O 1
ATOM 2749 N N . PRO B 1 171 ? 1.353 -8.367 11.531 1 95.31 171 PRO B N 1
ATOM 2750 C CA . PRO B 1 171 ? 2.799 -8.602 11.5 1 95.31 171 PRO B CA 1
ATOM 2751 C C . PRO B 1 171 ? 3.211 -9.586 10.406 1 95.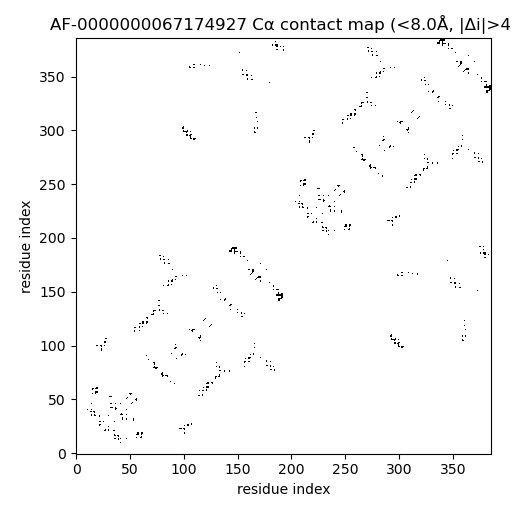31 171 PRO B C 1
ATOM 2753 O O . PRO B 1 171 ? 2.412 -10.43 9.992 1 95.31 171 PRO B O 1
ATOM 2756 N N . VAL B 1 172 ? 4.41 -9.383 9.977 1 97.5 172 VAL B N 1
ATOM 2757 C CA . VAL B 1 172 ? 5.016 -10.312 9.016 1 97.5 172 VAL B CA 1
ATOM 2758 C C . VAL B 1 172 ? 5.945 -11.273 9.75 1 97.5 172 VAL B C 1
ATOM 2760 O O . VAL B 1 172 ? 7.012 -10.875 10.227 1 97.5 172 VAL B O 1
ATOM 2763 N N . THR B 1 173 ? 5.508 -12.484 9.828 1 97.38 173 THR B N 1
ATOM 2764 C CA . THR B 1 173 ? 6.285 -13.516 10.5 1 97.38 173 THR B CA 1
ATOM 2765 C C . THR B 1 173 ? 7.23 -14.211 9.523 1 97.38 173 THR B C 1
ATOM 2767 O O . THR B 1 173 ? 7.109 -14.039 8.305 1 97.38 173 THR B O 1
ATOM 2770 N N . SER B 1 174 ? 8.195 -14.961 10.117 1 97.81 174 SER B N 1
ATOM 2771 C CA . SER B 1 174 ? 9.086 -15.758 9.273 1 97.81 174 SER B CA 1
ATOM 2772 C C . SER B 1 174 ? 8.312 -16.781 8.453 1 97.81 174 SER B C 1
ATOM 2774 O O . SER B 1 174 ? 8.664 -17.062 7.309 1 97.81 174 SER B O 1
ATOM 2776 N N . GLU B 1 175 ? 7.301 -17.297 9.031 1 97.25 175 GLU B N 1
ATOM 2777 C CA . GLU B 1 175 ? 6.453 -18.266 8.328 1 97.25 175 GLU B CA 1
ATOM 2778 C C . GLU B 1 175 ? 5.75 -17.609 7.137 1 97.25 175 GLU B C 1
ATOM 2780 O O . GLU B 1 175 ? 5.66 -18.203 6.059 1 97.25 175 GLU B O 1
ATOM 2785 N N . TYR B 1 176 ? 5.254 -16.453 7.355 1 97.5 176 TYR B N 1
ATOM 2786 C CA . TYR B 1 176 ? 4.598 -15.734 6.266 1 97.5 176 TYR B CA 1
ATOM 2787 C C . TYR B 1 176 ? 5.578 -15.453 5.133 1 97.5 176 TYR B C 1
ATOM 2789 O O . TYR B 1 176 ? 5.25 -15.641 3.959 1 97.5 176 TYR B O 1
ATOM 2797 N N . LEU B 1 177 ? 6.797 -14.984 5.504 1 98.38 177 LEU B N 1
ATOM 2798 C CA . LEU B 1 177 ? 7.809 -14.711 4.488 1 98.38 177 LEU B CA 1
ATOM 2799 C C . LEU B 1 177 ? 8.125 -15.969 3.686 1 98.38 177 LEU B C 1
ATOM 2801 O O . LEU B 1 177 ? 8.297 -15.906 2.467 1 98.38 177 LEU B O 1
ATOM 2805 N N . ASP B 1 178 ? 8.195 -17.047 4.391 1 97.69 178 ASP B N 1
ATOM 2806 C CA . ASP B 1 178 ? 8.445 -18.312 3.73 1 97.69 178 ASP B CA 1
ATOM 2807 C C . ASP B 1 178 ? 7.34 -18.641 2.73 1 97.69 178 ASP B C 1
ATOM 2809 O O . ASP B 1 178 ? 7.617 -19.047 1.6 1 97.69 178 ASP B O 1
ATOM 2813 N N . ARG B 1 179 ? 6.109 -18.453 3.148 1 95.25 179 ARG B N 1
ATOM 2814 C CA . ARG B 1 179 ? 4.965 -18.719 2.285 1 95.25 179 ARG B CA 1
ATOM 2815 C C . ARG B 1 179 ? 4.992 -17.828 1.048 1 95.25 179 ARG B C 1
ATOM 2817 O O . ARG B 1 179 ? 4.754 -18.297 -0.068 1 95.25 179 ARG B O 1
ATOM 2824 N N . VAL B 1 180 ? 5.281 -16.578 1.209 1 97.19 180 VAL B N 1
ATOM 2825 C CA . VAL B 1 180 ? 5.332 -15.633 0.099 1 97.19 180 VAL B CA 1
ATOM 2826 C C . VAL B 1 180 ? 6.457 -16.031 -0.859 1 97.19 180 VAL B C 1
ATOM 2828 O O . VAL B 1 180 ? 6.266 -16.031 -2.078 1 97.19 180 VAL B O 1
ATOM 2831 N N . ALA B 1 181 ? 7.609 -16.359 -0.263 1 97.56 181 ALA B N 1
ATOM 2832 C CA . ALA B 1 181 ? 8.75 -16.734 -1.091 1 97.56 181 ALA B CA 1
ATOM 2833 C C . ALA B 1 181 ? 8.438 -17.969 -1.932 1 97.56 181 ALA B C 1
ATOM 2835 O O . ALA B 1 181 ? 8.742 -18.016 -3.125 1 97.56 181 ALA B O 1
ATOM 2836 N N . ARG B 1 182 ? 7.844 -18.938 -1.354 1 94.56 182 ARG B N 1
ATOM 2837 C CA . ARG B 1 182 ? 7.484 -20.156 -2.072 1 94.56 182 ARG B CA 1
ATOM 2838 C C . ARG B 1 182 ? 6.477 -19.859 -3.178 1 94.56 182 ARG B C 1
ATOM 2840 O O . ARG B 1 182 ? 6.566 -20.422 -4.273 1 94.56 182 ARG B O 1
ATOM 2847 N N . ALA B 1 183 ? 5.543 -19.031 -2.885 1 93.25 183 ALA B N 1
ATOM 2848 C CA . ALA B 1 183 ? 4.547 -18.656 -3.883 1 93.25 183 ALA B CA 1
ATOM 2849 C C . ALA B 1 183 ? 5.195 -17.953 -5.074 1 93.25 183 ALA B C 1
ATOM 2851 O O . ALA B 1 183 ? 4.875 -18.25 -6.227 1 93.25 183 ALA B O 1
ATOM 2852 N N . ILE B 1 184 ? 6.062 -17.016 -4.793 1 95.19 184 ILE B N 1
ATOM 2853 C CA . ILE B 1 184 ? 6.754 -16.281 -5.844 1 95.19 184 ILE B CA 1
ATOM 2854 C C . ILE B 1 184 ? 7.582 -17.25 -6.691 1 95.19 184 ILE B C 1
ATOM 2856 O O . ILE B 1 184 ? 7.59 -17.156 -7.922 1 95.19 184 ILE B O 1
ATOM 2860 N N . CYS B 1 185 ? 8.227 -18.188 -6.043 1 94.12 185 CYS B N 1
ATOM 2861 C CA . CYS B 1 185 ? 9.023 -19.172 -6.77 1 94.12 185 CYS B CA 1
ATOM 2862 C C . CYS B 1 185 ? 8.141 -20.062 -7.637 1 94.12 185 CYS B C 1
ATOM 2864 O O . CYS B 1 185 ? 8.508 -20.406 -8.766 1 94.12 185 CYS B O 1
ATOM 2866 N N . ALA B 1 186 ? 7.043 -20.438 -7.082 1 89.31 186 ALA B N 1
ATOM 2867 C CA . ALA B 1 186 ? 6.105 -21.234 -7.867 1 89.31 186 ALA B CA 1
ATOM 2868 C C . ALA B 1 186 ? 5.625 -20.469 -9.094 1 89.31 186 ALA B C 1
ATOM 2870 O O . ALA B 1 186 ? 5.527 -21.031 -10.188 1 89.31 186 ALA B O 1
ATOM 2871 N N . PHE B 1 187 ? 5.324 -19.234 -8.859 1 89.44 187 PHE B N 1
ATOM 2872 C CA . PHE B 1 187 ? 4.891 -18.375 -9.953 1 89.44 187 PHE B CA 1
ATOM 2873 C C . PHE B 1 187 ? 5.996 -18.219 -10.992 1 89.44 187 PHE B C 1
ATOM 2875 O O . PHE B 1 187 ? 5.723 -18.172 -12.188 1 89.44 187 PHE B O 1
ATOM 2882 N N . ALA B 1 188 ? 7.195 -18.109 -10.57 1 92.5 188 ALA B N 1
ATOM 2883 C CA . ALA B 1 188 ? 8.344 -17.953 -11.453 1 92.5 188 ALA B CA 1
ATOM 2884 C C . ALA B 1 188 ? 8.5 -19.172 -12.367 1 92.5 188 ALA B C 1
ATOM 2886 O O . ALA B 1 188 ? 9.039 -19.062 -13.469 1 92.5 188 ALA B O 1
ATOM 2887 N N . ARG B 1 189 ? 8.031 -20.234 -11.852 1 87.06 189 ARG B N 1
ATOM 2888 C CA . ARG B 1 189 ? 8.18 -21.484 -12.602 1 87.06 189 ARG B CA 1
ATOM 2889 C C . ARG B 1 189 ? 7.02 -21.672 -13.57 1 87.06 189 ARG B C 1
ATOM 2891 O O . ARG B 1 189 ? 7.016 -22.625 -14.352 1 87.06 189 ARG B O 1
ATOM 2898 N N . THR B 1 190 ? 6.027 -20.828 -13.344 1 79.62 190 THR B N 1
ATOM 2899 C CA . THR B 1 190 ? 4.867 -20.953 -14.219 1 79.62 190 THR B CA 1
ATOM 2900 C C . THR B 1 190 ? 5.02 -20.047 -15.445 1 79.62 190 THR B C 1
ATOM 2902 O O . THR B 1 190 ? 5.461 -18.906 -15.328 1 79.62 190 THR B O 1
ATOM 2905 N N . GLY B 1 191 ? 5.262 -20.578 -16.625 1 63.44 191 GLY B N 1
ATOM 2906 C CA . GLY B 1 191 ? 5.301 -19.797 -17.844 1 63.44 191 GLY B CA 1
ATOM 2907 C C . GLY B 1 191 ? 4.02 -19.016 -18.109 1 63.44 191 GLY B C 1
ATOM 2908 O O . GLY B 1 191 ? 3.129 -18.984 -17.25 1 63.44 191 GLY B O 1
ATOM 2909 N N . PRO B 1 192 ? 4.016 -18.125 -19.141 1 58.12 192 PRO B N 1
ATOM 2910 C CA . PRO B 1 192 ? 2.791 -17.422 -19.516 1 58.12 192 PRO B CA 1
ATOM 2911 C C . PRO B 1 192 ? 1.579 -18.344 -19.609 1 58.12 192 PRO B C 1
ATOM 2913 O O . PRO B 1 192 ? 1.713 -19.5 -20 1 58.12 192 PRO B O 1
ATOM 2916 N N . VAL B 1 193 ? 0.669 -18.328 -18.531 1 52.28 193 VAL B N 1
ATOM 2917 C CA . VAL B 1 193 ? -0.539 -19.109 -18.75 1 52.28 193 VAL B CA 1
ATOM 2918 C C . VAL B 1 193 ? -1.29 -18.578 -19.969 1 52.28 193 VAL B C 1
ATOM 2920 O O . VAL B 1 193 ? -1.288 -17.375 -20.234 1 52.28 193 VAL B O 1
#

InterPro domains:
  IPR001647 DNA-binding HTH domain, TetR-type [PF00440] (15-60)
  IPR001647 DNA-binding HTH domain, TetR-type [PR00455] (15-28)
  IPR001647 DNA-binding HTH domain, TetR-type [PR00455] (36-59)
  IPR001647 DNA-binding HTH domain, TetR-type [PS50977] (9-69)
  IPR009057 Homedomain-like superfamily [SSF46689] (7-65)
  IPR011075 Tetracyclin repressor-like, C-terminal domain [PF16859] (73-183)
  IPR023772 DNA-binding HTH domain, TetR-type, conserved site [PS01081] (27-57)
  IPR036271 Tetracyclin repressor-like, C-terminal domain superfamily [SSF48498] (73-191)
  IPR050109 HTH-type, TetR-like transcriptional regulator [PTHR30055] (2-189)

Secondary structure (DSSP, 8-state):
--THHHHHHHHHHHHHHHHHHHHHHH-TTT--HHHHHHHHT--HHHHHHH-SSHHHHHHHHHHHHHS-SSSPP-SSSHHHHHHHHHHHHHHHHHSHHHHHHHHHHHHHHTT-HHHHHHHIIIIIHHHHHHHHHHHHHHHHTT-S-TT--HHHHHHHHHHHHHIIIIIS-----HHHHHHHHHHHHHHHTS---/--THHHHHHHHHHHHHHHHHHHHHHH-TTT--HHHHHHHHT--HHHHHHH-SSHHHHHHHHHHHHHS-SSSPP-SSSHHHHHHHHHHHHHHHHHSHHHHHHHHHHHHHHTT-HHHHHHHIIIIIHHHHHHHHHHHHHHHHTT-S-TT--HHHHHHHHHHHHHIIIIIS-----HHHHHHHHHHHHHHHTS---

Nearest PDB structures (foldseek):
  2fq4-assembly1_A-2  TM=8.484E-01  e=3.024E-08  Bacillus cereus ATCC 14579
  2id3-assembly1_A  TM=8.734E-01  e=1.207E-07  Streptomyces coelicolor
  2zb9-assembly1_B  TM=7.526E-01  e=6.963E-07  Streptomyces coelicolor
  5vl9-assembly2_C  TM=6.845E-01  e=4.423E-05  [Enterobacter] lignolyticus
  3cwr-assembly3_B  TM=7.636E-01  e=7.373E-04  Rhodospirillum rubrum ATCC 11170

Sequence (386 aa):
MTAGRPQEARVTTVILDAVLSELAEHGFGSMTVDGVAKRAGAGKGAIYRRWPSKIEMTAAAMRTLALPEGAAPDTGSLYGDVLALLADVNRWIGDERMRRLYPDLLAEAQRNPVLAEALMDTVGTPRRARARDILDRAATRGELAPGADSELLVDAMGALVFWRLIALFRPVTSEYLDRVARAICAFARTGPVMTAGRPQEARVTTVILDAVLSELAEHGFGSMTVDGVAKRAGAGKGAIYRRWPSKIEMTAAAMRTLALPEGAAPDTGSLYGDVLALLADVNRWIGDERMRRLYPDLLAEAQRNPVLAEALMDTVGTPRRARARDILDRAATRGELAPGADSELLVDAMGALVFWRLIALFRPVTSEYLDRVARAICAFARTGPV

Organism: Mycolicibacterium smegmatis (strain ATCC 700084 / mc(2)155) (NCBI:txid246196)

pLDDT: mean 91.67, std 10.7, range [36.62, 98.75]

Radius of gyration: 22.86 Å; Cα contacts (8 Å, |Δi|>4): 483; chains: 2; bounding box: 88×58×39 Å